Protein AF-0000000075639191 (afdb_homodimer)

Organism: Culex quinquefasciatus (NCBI:txid7176)

Solvent-accessible surface area (backbone atoms only — not comparable to full-atom values): 23995 Å² total; per-residue (Å²): 131,34,67,66,58,48,48,54,52,50,51,26,59,75,42,42,83,64,77,56,61,68,59,44,50,51,50,29,53,49,50,54,51,30,45,34,55,58,47,71,27,39,46,66,61,46,51,51,50,55,56,70,50,60,55,80,67,41,84,34,25,40,73,44,46,51,60,39,47,49,59,61,74,63,49,64,37,54,84,90,61,86,51,84,40,64,43,77,66,61,83,40,43,63,43,39,52,54,51,52,52,43,51,51,56,53,38,69,73,49,86,50,66,71,60,38,48,53,51,48,55,53,46,59,73,69,45,62,49,52,82,56,74,81,84,51,81,85,38,49,67,58,56,68,71,47,77,80,69,49,71,69,46,57,75,67,46,84,38,50,43,58,53,60,69,67,45,77,64,90,46,58,67,58,51,44,53,52,49,50,56,56,47,50,56,53,55,55,64,72,42,77,69,67,76,71,76,75,79,77,77,78,74,79,127,133,35,67,66,59,50,48,52,52,50,51,26,58,73,40,41,83,64,79,54,62,69,58,44,50,52,51,29,52,49,50,54,52,29,46,35,56,58,48,71,29,40,45,67,62,47,50,52,48,56,56,69,51,61,54,80,68,39,82,34,24,39,74,45,44,51,60,38,47,48,58,62,74,61,48,65,37,56,83,89,62,87,52,84,42,64,43,77,66,59,83,40,42,62,42,40,51,53,51,51,49,42,52,51,55,52,38,69,73,49,87,50,66,68,59,38,50,54,52,50,56,51,47,59,73,68,45,61,50,52,82,55,74,80,85,50,82,84,38,48,68,57,56,68,70,47,77,81,70,49,73,70,46,57,74,68,48,80,42,50,44,58,54,60,70,67,45,79,64,90,43,59,67,57,52,46,52,51,48,51,57,55,48,50,57,52,54,56,64,71,44,77,68,70,75,71,75,73,79,76,76,76,75,78,130

Secondary structure (DSSP, 8-state):
--HHHHHHHHHHHHTTT---HHHHHHHHHHHHHHHHHHTTT-HHHHHHHHHH--TTSSTTHHHHHHHHHHHHHS----SSS--SS------SHHHHHHHHHHHHHHHHT---HHHHHHHHHHHHHHS-SSPPPP-SGGGHHHHHTS----HHHHHH-S-HHHHHHHS--TTHHHHHHHHHHHHHHHHHHHS--------------/--HHHHHHHHHHHHTTT---HHHHHHHHHHHHHHHHHHTTT-HHHHHHHHHH--TTSSTTHHHHHHHHHHHHHS----SSS--SS------SHHHHHHHHHHHHHHHTT---HHHHHHHHHHHHHHS-SSPPPP-SGGGHHHHHTS----HHHHHH---HHHHHHHS--TTHHHHHHHHHHHHHHHHHHHS--------------

Nearest PDB structures (foldseek):
  5cm9-assembly1_A  TM=2.218E-01  e=8.384E+00  Mus musculus

Radius of gyration: 24.36 Å; Cα contacts (8 Å, |Δi|>4): 421; chains: 2; bounding box: 75×76×63 Å

Structure (mmCIF, N/CA/C/O backbone):
data_AF-0000000075639191-model_v1
#
loop_
_entity.id
_entity.type
_entity.pdbx_description
1 polymer 'Uncharacterized protein'
#
loop_
_atom_site.group_PDB
_atom_site.id
_atom_site.type_symbol
_atom_site.label_atom_id
_atom_site.label_alt_id
_atom_site.label_comp_id
_atom_site.label_asym_id
_atom_site.label_entity_id
_atom_site.label_seq_id
_atom_site.pdbx_PDB_ins_code
_atom_site.Cartn_x
_atom_site.Cartn_y
_atom_site.Cartn_z
_atom_site.occupancy
_atom_site.B_iso_or_equiv
_atom_site.auth_seq_id
_atom_site.auth_comp_id
_atom_site.auth_asym_id
_atom_site.auth_atom_id
_atom_site.pdbx_PDB_model_num
ATOM 1 N N . MET A 1 1 ? -4.109 1.609 -8.422 1 77 1 MET A N 1
ATOM 2 C CA . MET A 1 1 ? -4.531 0.912 -7.215 1 77 1 MET A CA 1
ATOM 3 C C . MET A 1 1 ? -3.391 0.844 -6.203 1 77 1 MET A C 1
ATOM 5 O O . MET A 1 1 ? -2.24 0.609 -6.57 1 77 1 MET A O 1
ATOM 9 N N . ASP A 1 2 ? -3.66 1.354 -5.008 1 87.81 2 ASP A N 1
ATOM 10 C CA . ASP A 1 2 ? -2.803 1.177 -3.842 1 87.81 2 ASP A CA 1
ATOM 11 C C . ASP A 1 2 ? -3.389 0.145 -2.881 1 87.81 2 ASP A C 1
ATOM 13 O O . ASP A 1 2 ? -4.434 0.381 -2.27 1 87.81 2 ASP A O 1
ATOM 17 N N . VAL A 1 3 ? -2.729 -1.014 -2.725 1 91.44 3 VAL A N 1
ATOM 18 C CA . VAL A 1 3 ? -3.316 -2.174 -2.061 1 91.44 3 VAL A CA 1
ATOM 19 C C . VAL A 1 3 ? -3.602 -1.842 -0.599 1 91.44 3 VAL A C 1
ATOM 21 O O . VAL A 1 3 ? -4.691 -2.121 -0.094 1 91.44 3 VAL A O 1
ATOM 24 N N . LEU A 1 4 ? -2.635 -1.285 0.044 1 94.19 4 LEU A N 1
ATOM 25 C CA . LEU A 1 4 ? -2.805 -0.958 1.456 1 94.19 4 LEU A CA 1
ATOM 26 C C . LEU A 1 4 ? -3.914 0.07 1.646 1 94.19 4 LEU A C 1
ATOM 28 O O . LEU A 1 4 ? -4.781 -0.098 2.508 1 94.19 4 LEU A O 1
ATOM 32 N N . VAL A 1 5 ? -3.92 1.07 0.864 1 91.81 5 VAL A N 1
ATOM 33 C CA . VAL A 1 5 ? -4.922 2.127 0.951 1 91.81 5 VAL A CA 1
ATOM 34 C C . VAL A 1 5 ? -6.305 1.557 0.642 1 91.81 5 VAL A C 1
ATOM 36 O O . VAL A 1 5 ? -7.285 1.891 1.312 1 91.81 5 VAL A O 1
ATOM 39 N N . ASP A 1 6 ? -6.383 0.699 -0.305 1 89.62 6 ASP A N 1
ATOM 40 C CA . ASP A 1 6 ? -7.652 0.07 -0.656 1 89.62 6 ASP A CA 1
ATOM 41 C C . ASP A 1 6 ? -8.148 -0.834 0.47 1 89.62 6 ASP A C 1
ATOM 43 O O . ASP A 1 6 ? -9.352 -0.924 0.716 1 89.62 6 ASP A O 1
ATOM 47 N N . TYR A 1 7 ? -7.27 -1.444 1.049 1 91.56 7 TYR A N 1
ATOM 48 C CA . TYR A 1 7 ? -7.652 -2.27 2.189 1 91.56 7 TYR A CA 1
ATOM 49 C C . TYR A 1 7 ? -8.227 -1.413 3.314 1 91.56 7 TYR A C 1
ATOM 51 O O . TYR A 1 7 ? -9.234 -1.772 3.924 1 91.56 7 TYR A O 1
ATOM 59 N N . ILE A 1 8 ? -7.562 -0.363 3.664 1 92.25 8 ILE A N 1
ATOM 60 C CA . ILE A 1 8 ? -8.039 0.524 4.719 1 92.25 8 ILE A CA 1
ATOM 61 C C . ILE A 1 8 ? -9.414 1.072 4.348 1 92.25 8 ILE A C 1
ATOM 63 O O . ILE A 1 8 ? -10.305 1.159 5.199 1 92.25 8 ILE A O 1
ATOM 67 N N . ARG A 1 9 ? -9.578 1.426 3.092 1 88 9 ARG A N 1
ATOM 68 C CA . ARG A 1 9 ? -10.891 1.872 2.629 1 88 9 ARG A CA 1
ATOM 69 C C . ARG A 1 9 ? -11.945 0.785 2.828 1 88 9 ARG A C 1
ATOM 71 O O . ARG A 1 9 ? -13.07 1.072 3.227 1 88 9 ARG A O 1
ATOM 78 N N . TYR A 1 10 ? -11.609 -0.397 2.48 1 86.75 10 TYR A N 1
ATOM 79 C CA . TYR A 1 10 ? -12.484 -1.543 2.695 1 86.75 10 TYR A CA 1
ATOM 80 C C . TYR A 1 10 ? -12.852 -1.681 4.168 1 86.75 10 TYR A C 1
ATOM 82 O O . TYR A 1 10 ? -14.016 -1.894 4.508 1 86.75 10 TYR A O 1
ATOM 90 N N . LYS A 1 11 ? -11.891 -1.555 5.008 1 87.88 11 LYS A N 1
ATOM 91 C CA . LYS A 1 11 ? -12.133 -1.634 6.445 1 87.88 11 LYS A CA 1
ATOM 92 C C . LYS A 1 11 ? -13.078 -0.529 6.906 1 87.88 11 LYS A C 1
ATOM 94 O O . LYS A 1 11 ? -13.977 -0.769 7.723 1 87.88 11 LYS A O 1
ATOM 99 N N . CYS A 1 12 ? -12.867 0.661 6.41 1 88.44 12 CYS A N 1
ATOM 100 C CA . CYS A 1 12 ? -13.758 1.776 6.723 1 88.44 12 CYS A CA 1
ATOM 101 C C . CYS A 1 12 ? -15.188 1.468 6.297 1 88.44 12 CYS A C 1
ATOM 103 O O . CYS A 1 12 ? -16.141 1.773 7.023 1 88.44 12 CYS A O 1
ATOM 105 N N . HIS A 1 13 ? -15.328 0.857 5.207 1 85.38 13 HIS A N 1
ATOM 106 C CA . HIS A 1 13 ? -16.641 0.494 4.699 1 85.38 13 HIS A CA 1
ATOM 107 C C . HIS A 1 13 ? -17.312 -0.547 5.594 1 85.38 13 HIS A C 1
ATOM 109 O O . HIS A 1 13 ? -18.5 -0.448 5.883 1 85.38 13 HIS A O 1
ATOM 115 N N . LEU A 1 14 ? -16.562 -1.481 6.027 1 84.5 14 LEU A N 1
ATOM 116 C CA . LEU A 1 14 ? -17.094 -2.521 6.906 1 84.5 14 LEU A CA 1
ATOM 117 C C . LEU A 1 14 ? -17.578 -1.928 8.227 1 84.5 14 LEU A C 1
ATOM 119 O O . LEU A 1 14 ? -18.531 -2.43 8.828 1 84.5 14 LEU A O 1
ATOM 123 N N . LEU A 1 15 ? -16.938 -0.79 8.547 1 86.75 15 LEU A N 1
ATOM 124 C CA . LEU A 1 15 ? -17.234 -0.2 9.852 1 86.75 15 LEU A CA 1
ATOM 125 C C . LEU A 1 15 ? -18.188 0.973 9.711 1 86.75 15 LEU A C 1
ATOM 127 O O . LEU A 1 15 ? -18.469 1.672 10.695 1 86.75 15 LEU A O 1
ATOM 131 N N . ALA A 1 16 ? -18.625 1.349 8.531 1 82.31 16 ALA A N 1
ATOM 132 C CA . ALA A 1 16 ? -19.469 2.514 8.273 1 82.31 16 ALA A CA 1
ATOM 133 C C . ALA A 1 16 ? -20.688 2.525 9.195 1 82.31 16 ALA A C 1
ATOM 135 O O . ALA A 1 16 ? -21.141 3.59 9.633 1 82.31 16 ALA A O 1
ATOM 136 N N . GLY A 1 17 ? -21.203 1.409 9.703 1 81.12 17 GLY A N 1
ATOM 137 C CA . GLY A 1 17 ? -22.375 1.355 10.555 1 81.12 17 GLY A CA 1
ATOM 138 C C . GLY A 1 17 ? -22.047 1.107 12.016 1 81.12 17 GLY A C 1
ATOM 139 O O . GLY A 1 17 ? -22.938 1.087 12.867 1 81.12 17 GLY A O 1
ATOM 140 N N . GLU A 1 18 ? -20.75 1.145 12.312 1 87.12 18 GLU A N 1
ATOM 141 C CA . GLU A 1 18 ? -20.328 0.876 13.68 1 87.12 18 GLU A CA 1
ATOM 142 C C . GLU A 1 18 ? -20.422 2.129 14.547 1 87.12 18 GLU A C 1
ATOM 144 O O . GLU A 1 18 ? -19.922 3.191 14.172 1 87.12 18 GLU A O 1
ATOM 149 N N . ARG A 1 19 ? -21.125 2.023 15.688 1 86.69 19 ARG A N 1
ATOM 150 C CA . ARG A 1 19 ? -21.344 3.18 16.547 1 86.69 19 ARG A CA 1
ATOM 151 C C . ARG A 1 19 ? -20.688 2.975 17.906 1 86.69 19 ARG A C 1
ATOM 153 O O . ARG A 1 19 ? -20.594 3.91 18.703 1 86.69 19 ARG A O 1
ATOM 160 N N . ASN A 1 20 ? -20.266 1.775 18.109 1 90.81 20 ASN A N 1
ATOM 161 C CA . ASN A 1 20 ? -19.594 1.487 19.375 1 90.81 20 ASN A CA 1
ATOM 162 C C . ASN A 1 20 ? -18.188 2.074 19.406 1 90.81 20 ASN A C 1
ATOM 164 O O . ASN A 1 20 ? -17.297 1.633 18.672 1 90.81 20 ASN A O 1
ATOM 168 N N . PRO A 1 21 ? -17.938 2.959 20.312 1 89.88 21 PRO A N 1
ATOM 169 C CA . PRO A 1 21 ? -16.641 3.627 20.344 1 89.88 21 PRO A CA 1
ATOM 170 C C . PRO A 1 21 ? -15.492 2.674 20.703 1 89.88 21 PRO A C 1
ATOM 172 O O . PRO A 1 21 ? -14.367 2.854 20.234 1 89.88 21 PRO A O 1
ATOM 175 N N . ALA A 1 22 ? -15.812 1.705 21.531 1 92.75 22 ALA A N 1
ATOM 176 C CA . ALA A 1 22 ? -14.781 0.753 21.922 1 92.75 22 ALA A CA 1
ATOM 177 C C . ALA A 1 22 ? -14.273 -0.039 20.719 1 92.75 22 ALA A C 1
ATOM 179 O O . ALA A 1 22 ? -13.07 -0.294 20.594 1 92.75 22 ALA A O 1
ATOM 180 N N . VAL A 1 23 ? -15.18 -0.379 19.875 1 91.62 23 VAL A N 1
ATOM 181 C CA . VAL A 1 23 ? -14.828 -1.137 18.688 1 91.62 23 VAL A CA 1
ATOM 182 C C . VAL A 1 23 ? -14.016 -0.257 17.734 1 91.62 23 VAL A C 1
ATOM 184 O O . VAL A 1 23 ? -12.984 -0.682 17.219 1 91.62 23 VAL A O 1
ATOM 187 N N . LEU A 1 24 ? -14.406 0.941 17.547 1 91.06 24 LEU A N 1
ATOM 188 C CA . LEU A 1 24 ? -13.719 1.869 16.672 1 91.06 24 LEU A CA 1
ATOM 189 C C . LEU A 1 24 ? -12.312 2.178 17.188 1 91.06 24 LEU A C 1
ATOM 191 O O . LEU A 1 24 ? -11.359 2.238 16.406 1 91.06 24 LEU A O 1
ATOM 195 N N . LEU A 1 25 ? -12.273 2.322 18.5 1 92.94 25 LEU A N 1
ATOM 196 C CA . LEU A 1 25 ? -10.969 2.592 19.109 1 92.94 25 LEU A CA 1
ATOM 197 C C . LEU A 1 25 ? -10.031 1.4 18.922 1 92.94 25 LEU A C 1
ATOM 199 O O . LEU A 1 25 ? -8.844 1.575 18.625 1 92.94 25 LEU A O 1
ATOM 203 N N . ALA A 1 26 ? -10.555 0.221 19.094 1 94.44 26 ALA A N 1
ATOM 204 C CA . ALA A 1 26 ? -9.75 -0.989 18.922 1 94.44 26 ALA A CA 1
ATOM 205 C C . ALA A 1 26 ? -9.25 -1.115 17.484 1 94.44 26 ALA A C 1
ATOM 207 O O . ALA A 1 26 ? -8.086 -1.449 17.266 1 94.44 26 ALA A O 1
ATOM 208 N N . GLU A 1 27 ? -10.102 -0.836 16.562 1 93.5 27 GLU A N 1
ATOM 209 C CA . GLU A 1 27 ? -9.727 -0.893 15.156 1 93.5 27 GLU A CA 1
ATOM 210 C C . GLU A 1 27 ? -8.68 0.162 14.82 1 93.5 27 GLU A C 1
ATOM 212 O O . GLU A 1 27 ? -7.742 -0.105 14.062 1 93.5 27 GLU A O 1
ATOM 217 N N . CYS A 1 28 ? -8.867 1.298 15.367 1 93.75 28 CYS A N 1
ATOM 218 C CA . CYS A 1 28 ? -7.902 2.379 15.172 1 93.75 28 CYS A CA 1
ATOM 219 C C . CYS A 1 28 ? -6.527 1.984 15.695 1 93.75 28 CYS A C 1
ATOM 221 O O . CYS A 1 28 ? -5.527 2.115 14.984 1 93.75 28 CYS A O 1
ATOM 223 N N . ASN A 1 29 ? -6.48 1.5 16.906 1 94.94 29 ASN A N 1
ATOM 224 C CA . ASN A 1 29 ? -5.215 1.095 17.516 1 94.94 29 ASN A CA 1
ATOM 225 C C . ASN A 1 29 ? -4.527 -0 16.703 1 94.94 29 ASN A C 1
ATOM 227 O O . ASN A 1 29 ? -3.311 0.03 16.516 1 94.94 29 ASN A O 1
ATOM 231 N N . GLN A 1 30 ? -5.336 -0.901 16.25 1 94.31 30 GLN A N 1
ATOM 232 C CA . GLN A 1 30 ? -4.801 -1.993 15.445 1 94.31 30 GLN A CA 1
ATOM 233 C C . GLN A 1 30 ? -4.23 -1.476 14.133 1 94.31 30 GLN A C 1
ATOM 235 O O . GLN A 1 30 ? -3.143 -1.883 13.719 1 94.31 30 GLN A O 1
ATOM 240 N N . LEU A 1 31 ? -4.938 -0.629 13.516 1 94.12 31 LEU A N 1
ATOM 241 C CA . LEU A 1 31 ? -4.5 -0.082 12.234 1 94.12 31 LEU A CA 1
ATOM 242 C C . LEU A 1 31 ? -3.203 0.705 12.391 1 94.12 31 LEU A C 1
ATOM 244 O O . LEU A 1 31 ? -2.25 0.495 11.641 1 94.12 31 LEU A O 1
ATOM 248 N N . VAL A 1 32 ? -3.176 1.561 13.383 1 94.88 32 VAL A N 1
ATOM 249 C CA . VAL A 1 32 ? -1.999 2.393 13.609 1 94.88 32 VAL A CA 1
ATOM 250 C C . VAL A 1 32 ? -0.8 1.513 13.953 1 94.88 32 VAL A C 1
ATOM 252 O O . VAL A 1 32 ? 0.281 1.676 13.391 1 94.88 32 VAL A O 1
ATOM 255 N N . SER A 1 33 ? -1.005 0.568 14.805 1 94.31 33 SER A N 1
ATOM 256 C CA . SER A 1 33 ? 0.07 -0.346 15.18 1 94.31 33 SER A CA 1
ATOM 257 C C . SER A 1 33 ? 0.578 -1.123 13.969 1 94.31 33 SER A C 1
ATOM 259 O O . SER A 1 33 ? 1.788 -1.244 13.766 1 94.31 33 SER A O 1
ATOM 261 N N . SER A 1 34 ? -0.331 -1.642 13.211 1 94.19 34 SER A N 1
ATOM 262 C CA . SER A 1 34 ? 0.034 -2.426 12.031 1 94.19 34 SER A CA 1
ATOM 263 C C . SER A 1 34 ? 0.819 -1.585 11.031 1 94.19 34 SER A C 1
ATOM 265 O O . SER A 1 34 ? 1.748 -2.082 10.391 1 94.19 34 SER A O 1
ATOM 267 N N . LEU A 1 35 ? 0.478 -0.326 10.836 1 94.38 35 LEU A N 1
ATOM 268 C CA . LEU A 1 35 ? 1.196 0.564 9.93 1 94.38 35 LEU A CA 1
ATOM 269 C C . LEU A 1 35 ? 2.639 0.757 10.383 1 94.38 35 LEU A C 1
ATOM 271 O O . LEU A 1 35 ? 3.566 0.675 9.578 1 94.38 35 LEU A O 1
ATOM 275 N N . TYR A 1 36 ? 2.828 0.931 11.617 1 92.12 36 TYR A N 1
ATOM 276 C CA . TYR A 1 36 ? 4.18 1.155 12.117 1 92.12 36 TYR A CA 1
ATOM 277 C C . TYR A 1 36 ? 4.996 -0.131 12.078 1 92.12 36 TYR A C 1
ATOM 279 O O . TYR A 1 36 ? 6.211 -0.097 11.852 1 92.12 36 TYR A O 1
ATOM 287 N N . ILE A 1 37 ? 4.336 -1.187 12.227 1 92.19 37 ILE A N 1
ATOM 288 C CA . ILE A 1 37 ? 5.039 -2.463 12.164 1 92.19 37 ILE A CA 1
ATOM 289 C C . ILE A 1 37 ? 5.488 -2.736 10.734 1 92.19 37 ILE A C 1
ATOM 291 O O . ILE A 1 37 ? 6.66 -3.021 10.484 1 92.19 37 ILE A O 1
ATOM 295 N N . ILE A 1 38 ? 4.602 -2.576 9.836 1 93 38 ILE A N 1
ATOM 296 C CA . ILE A 1 38 ? 4.906 -2.967 8.461 1 93 38 ILE A CA 1
ATOM 297 C C . ILE A 1 38 ? 5.969 -2.033 7.883 1 93 38 ILE A C 1
ATOM 299 O O . ILE A 1 38 ? 6.789 -2.451 7.066 1 93 38 ILE A O 1
ATOM 303 N N . PHE A 1 39 ? 6.023 -0.832 8.312 1 93.19 39 PHE A N 1
ATOM 304 C CA . PHE A 1 39 ? 6.988 0.126 7.789 1 93.19 39 PHE A CA 1
ATOM 305 C C . PHE A 1 39 ? 8.18 0.263 8.727 1 93.19 39 PHE A C 1
ATOM 307 O O . PHE A 1 39 ? 8.93 1.238 8.648 1 93.19 39 PHE A O 1
ATOM 314 N N . ASP A 1 40 ? 8.336 -0.634 9.633 1 90.81 40 ASP A N 1
ATOM 315 C CA . ASP A 1 40 ? 9.461 -0.689 10.562 1 90.81 40 ASP A CA 1
ATOM 316 C C . ASP A 1 40 ? 9.609 0.627 11.328 1 90.81 40 ASP A C 1
ATOM 318 O O . ASP A 1 40 ? 10.711 1.147 11.469 1 90.81 40 ASP A O 1
ATOM 322 N N . GLY A 1 41 ? 8.43 1.193 11.711 1 88.69 41 GLY A N 1
ATOM 323 C CA . GLY A 1 41 ? 8.438 2.402 12.516 1 88.69 41 GLY A CA 1
ATOM 324 C C . GLY A 1 41 ? 8.719 3.656 11.711 1 88.69 41 GLY A C 1
ATOM 325 O O . GLY A 1 41 ? 8.82 4.75 12.266 1 88.69 41 GLY A O 1
ATOM 326 N N . ASP A 1 42 ? 8.859 3.564 10.438 1 89.31 42 ASP A N 1
ATOM 327 C CA . ASP A 1 42 ? 9.164 4.719 9.594 1 89.31 42 ASP A CA 1
ATOM 328 C C . ASP A 1 42 ? 7.941 5.617 9.43 1 89.31 42 ASP A C 1
ATOM 330 O O . ASP A 1 42 ? 7.004 5.27 8.711 1 89.31 42 ASP A O 1
ATOM 334 N N . ALA A 1 43 ? 8.031 6.758 9.992 1 89.12 43 ALA A N 1
ATOM 335 C CA . ALA A 1 43 ? 6.91 7.688 10.008 1 89.12 43 ALA A CA 1
ATOM 336 C C . ALA A 1 43 ? 6.648 8.25 8.617 1 89.12 43 ALA A C 1
ATOM 338 O O . ALA A 1 43 ? 5.531 8.688 8.312 1 89.12 43 ALA A O 1
ATOM 339 N N . GLU A 1 44 ? 7.684 8.297 7.809 1 89.88 44 GLU A N 1
ATOM 340 C CA . GLU A 1 44 ? 7.496 8.82 6.457 1 89.88 44 GLU A CA 1
ATOM 341 C C . GLU A 1 44 ? 6.484 7.988 5.676 1 89.88 44 GLU A C 1
ATOM 343 O O . GLU A 1 44 ? 5.508 8.523 5.148 1 89.88 44 GLU A O 1
ATOM 348 N N . PHE A 1 45 ? 6.633 6.676 5.715 1 91.62 45 PHE A N 1
ATOM 349 C CA . PHE A 1 45 ? 5.738 5.805 4.957 1 91.62 45 PHE A CA 1
ATOM 350 C C . PHE A 1 45 ? 4.359 5.754 5.602 1 91.62 45 PHE A C 1
ATOM 352 O O . PHE A 1 45 ? 3.348 5.633 4.906 1 91.62 45 PHE A O 1
ATOM 359 N N . VAL A 1 46 ? 4.332 5.895 6.867 1 94.12 46 VAL A N 1
ATOM 360 C CA . VAL A 1 46 ? 3.049 5.941 7.566 1 94.12 46 VAL A CA 1
ATOM 361 C C . VAL A 1 46 ? 2.258 7.164 7.109 1 94.12 46 VAL A C 1
ATOM 363 O O . VAL A 1 46 ? 1.086 7.051 6.742 1 94.12 46 VAL A O 1
ATOM 366 N N . THR A 1 47 ? 2.918 8.281 7.043 1 94.56 47 THR A N 1
ATOM 367 C CA . THR A 1 47 ? 2.223 9.516 6.691 1 94.56 47 THR A CA 1
ATOM 368 C C . THR A 1 47 ? 1.941 9.562 5.191 1 94.56 47 THR A C 1
ATOM 370 O O . THR A 1 47 ? 0.954 10.164 4.758 1 94.56 47 THR A O 1
ATOM 373 N N . LEU A 1 48 ? 2.77 8.945 4.418 1 94.31 48 LEU A N 1
ATOM 374 C CA . LEU A 1 48 ? 2.461 8.82 2.996 1 94.31 48 LEU A CA 1
ATOM 375 C C . LEU A 1 48 ? 1.16 8.047 2.791 1 94.31 48 LEU A C 1
ATOM 377 O O . LEU A 1 48 ? 0.375 8.375 1.899 1 94.31 48 LEU A O 1
ATOM 381 N N . THR A 1 49 ? 0.961 7.02 3.564 1 94.88 49 THR A N 1
ATOM 382 C CA . THR A 1 49 ? -0.278 6.25 3.502 1 94.88 49 THR A CA 1
ATOM 383 C C . THR A 1 49 ? -1.479 7.133 3.834 1 94.88 49 THR A C 1
ATOM 385 O O . THR A 1 49 ? -2.508 7.07 3.156 1 94.88 49 THR A O 1
ATOM 388 N N . LEU A 1 50 ? -1.334 7.98 4.848 1 93.88 50 LEU A N 1
ATOM 389 C CA . LEU A 1 50 ? -2.402 8.914 5.195 1 93.88 50 LEU A CA 1
ATOM 390 C C . LEU A 1 50 ? -2.725 9.828 4.023 1 93.88 50 LEU A C 1
ATOM 392 O O . LEU A 1 50 ? -3.896 10.094 3.742 1 93.88 50 LEU A O 1
ATOM 396 N N . LEU A 1 51 ? -1.7 10.305 3.404 1 93.69 51 LEU A N 1
ATOM 397 C CA . LEU A 1 51 ? -1.864 11.25 2.305 1 93.69 51 LEU A CA 1
ATOM 398 C C . LEU A 1 51 ? -2.639 10.609 1.154 1 93.69 51 LEU A C 1
ATOM 400 O O . LEU A 1 51 ? -3.363 11.297 0.433 1 93.69 51 LEU A O 1
ATOM 404 N N . LYS A 1 52 ? -2.494 9.32 1.042 1 92.31 52 LYS A N 1
ATOM 405 C CA . LYS A 1 52 ? -3.172 8.617 -0.046 1 92.31 52 LYS A CA 1
ATOM 406 C C . LYS A 1 52 ? -4.648 8.406 0.273 1 92.31 52 LYS A C 1
ATOM 408 O O . LYS A 1 52 ? -5.445 8.109 -0.621 1 92.31 52 LYS A O 1
ATOM 413 N N . MET A 1 53 ? -4.961 8.555 1.479 1 88.75 53 MET A N 1
ATOM 414 C CA . MET A 1 53 ? -6.344 8.328 1.896 1 88.75 53 MET A CA 1
ATOM 415 C C . MET A 1 53 ? -7.227 9.516 1.522 1 88.75 53 MET A C 1
ATOM 417 O O . MET A 1 53 ? -6.773 10.656 1.538 1 88.75 53 MET A O 1
ATOM 421 N N . ASP A 1 54 ? -8.375 9.133 1.05 1 78.56 54 ASP A N 1
ATOM 422 C CA . ASP A 1 54 ? -9.398 10.156 0.88 1 78.56 54 ASP A CA 1
ATOM 423 C C . ASP A 1 54 ? -10.477 10.039 1.952 1 78.56 54 ASP A C 1
ATOM 425 O O . ASP A 1 54 ? -11.453 9.305 1.778 1 78.56 54 ASP A O 1
ATOM 429 N N . PRO A 1 55 ? -10.234 10.609 3.033 1 64.44 55 PRO A N 1
ATOM 430 C CA . PRO A 1 55 ? -11.117 10.375 4.18 1 64.44 55 PRO A CA 1
ATOM 431 C C . PRO A 1 55 ? -12.531 10.914 3.961 1 64.44 55 PRO A C 1
ATOM 433 O O . PRO A 1 55 ? -13.453 10.547 4.691 1 64.44 55 PRO A O 1
ATOM 436 N N . VAL A 1 56 ? -12.648 11.781 3.062 1 61.12 56 VAL A N 1
ATOM 437 C CA . VAL A 1 56 ? -13.969 12.383 2.9 1 61.12 56 VAL A CA 1
ATOM 438 C C . VAL A 1 56 ? -14.797 11.562 1.909 1 61.12 56 VAL A C 1
ATOM 440 O O . VAL A 1 56 ? -15.984 11.812 1.724 1 61.12 56 VAL A O 1
ATOM 443 N N . ALA A 1 57 ? -14.016 10.555 1.411 1 56.66 57 ALA A N 1
ATOM 444 C CA . ALA A 1 57 ? -14.75 9.711 0.475 1 56.66 57 ALA A CA 1
ATOM 445 C C . ALA A 1 57 ? -15.656 8.734 1.217 1 56.66 57 ALA A C 1
ATOM 447 O O . ALA A 1 57 ? -15.172 7.785 1.845 1 56.66 57 ALA A O 1
ATOM 448 N N . GLY A 1 58 ? -16.844 9.07 1.646 1 57.75 58 GLY A N 1
ATOM 449 C CA . GLY A 1 58 ? -17.906 8.289 2.238 1 57.75 58 GLY A CA 1
ATOM 450 C C . GLY A 1 58 ? -18.062 8.523 3.73 1 57.75 58 GLY A C 1
ATOM 451 O O . GLY A 1 58 ? -17.078 8.609 4.457 1 57.75 58 GLY A O 1
ATOM 452 N N . GLY A 1 59 ? -19.031 9.078 4.262 1 58.09 59 GLY A N 1
ATOM 453 C CA . GLY A 1 59 ? -19.406 9.453 5.617 1 58.09 59 GLY A CA 1
ATOM 454 C C . GLY A 1 59 ? -18.859 8.508 6.668 1 58.09 59 GLY A C 1
ATOM 455 O O . GLY A 1 59 ? -18.359 8.945 7.703 1 58.09 59 GLY A O 1
ATOM 456 N N . GLY A 1 60 ? -18.766 7.195 6.305 1 64.06 60 GLY A N 1
ATOM 457 C CA . GLY A 1 60 ? -18.344 6.207 7.281 1 64.06 60 GLY A CA 1
ATOM 458 C C . GLY A 1 60 ? -16.828 6.141 7.449 1 64.06 60 GLY A C 1
ATOM 459 O O . GLY A 1 60 ? -16.328 5.66 8.469 1 64.06 60 GLY A O 1
ATOM 460 N N . ALA A 1 61 ? -16.109 6.789 6.613 1 74.38 61 ALA A N 1
ATOM 461 C CA . ALA A 1 61 ? -14.648 6.727 6.664 1 74.38 61 ALA A CA 1
ATOM 462 C C . ALA A 1 61 ? -14.102 7.633 7.762 1 74.38 61 ALA A C 1
ATOM 464 O O . ALA A 1 61 ? -13.102 7.305 8.406 1 74.38 61 ALA A O 1
ATOM 465 N N . VAL A 1 62 ? -14.867 8.57 8.164 1 81.5 62 VAL A N 1
ATOM 466 C CA . VAL A 1 62 ? -14.391 9.57 9.109 1 81.5 62 VAL A CA 1
ATOM 467 C C . VAL A 1 62 ? -14.32 8.969 10.516 1 81.5 62 VAL A C 1
ATOM 469 O O . VAL A 1 62 ? -13.406 9.273 11.281 1 81.5 62 VAL A O 1
ATOM 472 N N . ALA A 1 63 ? -15.211 8.117 10.805 1 86 63 ALA A N 1
ATOM 473 C CA . ALA A 1 63 ? -15.281 7.543 12.148 1 86 63 ALA A CA 1
ATOM 474 C C . ALA A 1 63 ? -14 6.793 12.492 1 86 63 ALA A C 1
ATOM 476 O O . ALA A 1 63 ? -13.539 6.832 13.641 1 86 63 ALA A O 1
ATOM 477 N N . LEU A 1 64 ? -13.398 6.207 11.562 1 90.5 64 LEU A N 1
ATOM 478 C CA . LEU A 1 64 ? -12.172 5.457 11.805 1 90.5 64 LEU A CA 1
ATOM 479 C C . LEU A 1 64 ? -10.945 6.316 11.508 1 90.5 64 LEU A C 1
ATOM 481 O O . LEU A 1 64 ? -9.961 6.273 12.242 1 90.5 64 LEU A O 1
ATOM 485 N N . MET A 1 65 ? -11.047 7.102 10.531 1 92.81 65 MET A N 1
ATOM 486 C CA . MET A 1 65 ? -9.852 7.77 10.023 1 92.81 65 MET A CA 1
ATOM 487 C C . MET A 1 65 ? -9.484 8.969 10.898 1 92.81 65 MET A C 1
ATOM 489 O O . MET A 1 65 ? -8.305 9.281 11.055 1 92.81 65 MET A O 1
ATOM 493 N N . TYR A 1 66 ? -10.484 9.617 11.469 1 91.75 66 TYR A N 1
ATOM 494 C CA . TYR A 1 66 ? -10.18 10.766 12.312 1 91.75 66 TYR A CA 1
ATOM 495 C C . TYR A 1 66 ? -9.234 10.383 13.445 1 91.75 66 TYR A C 1
ATOM 497 O O . TYR A 1 66 ? -8.148 10.953 13.578 1 91.75 66 TYR A O 1
ATOM 505 N N . PRO A 1 67 ? -9.625 9.422 14.25 1 93.12 67 PRO A N 1
ATOM 506 C CA . PRO A 1 67 ? -8.703 9.047 15.328 1 93.12 67 PRO A CA 1
ATOM 507 C C . PRO A 1 67 ? -7.383 8.492 14.805 1 93.12 67 PRO A C 1
ATOM 509 O O . PRO A 1 67 ? -6.352 8.617 15.469 1 93.12 67 PRO A O 1
ATOM 512 N N . VAL A 1 68 ? -7.332 7.863 13.695 1 94.38 68 VAL A N 1
ATOM 513 C CA . VAL A 1 68 ? -6.094 7.359 13.109 1 94.38 68 VAL A CA 1
ATOM 514 C C . VAL A 1 68 ? -5.145 8.523 12.828 1 94.38 68 VAL A C 1
ATOM 516 O O . VAL A 1 68 ? -3.975 8.484 13.211 1 94.38 68 VAL A O 1
ATOM 519 N N . PHE A 1 69 ? -5.66 9.555 12.172 1 94.81 69 PHE A N 1
ATOM 520 C CA . PHE A 1 69 ? -4.863 10.75 11.914 1 94.81 69 PHE A CA 1
ATOM 521 C C . PHE A 1 69 ? -4.367 11.359 13.211 1 94.81 69 PHE A C 1
ATOM 523 O O . PHE A 1 69 ? -3.197 11.734 13.328 1 94.81 69 PHE A O 1
ATOM 530 N N . GLU A 1 70 ? -5.23 11.43 14.125 1 94.25 70 GLU A N 1
ATOM 531 C CA . GLU A 1 70 ? -4.895 12.031 15.406 1 94.25 70 GLU A CA 1
ATOM 532 C C . GLU A 1 70 ? -3.748 11.289 16.078 1 94.25 70 GLU A C 1
ATOM 534 O O . GLU A 1 70 ? -2.762 11.906 16.5 1 94.25 70 GLU A O 1
ATOM 539 N N . GLN A 1 71 ? -3.852 10.055 16.172 1 93.62 71 GLN A N 1
ATOM 540 C CA . GLN A 1 71 ? -2.844 9.242 16.859 1 93.62 71 GLN A CA 1
ATOM 541 C C . GLN A 1 71 ? -1.488 9.359 16.156 1 93.62 71 GLN A C 1
ATOM 543 O O . GLN A 1 71 ? -0.451 9.422 16.828 1 93.62 71 GLN A O 1
ATOM 548 N N . ILE A 1 72 ? -1.493 9.383 14.883 1 93.81 72 ILE A N 1
ATOM 549 C CA . ILE A 1 72 ? -0.25 9.375 14.125 1 93.81 72 ILE A CA 1
ATOM 550 C C . ILE A 1 72 ? 0.386 10.766 14.164 1 93.81 72 ILE A C 1
ATOM 552 O O . ILE A 1 72 ? 1.599 10.898 14.344 1 93.81 72 ILE A O 1
ATOM 556 N N . LEU A 1 73 ? -0.409 11.797 13.992 1 93.62 73 LEU A N 1
ATOM 557 C CA . LEU A 1 73 ? 0.119 13.148 13.812 1 93.62 73 LEU A CA 1
ATOM 558 C C . LEU A 1 73 ? 0.414 13.797 15.164 1 93.62 73 LEU A C 1
ATOM 560 O O . LEU A 1 73 ? 1.132 14.797 15.227 1 93.62 73 LEU A O 1
ATOM 564 N N . THR A 1 74 ? -0.149 13.258 16.141 1 89.31 74 THR A N 1
ATOM 565 C CA . THR A 1 74 ? 0.111 13.828 17.453 1 89.31 74 THR A CA 1
ATOM 566 C C . THR A 1 74 ? 1.229 13.07 18.172 1 89.31 74 THR A C 1
ATOM 568 O O . THR A 1 74 ? 1.655 13.453 19.25 1 89.31 74 THR A O 1
ATOM 571 N N . ARG A 1 75 ? 1.586 11.938 17.578 1 75.81 75 ARG A N 1
ATOM 572 C CA . ARG A 1 75 ? 2.664 11.156 18.188 1 75.81 75 ARG A CA 1
ATOM 573 C C . ARG A 1 75 ? 3.975 11.938 18.172 1 75.81 75 ARG A C 1
ATOM 575 O O . ARG A 1 75 ? 4.383 12.469 17.141 1 75.81 75 ARG A O 1
ATOM 582 N N . GLN A 1 76 ? 4.242 12.664 19.328 1 56.69 76 GLN A N 1
ATOM 583 C CA . GLN A 1 76 ? 5.492 13.391 19.547 1 56.69 76 GLN A CA 1
ATOM 584 C C . GLN A 1 76 ? 6.68 12.43 19.578 1 56.69 76 GLN A C 1
ATOM 586 O O . GLN A 1 76 ? 6.543 11.281 20 1 56.69 76 GLN A O 1
ATOM 591 N N . PRO A 1 77 ? 7.785 12.773 18.719 1 49.09 77 PRO A N 1
ATOM 592 C CA . PRO A 1 77 ? 8.992 11.969 18.922 1 49.09 77 PRO A CA 1
ATOM 593 C C . PRO A 1 77 ? 9.273 11.688 20.391 1 49.09 77 PRO A C 1
ATOM 595 O O . PRO A 1 77 ? 8.922 12.492 21.25 1 49.09 77 PRO A O 1
ATOM 598 N N . PRO A 1 78 ? 9.344 10.43 20.812 1 42.5 78 PRO A N 1
ATOM 599 C CA . PRO A 1 78 ? 9.719 10.297 22.219 1 42.5 78 PRO A CA 1
ATOM 600 C C . PRO A 1 78 ? 10.773 11.312 22.656 1 42.5 78 PRO A C 1
ATOM 602 O O . PRO A 1 78 ? 11.688 11.625 21.875 1 42.5 78 PRO A O 1
ATOM 605 N N . SER A 1 79 ? 10.445 12.383 23.406 1 40.09 79 SER A N 1
ATOM 606 C CA . SER A 1 79 ? 11.555 13.125 24 1 40.09 79 SER A CA 1
ATOM 607 C C . SER A 1 79 ? 12.773 12.227 24.219 1 40.09 79 SER A C 1
ATOM 609 O O . SER A 1 79 ? 13.891 12.594 23.875 1 40.09 79 SER A O 1
ATOM 611 N N . THR A 1 80 ? 13.094 11.734 25.609 1 38.88 80 THR A N 1
ATOM 612 C CA . THR A 1 80 ? 14.227 10.938 26.047 1 38.88 80 THR A CA 1
ATOM 613 C C . THR A 1 80 ? 14.258 9.586 25.344 1 38.88 80 THR A C 1
ATOM 615 O O . THR A 1 80 ? 15.336 9.07 25.016 1 38.88 80 THR A O 1
ATOM 618 N N . GLY A 1 81 ? 13.359 8.547 25.922 1 37.34 81 GLY A N 1
ATOM 619 C CA . GLY A 1 81 ? 13.445 7.09 25.891 1 37.34 81 GLY A CA 1
ATOM 620 C C . GLY A 1 81 ? 13.117 6.492 24.547 1 37.34 81 GLY A C 1
ATOM 621 O O . GLY A 1 81 ? 12.688 7.203 23.625 1 37.34 81 GLY A O 1
ATOM 622 N N . PRO A 1 82 ? 13.594 5.141 24.344 1 36.75 82 PRO A N 1
ATOM 623 C CA . PRO A 1 82 ? 13.461 4.266 23.172 1 36.75 82 PRO A CA 1
ATOM 624 C C . PRO A 1 82 ? 12.055 4.273 22.578 1 36.75 82 PRO A C 1
ATOM 626 O O . PRO A 1 82 ? 11.594 3.254 22.062 1 36.75 82 PRO A O 1
ATOM 629 N N . GLY A 1 83 ? 11.344 5.297 22.75 1 39.44 83 GLY A N 1
ATOM 630 C CA . GLY A 1 83 ? 10 5 22.281 1 39.44 83 GLY A CA 1
ATOM 631 C C . GLY A 1 83 ? 9.961 4.566 20.828 1 39.44 83 GLY A C 1
ATOM 632 O O . GLY A 1 83 ? 10.945 4.734 20.094 1 39.44 83 GLY A O 1
ATOM 633 N N . PRO A 1 84 ? 9.055 3.617 20.469 1 44.41 84 PRO A N 1
ATOM 634 C CA . PRO A 1 84 ? 9.266 2.754 19.312 1 44.41 84 PRO A CA 1
ATOM 635 C C . PRO A 1 84 ? 9.594 3.541 18.047 1 44.41 84 PRO A C 1
ATOM 637 O O . PRO A 1 84 ? 10.336 3.062 17.188 1 44.41 84 PRO A O 1
ATOM 640 N N . GLY A 1 85 ? 8.664 4.453 17.562 1 47.19 85 GLY A N 1
ATOM 641 C CA . GLY A 1 85 ? 8.922 4.965 16.234 1 47.19 85 GLY A CA 1
ATOM 642 C C . GLY A 1 85 ? 9.43 6.398 16.219 1 47.19 85 GLY A C 1
ATOM 643 O O . GLY A 1 85 ? 9.297 7.109 17.219 1 47.19 85 GLY A O 1
ATOM 644 N N . PRO A 1 86 ? 10.469 6.758 15.531 1 46.41 86 PRO A N 1
ATOM 645 C CA . PRO A 1 86 ? 11.055 8.102 15.477 1 46.41 86 PRO A CA 1
ATOM 646 C C . PRO A 1 86 ? 10.008 9.18 15.195 1 46.41 86 PRO A C 1
ATOM 648 O O . PRO A 1 86 ? 8.969 8.898 14.609 1 46.41 86 PRO A O 1
ATOM 651 N N . LYS A 1 87 ? 10.227 10.328 15.875 1 52.47 87 LYS A N 1
ATOM 652 C CA . LYS A 1 87 ? 9.484 11.57 15.703 1 52.47 87 LYS A CA 1
ATOM 653 C C . LYS A 1 87 ? 9.273 11.898 14.227 1 52.47 87 LYS A C 1
ATOM 655 O O . LYS A 1 87 ? 10.18 11.695 13.414 1 52.47 87 LYS A O 1
ATOM 660 N N . VAL A 1 88 ? 7.961 12.203 13.898 1 54.94 88 VAL A N 1
ATOM 661 C CA . VAL A 1 88 ? 7.723 12.797 12.586 1 54.94 88 VAL A CA 1
ATOM 662 C C . VAL A 1 88 ? 8.367 14.172 12.516 1 54.94 88 VAL A C 1
ATOM 664 O O . VAL A 1 88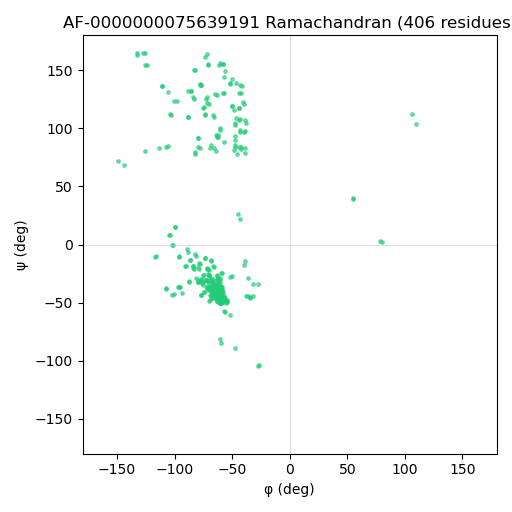 ? 7.945 15.102 13.211 1 54.94 88 VAL A O 1
ATOM 667 N N . VAL A 1 89 ? 9.578 14.344 12.25 1 63.16 89 VAL A N 1
ATOM 668 C CA . VAL A 1 89 ? 10.273 15.625 12.133 1 63.16 89 VAL A CA 1
ATOM 669 C C . VAL A 1 89 ? 10.445 15.992 10.664 1 63.16 89 VAL A C 1
ATOM 671 O O . VAL A 1 89 ? 10.773 15.133 9.836 1 63.16 89 VAL A O 1
ATOM 674 N N . ALA A 1 90 ? 9.883 17.25 10.383 1 73.75 90 ALA A N 1
ATOM 675 C CA . ALA A 1 90 ? 10.102 17.766 9.039 1 73.75 90 ALA A CA 1
ATOM 676 C C . ALA A 1 90 ? 11.492 18.375 8.906 1 73.75 90 ALA A C 1
ATOM 678 O O . ALA A 1 90 ? 11.711 19.531 9.266 1 73.75 90 ALA A O 1
ATOM 679 N N . THR A 1 91 ? 12.43 17.609 8.508 1 78.25 91 THR A N 1
ATOM 680 C CA . THR A 1 91 ? 13.805 18.062 8.375 1 78.25 91 THR A CA 1
ATOM 681 C C . THR A 1 91 ? 14.062 18.594 6.965 1 78.25 91 THR A C 1
ATOM 683 O O . THR A 1 91 ? 15 19.359 6.754 1 78.25 91 THR A O 1
ATOM 686 N N . SER A 1 92 ? 13.234 18.25 6.082 1 88.06 92 SER A N 1
ATOM 687 C CA . SER A 1 92 ? 13.352 18.688 4.695 1 88.06 92 SER A CA 1
ATOM 688 C C . SER A 1 92 ? 12.055 19.328 4.207 1 88.06 92 SER A C 1
ATOM 690 O O . SER A 1 92 ? 11.016 19.219 4.863 1 88.06 92 SER A O 1
ATOM 692 N N . ILE A 1 93 ? 12.141 20 3.154 1 91.19 93 ILE A N 1
ATOM 693 C CA . ILE A 1 93 ? 10.961 20.641 2.572 1 91.19 93 ILE A CA 1
ATOM 694 C C . ILE A 1 93 ? 9.93 19.578 2.217 1 91.19 93 ILE A C 1
ATOM 696 O O . ILE A 1 93 ? 8.727 19.781 2.391 1 91.19 93 ILE A O 1
ATOM 700 N N . MET A 1 94 ? 10.375 18.469 1.741 1 92.19 94 MET A N 1
ATOM 701 C CA . MET A 1 94 ? 9.469 17.375 1.4 1 92.19 94 MET A CA 1
ATOM 702 C C . MET A 1 94 ? 8.719 16.891 2.633 1 92.19 94 MET A C 1
ATOM 704 O O . MET A 1 94 ? 7.5 16.688 2.58 1 92.19 94 MET A O 1
ATOM 708 N N . ASP A 1 95 ? 9.477 16.781 3.693 1 92.69 95 ASP A N 1
ATOM 709 C CA . ASP A 1 95 ? 8.859 16.359 4.949 1 92.69 95 ASP A CA 1
ATOM 710 C C . ASP A 1 95 ? 7.836 17.391 5.434 1 92.69 95 ASP A C 1
ATOM 712 O O . ASP A 1 95 ? 6.75 17.016 5.883 1 92.69 95 ASP A O 1
ATOM 716 N N . TYR A 1 96 ? 8.25 18.594 5.309 1 92.5 96 TYR A N 1
ATOM 717 C CA . TYR A 1 96 ? 7.398 19.688 5.742 1 92.5 96 TYR A CA 1
ATOM 718 C C . TYR A 1 96 ? 6.086 19.703 4.969 1 92.5 96 TYR A C 1
ATOM 720 O O . TYR A 1 96 ? 5.008 19.766 5.562 1 92.5 96 TYR A O 1
ATOM 728 N N . VAL A 1 97 ? 6.18 19.641 3.684 1 93.06 97 VAL A N 1
ATOM 729 C CA . VAL A 1 97 ? 4.996 19.688 2.83 1 93.06 97 VAL A CA 1
ATOM 730 C C . VAL A 1 97 ? 4.117 18.469 3.1 1 93.06 97 VAL A C 1
ATOM 732 O O . VAL A 1 97 ? 2.895 18.578 3.191 1 93.06 97 VAL A O 1
ATOM 735 N N . ARG A 1 98 ? 4.734 17.297 3.219 1 93.94 98 ARG A N 1
ATOM 736 C CA . ARG A 1 98 ? 4.004 16.062 3.508 1 93.94 98 ARG A CA 1
ATOM 737 C C . ARG A 1 98 ? 3.162 16.203 4.77 1 93.94 98 ARG A C 1
ATOM 739 O O . ARG A 1 98 ? 1.962 15.93 4.758 1 93.94 98 ARG A O 1
ATOM 746 N N . LEU A 1 99 ? 3.807 16.688 5.785 1 93.75 99 LEU A N 1
ATOM 747 C CA . LEU A 1 99 ? 3.125 16.797 7.074 1 93.75 99 LEU A CA 1
ATOM 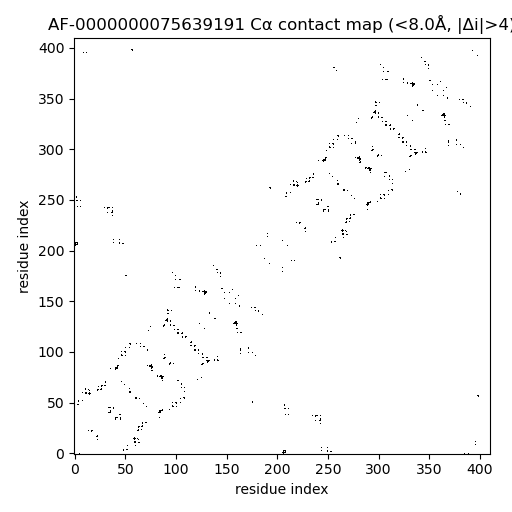748 C C . LEU A 1 99 ? 2.064 17.891 7.035 1 93.75 99 LEU A C 1
ATOM 750 O O . LEU A 1 99 ? 0.979 17.719 7.598 1 93.75 99 LEU A O 1
ATOM 754 N N . LEU A 1 100 ? 2.412 18.938 6.387 1 92.81 100 LEU A N 1
ATOM 755 C CA . LEU A 1 100 ? 1.437 20.016 6.223 1 92.81 100 LEU A CA 1
ATOM 756 C C . LEU A 1 100 ? 0.162 19.5 5.566 1 92.81 100 LEU A C 1
ATOM 758 O O . LEU A 1 100 ? -0.943 19.781 6.035 1 92.81 100 LEU A O 1
ATOM 762 N N . LEU A 1 101 ? 0.316 18.75 4.516 1 93.62 101 LEU A N 1
ATOM 763 C CA . LEU A 1 101 ? -0.825 18.203 3.791 1 93.62 101 LEU A CA 1
ATOM 764 C C . LEU A 1 101 ? -1.602 17.219 4.66 1 93.62 101 LEU A C 1
ATOM 766 O O . LEU A 1 101 ? -2.832 17.156 4.594 1 93.62 101 LEU A O 1
ATOM 770 N N . CYS A 1 102 ? -0.924 16.422 5.441 1 94.56 102 CYS A N 1
ATOM 771 C CA . CYS A 1 102 ? -1.594 15.5 6.352 1 94.56 102 CYS A CA 1
ATOM 772 C C . CYS A 1 102 ? -2.484 16.25 7.336 1 94.56 102 CYS A C 1
ATOM 774 O O . CYS A 1 102 ? -3.617 15.844 7.59 1 94.56 102 CYS A O 1
ATOM 776 N N . TYR A 1 103 ? -1.964 17.297 7.91 1 93.56 103 TYR A N 1
ATOM 777 C CA . TYR A 1 103 ? -2.754 18.078 8.852 1 93.56 103 TYR A CA 1
ATOM 778 C C . TYR A 1 103 ? -3.961 18.703 8.164 1 93.56 103 TYR A C 1
ATOM 780 O O . TYR A 1 103 ? -5.043 18.781 8.75 1 93.56 103 TYR A O 1
ATOM 788 N N . LYS A 1 104 ? -3.75 19.156 6.977 1 92.81 104 LYS A N 1
ATOM 789 C CA . LYS A 1 104 ? -4.863 19.75 6.242 1 92.81 104 LYS A CA 1
ATOM 790 C C . LYS A 1 104 ? -5.941 18.703 5.945 1 92.81 104 LYS A C 1
ATOM 792 O O . LYS A 1 104 ? -7.137 19 6.035 1 92.81 104 LYS A O 1
ATOM 797 N N . LYS A 1 105 ? -5.559 17.516 5.59 1 92.38 105 LYS A N 1
ATOM 798 C CA . LYS A 1 105 ? -6.52 16.438 5.379 1 92.38 105 LYS A CA 1
ATOM 799 C C . LYS A 1 105 ? -7.27 16.109 6.664 1 92.38 105 LYS A C 1
ATOM 801 O O . LYS A 1 105 ? -8.484 15.883 6.645 1 92.38 105 LYS A O 1
ATOM 806 N N . TRP A 1 106 ? -6.492 16.047 7.723 1 92.69 106 TRP A N 1
ATOM 807 C CA . TRP A 1 106 ? -7.09 15.812 9.031 1 92.69 106 TRP A CA 1
ATOM 808 C C . TRP A 1 106 ? -8.125 16.891 9.352 1 92.69 106 TRP A C 1
ATOM 810 O O . TRP A 1 106 ? -9.25 16.578 9.758 1 92.69 106 TRP A O 1
ATOM 820 N N . LYS A 1 107 ? -7.789 18.094 9.109 1 91.81 107 LYS A N 1
ATOM 821 C CA . LYS A 1 107 ? -8.656 19.25 9.367 1 91.81 107 LYS A CA 1
ATOM 822 C C . LYS A 1 107 ? -9.93 19.172 8.531 1 91.81 107 LYS A C 1
ATOM 824 O O . LYS A 1 107 ? -11.008 19.562 8.984 1 91.81 107 LYS A O 1
ATOM 829 N N . ALA A 1 108 ? -9.844 18.656 7.367 1 88.69 108 ALA A N 1
ATOM 830 C CA . ALA A 1 108 ? -10.977 18.578 6.445 1 88.69 108 ALA A CA 1
ATOM 831 C C . ALA A 1 108 ? -12.031 17.594 6.953 1 88.69 108 ALA A C 1
ATOM 833 O O . ALA A 1 108 ? -13.172 17.609 6.488 1 88.69 108 ALA A O 1
ATOM 834 N N . MET A 1 109 ? -11.727 16.781 7.898 1 88.5 109 MET A N 1
ATOM 835 C CA . MET A 1 109 ? -12.633 15.75 8.383 1 88.5 109 MET A CA 1
ATOM 836 C C . MET A 1 109 ? -13.562 16.297 9.461 1 88.5 109 MET A C 1
ATOM 838 O O . MET A 1 109 ? -14.531 15.648 9.844 1 88.5 109 MET A O 1
ATOM 842 N N . VAL A 1 110 ? -13.234 17.438 9.945 1 89.12 110 VAL A N 1
ATOM 843 C CA . VAL A 1 110 ? -14.031 18 11.023 1 89.12 110 VAL A CA 1
ATOM 844 C C . VAL A 1 110 ? -14.797 19.219 10.531 1 89.12 110 VAL A C 1
ATOM 846 O O . VAL A 1 110 ? -14.242 20.062 9.82 1 89.12 110 VAL A O 1
ATOM 849 N N . PRO A 1 111 ? -16.047 19.297 10.906 1 86.81 111 PRO A N 1
ATOM 850 C CA . PRO A 1 111 ? -16.844 20.438 10.445 1 86.81 111 PRO A CA 1
ATOM 851 C C . PRO A 1 111 ? -16.719 21.641 11.375 1 86.81 111 PRO A C 1
ATOM 853 O O . PRO A 1 111 ? -16.781 22.781 10.906 1 86.81 111 PRO A O 1
ATOM 856 N N . ALA A 1 112 ? -16.531 21.531 12.648 1 90.88 112 ALA A N 1
ATOM 857 C CA . ALA A 1 112 ? -16.562 22.609 13.641 1 90.88 112 ALA A CA 1
ATOM 858 C C . ALA A 1 112 ? -15.281 23.438 13.594 1 90.88 112 ALA A C 1
ATOM 860 O O . ALA A 1 112 ? -14.18 22.875 13.57 1 90.88 112 ALA A O 1
ATOM 861 N N . ARG A 1 113 ? -15.453 24.703 13.672 1 91.12 113 ARG A N 1
ATOM 862 C CA . ARG A 1 113 ? -14.32 25.625 13.656 1 91.12 113 ARG A CA 1
ATOM 863 C C . ARG A 1 113 ? -13.398 25.375 14.852 1 91.12 113 ARG A C 1
ATOM 865 O O . ARG A 1 113 ? -12.18 25.453 14.719 1 91.12 113 ARG A O 1
ATOM 872 N N . ARG A 1 114 ? -13.977 25.125 15.969 1 93.62 114 ARG A N 1
ATOM 873 C CA . ARG A 1 114 ? -13.195 24.906 17.188 1 93.62 114 ARG A CA 1
ATOM 874 C C . ARG A 1 114 ? -12.25 23.719 17.016 1 93.62 114 ARG A C 1
ATOM 876 O O . ARG A 1 114 ? -11.094 23.781 17.438 1 93.62 114 ARG A O 1
ATOM 883 N N . ASP A 1 115 ? -12.758 22.703 16.391 1 92.94 115 ASP A N 1
ATOM 884 C CA . ASP A 1 115 ? -11.953 21.5 16.156 1 92.94 115 ASP A CA 1
ATOM 885 C C . ASP A 1 115 ? -10.836 21.781 15.156 1 92.94 115 ASP A C 1
ATOM 887 O O . ASP A 1 115 ? -9.711 21.312 15.328 1 92.94 115 ASP A O 1
ATOM 891 N N . LYS A 1 116 ? -11.109 22.516 14.164 1 93.19 116 LYS A N 1
ATOM 892 C CA . LYS A 1 116 ? -10.102 22.906 13.18 1 93.19 116 LYS A CA 1
ATOM 893 C C . LYS A 1 116 ? -8.977 23.719 13.82 1 93.19 116 LYS A C 1
ATOM 895 O O . LYS A 1 116 ? -7.801 23.5 13.531 1 93.19 116 LYS A O 1
ATOM 900 N N . GLU A 1 117 ? -9.344 24.562 14.727 1 93.69 117 GLU A N 1
ATOM 901 C CA . GLU A 1 117 ? -8.367 25.406 15.414 1 93.69 117 GLU A CA 1
ATOM 902 C C . GLU A 1 117 ? -7.477 24.578 16.328 1 93.69 117 GLU A C 1
ATOM 904 O O . GLU A 1 117 ? -6.285 24.844 16.469 1 93.69 117 GLU A O 1
ATOM 909 N N . ALA A 1 118 ? -8.078 23.609 16.938 1 94.25 118 ALA A N 1
ATOM 910 C CA . ALA A 1 118 ? -7.293 22.719 17.781 1 94.25 118 ALA A CA 1
ATOM 911 C C . ALA A 1 118 ? -6.25 21.953 16.969 1 94.25 118 ALA A C 1
ATOM 913 O O . ALA A 1 118 ? -5.113 21.797 17.406 1 94.25 118 ALA A O 1
ATOM 914 N N . ILE A 1 119 ? -6.609 21.5 15.773 1 94.5 119 ILE A N 1
ATOM 915 C CA . ILE A 1 119 ? -5.691 20.797 14.883 1 94.5 119 ILE A CA 1
ATOM 916 C C . ILE A 1 119 ? -4.582 21.75 14.43 1 94.5 119 ILE A C 1
ATOM 918 O O . ILE A 1 119 ? -3.406 21.375 14.422 1 94.5 119 ILE A O 1
ATOM 922 N N . ASN A 1 120 ? -4.957 22.969 14.117 1 92.88 120 ASN A N 1
ATOM 923 C CA . ASN A 1 120 ? -3.967 23.969 13.734 1 92.88 120 ASN A CA 1
ATOM 924 C C . ASN A 1 120 ? -2.955 24.203 14.852 1 92.88 120 ASN A C 1
ATOM 926 O O . ASN A 1 120 ? -1.754 24.312 14.594 1 92.88 120 ASN A O 1
ATOM 930 N N . ALA A 1 121 ? -3.477 24.344 16.047 1 92.75 121 ALA A N 1
ATOM 931 C CA . ALA A 1 121 ? -2.607 24.594 17.188 1 92.75 121 ALA A CA 1
ATOM 932 C C . ALA A 1 121 ? -1.597 23.469 17.375 1 92.75 121 ALA A C 1
ATOM 934 O O . ALA A 1 121 ? -0.434 23.719 17.703 1 92.75 121 ALA A O 1
ATOM 935 N N . LEU A 1 122 ? -2 22.297 17.156 1 91.88 122 LEU A N 1
ATOM 936 C CA . LEU A 1 122 ? -1.116 21.141 17.25 1 91.88 122 LEU A CA 1
ATOM 937 C C . LEU A 1 122 ? -0.067 21.156 16.141 1 91.88 122 LEU A C 1
ATOM 939 O O . LEU A 1 122 ? 1.114 20.922 16.406 1 91.88 122 LEU A O 1
ATOM 943 N N . ALA A 1 123 ? -0.49 21.438 14.969 1 92.19 123 ALA A N 1
ATOM 944 C CA . ALA A 1 123 ? 0.413 21.484 13.82 1 92.19 123 ALA A CA 1
ATOM 945 C C . ALA A 1 123 ? 1.51 22.531 14.031 1 92.19 123 ALA A C 1
ATOM 947 O O . ALA A 1 123 ? 2.678 22.281 13.727 1 92.19 123 ALA A O 1
ATOM 948 N N . ILE A 1 124 ? 1.134 23.641 14.562 1 90 124 ILE A N 1
ATOM 949 C CA . ILE A 1 124 ? 2.053 24.75 14.773 1 90 124 ILE A CA 1
ATOM 950 C C . ILE A 1 124 ? 3.102 24.375 15.812 1 90 124 ILE A C 1
ATOM 952 O O . ILE A 1 124 ? 4.258 24.781 15.719 1 90 124 ILE A O 1
ATOM 956 N N . LYS A 1 125 ? 2.738 23.516 16.734 1 87.81 125 LYS A N 1
ATOM 957 C CA . LYS A 1 125 ? 3.664 23.078 17.766 1 87.81 125 LYS A CA 1
ATOM 958 C C . LYS A 1 125 ? 4.68 22.078 17.203 1 87.81 125 LYS A C 1
ATOM 960 O O . LYS A 1 125 ? 5.805 21.984 17.703 1 87.81 125 LYS A O 1
ATOM 965 N N . ILE A 1 126 ? 4.305 21.406 16.203 1 87.5 126 ILE A N 1
ATOM 966 C CA . ILE A 1 126 ? 5.109 20.297 15.711 1 87.5 126 ILE A CA 1
ATOM 967 C C . ILE A 1 126 ? 5.914 20.734 14.492 1 87.5 126 ILE A C 1
ATOM 969 O O . ILE A 1 126 ? 7.098 20.406 14.367 1 87.5 126 ILE A O 1
ATOM 973 N N . LEU A 1 127 ? 5.293 21.469 13.602 1 89.75 127 LEU A N 1
ATOM 974 C CA . LEU A 1 127 ? 5.938 21.906 12.367 1 89.75 127 LEU A CA 1
ATOM 975 C C . LEU A 1 127 ? 6.773 23.156 12.602 1 89.75 127 LEU A C 1
ATOM 977 O O . LEU A 1 127 ? 6.484 23.953 13.508 1 89.75 127 LEU A O 1
ATOM 981 N N . PRO A 1 128 ? 7.809 23.328 11.852 1 88.25 128 PRO A N 1
ATOM 982 C CA . PRO A 1 128 ? 8.539 24.594 11.938 1 88.25 128 PRO A CA 1
ATOM 983 C C . PRO A 1 128 ? 7.68 25.797 11.57 1 88.25 128 PRO A C 1
ATOM 985 O O . PRO A 1 128 ? 6.727 25.656 10.797 1 88.25 128 PRO A O 1
ATOM 988 N N . VAL A 1 129 ? 8.047 26.875 12.039 1 85.31 129 VAL A N 1
ATOM 989 C CA . VAL A 1 129 ? 7.297 28.125 11.844 1 85.31 129 VAL A CA 1
ATOM 990 C C . VAL A 1 129 ? 7.348 28.516 10.375 1 85.31 129 VAL A C 1
ATOM 992 O O . VAL A 1 129 ? 6.375 29.062 9.836 1 85.31 129 VAL A O 1
ATOM 995 N N . ARG A 1 130 ? 8.547 28.188 9.852 1 85.44 130 ARG A N 1
ATOM 996 C CA . ARG A 1 130 ? 8.742 28.5 8.445 1 85.44 130 ARG A CA 1
ATOM 997 C C . ARG A 1 130 ? 9.141 27.266 7.648 1 85.44 130 ARG A C 1
ATOM 999 O O . ARG A 1 130 ? 9.656 26.297 8.211 1 85.44 130 ARG A O 1
ATOM 1006 N N . CYS A 1 131 ? 8.828 27.328 6.363 1 86.38 131 CYS A N 1
ATOM 1007 C CA . CYS A 1 131 ? 9.25 26.281 5.453 1 86.38 131 CYS A CA 1
ATOM 1008 C C . CYS A 1 131 ? 10.766 26.109 5.473 1 86.38 131 CYS A C 1
ATOM 1010 O O . CYS A 1 131 ? 11.5 27.109 5.387 1 86.38 131 CYS A O 1
ATOM 1012 N N . PRO A 1 132 ? 11.234 24.922 5.609 1 88.38 132 PRO A N 1
ATOM 1013 C CA . PRO A 1 132 ? 12.68 24.703 5.582 1 88.38 132 PRO A CA 1
ATOM 1014 C C . PRO A 1 132 ? 13.328 25.188 4.289 1 88.38 132 PRO A C 1
ATOM 1016 O O . PRO A 1 132 ? 12.656 25.281 3.256 1 88.38 132 PRO A O 1
ATOM 1019 N N . PRO A 1 133 ? 14.602 25.5 4.359 1 87.88 133 PRO A N 1
ATOM 1020 C CA . PRO A 1 133 ? 15.281 26.016 3.172 1 87.88 133 PRO A CA 1
ATOM 1021 C C . PRO A 1 133 ? 15.484 24.953 2.096 1 87.88 133 PRO A C 1
ATOM 1023 O O . PRO A 1 133 ? 15.578 23.766 2.408 1 87.88 133 PRO A O 1
ATOM 1026 N N . VAL A 1 134 ? 15.578 25.422 0.91 1 89.69 134 VAL A N 1
ATOM 1027 C CA . VAL A 1 134 ? 15.867 24.562 -0.232 1 89.69 134 VAL A CA 1
ATOM 1028 C C . VAL A 1 134 ? 17.312 24.109 -0.181 1 89.69 134 VAL A C 1
ATOM 1030 O O . VAL A 1 134 ? 18.234 24.922 -0.026 1 89.69 134 VAL A O 1
ATOM 1033 N N . ARG A 1 135 ? 17.578 22.812 -0.248 1 88.12 135 ARG A N 1
ATOM 1034 C CA . ARG A 1 135 ? 18.938 22.281 -0.195 1 88.12 135 ARG A CA 1
ATOM 1035 C C . ARG A 1 135 ? 19.375 21.766 -1.561 1 88.12 135 ARG A C 1
ATOM 1037 O O . ARG A 1 135 ? 20.547 21.844 -1.913 1 88.12 135 ARG A O 1
ATOM 1044 N N . THR A 1 136 ? 18.453 21.156 -2.27 1 88 136 THR A N 1
ATOM 1045 C CA . THR A 1 136 ? 18.766 20.594 -3.578 1 88 136 THR A CA 1
ATOM 1046 C C . THR A 1 136 ? 17.719 21 -4.605 1 88 136 THR A C 1
ATOM 1048 O O . THR A 1 136 ? 16.641 21.484 -4.242 1 88 136 THR A O 1
ATOM 1051 N N . LYS A 1 137 ? 18.047 20.828 -5.824 1 89.5 137 LYS A N 1
ATOM 1052 C CA . LYS A 1 137 ? 17.109 21.125 -6.918 1 89.5 137 LYS A CA 1
ATOM 1053 C C . LYS A 1 137 ? 15.844 20.297 -6.805 1 89.5 137 LYS A C 1
ATOM 1055 O O . LYS A 1 137 ? 14.773 20.719 -7.242 1 89.5 137 LYS A O 1
ATOM 1060 N N . GLN A 1 138 ? 15.906 19.172 -6.168 1 88.06 138 GLN A N 1
ATOM 1061 C CA . GLN A 1 138 ? 14.773 18.266 -6.035 1 88.06 138 GLN A CA 1
ATOM 1062 C C . GLN A 1 138 ? 13.742 18.797 -5.047 1 88.06 138 GLN A C 1
ATOM 1064 O O . GLN A 1 138 ? 12.609 18.328 -4.996 1 88.06 138 GLN A O 1
ATOM 1069 N N . ASP A 1 139 ? 14.156 19.812 -4.348 1 90.94 139 ASP A N 1
ATOM 1070 C CA . ASP A 1 139 ? 13.258 20.422 -3.367 1 90.94 139 ASP A CA 1
ATOM 1071 C C . ASP A 1 139 ? 12.32 21.422 -4.023 1 90.94 139 ASP A C 1
ATOM 1073 O O . ASP A 1 139 ? 11.25 21.719 -3.492 1 90.94 139 ASP A O 1
ATOM 1077 N N . LEU A 1 140 ? 12.641 21.906 -5.133 1 91 140 LEU A N 1
ATOM 1078 C CA . LEU A 1 140 ? 11.992 23.062 -5.758 1 91 140 LEU A CA 1
ATOM 1079 C C . LEU A 1 140 ? 10.539 22.75 -6.086 1 91 140 LEU A C 1
ATOM 1081 O O . LEU A 1 140 ? 9.648 23.562 -5.809 1 91 140 LEU A O 1
ATOM 1085 N N . PRO A 1 141 ? 10.289 21.578 -6.617 1 91.81 141 PRO A N 1
ATOM 1086 C CA . PRO A 1 141 ? 8.883 21.297 -6.926 1 91.81 141 PRO A CA 1
ATOM 1087 C C . PRO A 1 141 ? 7.992 21.328 -5.691 1 91.81 141 PRO A C 1
ATOM 1089 O O . PRO A 1 141 ? 6.824 21.719 -5.781 1 91.81 141 PRO A O 1
ATOM 1092 N N . PHE A 1 142 ? 8.523 21.016 -4.57 1 91.94 142 PHE A N 1
ATOM 1093 C CA . PHE A 1 142 ? 7.746 20.984 -3.338 1 91.94 142 PHE A CA 1
ATOM 1094 C C . PHE A 1 142 ? 7.5 22.406 -2.828 1 91.94 142 PHE A C 1
ATOM 1096 O O . PHE A 1 142 ? 6.449 22.688 -2.248 1 91.94 142 PHE A O 1
ATOM 1103 N N . VAL A 1 143 ? 8.375 23.266 -3.037 1 87.81 143 VAL A N 1
ATOM 1104 C CA . VAL A 1 143 ? 8.203 24.672 -2.676 1 87.81 143 VAL A CA 1
ATOM 1105 C C . VAL A 1 143 ? 7.137 25.312 -3.561 1 87.81 143 VAL A C 1
ATOM 1107 O O . VAL A 1 143 ? 6.316 26.094 -3.084 1 87.81 143 VAL A O 1
ATOM 1110 N N . ARG A 1 144 ? 7.125 24.922 -4.777 1 88.38 144 ARG A N 1
ATOM 1111 C CA . ARG A 1 144 ? 6.234 25.531 -5.766 1 88.38 144 ARG A CA 1
ATOM 1112 C C . ARG A 1 144 ? 4.785 25.125 -5.512 1 88.38 144 ARG A C 1
ATOM 1114 O O . ARG A 1 144 ? 3.861 25.781 -5.992 1 88.38 144 ARG A O 1
ATOM 1121 N N . MET A 1 145 ? 4.617 24.047 -4.789 1 88.06 145 MET A N 1
ATOM 1122 C CA . MET A 1 145 ? 3.273 23.578 -4.457 1 88.06 145 MET A CA 1
ATOM 1123 C C . MET A 1 145 ? 2.607 24.516 -3.457 1 88.06 145 MET A C 1
ATOM 1125 O O . MET A 1 145 ? 1.381 24.562 -3.357 1 88.06 145 MET A O 1
ATOM 1129 N N . LEU A 1 146 ? 3.416 25.203 -2.703 1 83.88 146 LEU A N 1
ATOM 1130 C CA . LEU A 1 146 ? 2.898 26.062 -1.641 1 83.88 146 LEU A CA 1
ATOM 1131 C C . LEU A 1 146 ? 2.535 27.438 -2.184 1 83.88 146 LEU A C 1
ATOM 1133 O O . LEU A 1 146 ? 3.213 27.953 -3.072 1 83.88 146 LEU A O 1
ATOM 1137 N N . PRO A 1 147 ? 1.319 27.875 -1.805 1 78.31 147 PRO A N 1
ATOM 1138 C CA . PRO A 1 147 ? 0.97 29.234 -2.242 1 78.31 147 PRO A CA 1
ATOM 1139 C C . PRO A 1 147 ? 2.041 30.25 -1.889 1 78.31 147 PRO A C 1
ATOM 1141 O O . PRO A 1 147 ? 2.707 30.125 -0.858 1 78.31 147 PRO A O 1
ATOM 1144 N N . ARG A 1 148 ? 2.229 31.125 -2.943 1 67.5 148 ARG A N 1
ATOM 1145 C CA . ARG A 1 148 ? 3.223 32.188 -2.746 1 67.5 148 ARG A CA 1
ATOM 1146 C C . ARG A 1 148 ? 2.787 33.156 -1.651 1 67.5 148 ARG A C 1
ATOM 1148 O O . ARG A 1 148 ? 1.621 33.531 -1.593 1 67.5 148 ARG A O 1
ATOM 1155 N N . LEU A 1 149 ? 3.518 33.062 -0.553 1 59.53 149 LEU A N 1
ATOM 1156 C CA . LEU A 1 149 ? 3.27 34.062 0.473 1 59.53 149 LEU A CA 1
ATOM 1157 C C . LEU A 1 149 ? 3.541 35.469 -0.065 1 59.53 149 LEU A C 1
ATOM 1159 O O . LEU A 1 149 ? 4.543 35.688 -0.749 1 59.53 149 LEU A O 1
ATOM 1163 N N . SER A 1 150 ? 2.604 36.188 -0.462 1 52.34 150 SER A N 1
ATOM 1164 C CA . SER A 1 150 ? 2.85 37.562 -0.89 1 52.34 150 SER A CA 1
ATOM 1165 C C . SER A 1 150 ? 3.832 38.25 0.044 1 52.34 150 SER A C 1
ATOM 1167 O O . SER A 1 150 ? 3.945 37.906 1.218 1 52.34 150 SER A O 1
ATOM 1169 N N . SER A 1 151 ? 4.816 39 -0.591 1 49.5 151 SER A N 1
ATOM 1170 C CA . SER A 1 151 ? 5.797 39.844 0.086 1 49.5 151 SER A CA 1
ATOM 1171 C C . SER A 1 151 ? 5.207 40.5 1.342 1 49.5 151 SER A C 1
ATOM 1173 O O . SER A 1 151 ? 5.906 40.656 2.342 1 49.5 151 SER A O 1
ATOM 1175 N N . THR A 1 152 ? 4.121 40.969 1.188 1 48.66 152 THR A N 1
ATOM 1176 C CA . THR A 1 152 ? 3.488 41.656 2.299 1 48.66 152 THR A CA 1
ATOM 1177 C C . THR A 1 152 ? 3.152 40.688 3.432 1 48.66 152 THR A C 1
ATOM 1179 O O . THR A 1 152 ? 3.189 41.062 4.605 1 48.66 152 THR A O 1
ATOM 1182 N N . ALA A 1 153 ? 2.779 39.594 3.139 1 52 153 ALA A N 1
ATOM 1183 C CA . ALA A 1 153 ? 2.416 38.594 4.145 1 52 153 ALA A CA 1
ATOM 1184 C C . ALA A 1 153 ? 3.652 38.062 4.863 1 52 153 ALA A C 1
ATOM 1186 O O . ALA A 1 153 ? 3.57 37.625 6.016 1 52 153 ALA A O 1
ATOM 1187 N N . VAL A 1 154 ? 4.766 37.906 4.191 1 51.25 154 VAL A N 1
ATOM 1188 C CA . VAL A 1 154 ? 6.039 37.5 4.789 1 51.25 154 VAL A CA 1
ATOM 1189 C C . VAL A 1 154 ? 6.438 38.5 5.863 1 51.25 154 VAL A C 1
ATOM 1191 O O . VAL A 1 154 ? 6.965 38.125 6.914 1 51.25 154 VAL A O 1
ATOM 1194 N N . LYS A 1 155 ? 6.367 39.75 5.445 1 49.06 155 LYS A N 1
ATOM 1195 C CA . LYS A 1 155 ? 6.848 40.75 6.414 1 49.06 155 LYS A CA 1
ATOM 1196 C C . LYS A 1 155 ? 6.086 40.625 7.73 1 49.06 155 LYS A C 1
ATOM 1198 O O . LYS A 1 155 ? 6.672 40.812 8.805 1 49.06 155 LYS A O 1
ATOM 1203 N N . GLY A 1 156 ? 4.703 40.531 7.684 1 47.75 156 GLY A N 1
ATOM 1204 C CA . GLY A 1 156 ? 3.916 40.594 8.906 1 47.75 156 GLY A CA 1
ATOM 1205 C C . GLY A 1 156 ? 3.551 39.219 9.43 1 47.75 156 GLY A C 1
ATOM 1206 O O . GLY A 1 156 ? 3.08 39.094 10.562 1 47.75 156 GLY A O 1
ATOM 1207 N N . HIS A 1 157 ? 3.283 38.312 8.57 1 51.31 157 HIS A N 1
ATOM 1208 C CA . HIS A 1 157 ? 2.75 37.062 9.125 1 51.31 157 HIS A CA 1
ATOM 1209 C C . HIS A 1 157 ? 3.869 36.156 9.633 1 51.31 157 HIS A C 1
ATOM 1211 O O . HIS A 1 157 ? 4.656 35.625 8.836 1 51.31 157 HIS A O 1
ATOM 1217 N N . ALA A 1 158 ? 4.41 36.406 10.812 1 55.28 158 ALA A N 1
ATOM 1218 C CA . ALA A 1 158 ? 5.449 35.75 11.617 1 55.28 158 ALA A CA 1
ATOM 1219 C C . ALA A 1 158 ? 5.391 34.25 11.469 1 55.28 158 ALA A C 1
ATOM 1221 O O . ALA A 1 158 ? 6.422 33.562 11.531 1 55.28 158 ALA A O 1
ATOM 1222 N N . ASP A 1 159 ? 4.227 33.562 11.188 1 80.75 159 ASP A N 1
ATOM 1223 C CA . ASP A 1 159 ? 4.227 32.094 11.211 1 80.75 159 ASP A CA 1
ATOM 1224 C C . ASP A 1 159 ? 3.711 31.516 9.898 1 80.75 159 ASP A C 1
ATOM 1226 O O . ASP A 1 159 ? 2.502 31.469 9.664 1 80.75 159 ASP A O 1
ATOM 1230 N N . GLU A 1 160 ? 4.574 31.438 8.82 1 83.81 160 GLU A N 1
ATOM 1231 C CA . GLU A 1 160 ? 4.27 30.859 7.52 1 83.81 160 GLU A CA 1
ATOM 1232 C C . GLU A 1 160 ? 3.402 29.609 7.664 1 83.81 160 GLU A C 1
ATOM 1234 O O . GLU A 1 160 ? 2.428 29.438 6.926 1 83.81 160 GLU A O 1
ATOM 1239 N N . THR A 1 161 ? 3.693 28.797 8.523 1 89.56 161 THR A N 1
ATOM 1240 C CA . THR A 1 161 ? 2.945 27.562 8.742 1 89.56 161 THR A CA 1
ATOM 1241 C C . THR A 1 161 ? 1.505 27.859 9.141 1 89.56 161 THR A C 1
ATOM 1243 O O . THR A 1 16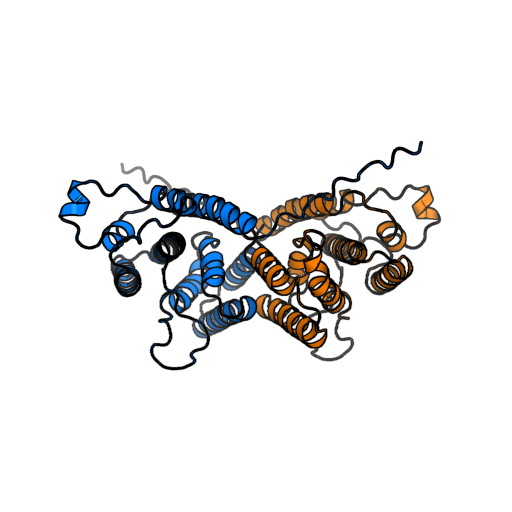1 ? 0.571 27.234 8.641 1 89.56 161 THR A O 1
ATOM 1246 N N . ARG A 1 162 ? 1.348 28.828 9.984 1 89.19 162 ARG A N 1
ATOM 1247 C CA . ARG A 1 162 ? 0.006 29.219 10.391 1 89.19 162 ARG A CA 1
ATOM 1248 C C . ARG A 1 162 ? -0.812 29.703 9.203 1 89.19 162 ARG A C 1
ATOM 1250 O O . ARG A 1 162 ? -1.987 29.359 9.062 1 89.19 162 ARG A O 1
ATOM 1257 N N . PHE A 1 163 ? -0.189 30.484 8.438 1 86.94 163 PHE A N 1
ATOM 1258 C CA . PHE A 1 163 ? -0.836 31 7.242 1 86.94 163 PHE A CA 1
ATOM 1259 C C . PHE A 1 163 ? -1.252 29.875 6.312 1 86.94 163 PHE A C 1
ATOM 1261 O O . PHE A 1 163 ? -2.377 29.859 5.809 1 86.94 163 PHE A O 1
ATOM 1268 N N . LEU A 1 164 ? -0.33 28.953 6.086 1 88.5 164 LEU A N 1
ATOM 1269 C CA . LEU A 1 164 ? -0.585 27.859 5.16 1 88.5 164 LEU A CA 1
ATOM 1270 C C . LEU A 1 164 ? -1.694 26.953 5.684 1 88.5 164 LEU A C 1
ATOM 1272 O O . LEU A 1 164 ? -2.482 26.406 4.906 1 88.5 164 LEU A O 1
ATOM 1276 N N . LEU A 1 165 ? -1.777 26.766 6.934 1 90.25 165 LEU A N 1
ATOM 1277 C CA . LEU A 1 165 ? -2.801 25.938 7.555 1 90.25 165 LEU A CA 1
ATOM 1278 C C . LEU A 1 165 ? -4.172 26.609 7.461 1 90.25 165 LEU A C 1
ATOM 1280 O O . LEU A 1 165 ? -5.191 25.922 7.359 1 90.25 165 LEU A O 1
ATOM 1284 N N . ALA A 1 166 ? -4.254 27.859 7.5 1 83.81 166 ALA A N 1
ATOM 1285 C CA . ALA A 1 166 ? -5.5 28.625 7.496 1 83.81 166 ALA A CA 1
ATOM 1286 C C . ALA A 1 166 ? -6.062 28.75 6.082 1 83.81 166 ALA A C 1
ATOM 1288 O O . ALA A 1 166 ? -7.27 28.922 5.902 1 83.81 166 ALA A O 1
ATOM 1289 N N . LYS A 1 167 ? -5.148 28.75 5.227 1 77.44 167 LYS A N 1
ATOM 1290 C CA . LYS A 1 167 ? -5.59 28.922 3.848 1 77.44 167 LYS A CA 1
ATOM 1291 C C . LYS A 1 167 ? -6.34 27.688 3.348 1 77.44 167 LYS A C 1
ATOM 1293 O O . LYS A 1 167 ? -5.91 26.562 3.582 1 77.44 167 LYS A O 1
ATOM 1298 N N . ASP A 1 168 ? -7.512 27.922 2.975 1 67.5 168 ASP A N 1
ATOM 1299 C CA . ASP A 1 168 ? -8.266 26.828 2.373 1 67.5 168 ASP A CA 1
ATOM 1300 C C . ASP A 1 168 ? -7.613 26.344 1.077 1 67.5 168 ASP A C 1
ATOM 1302 O O . ASP A 1 168 ? -7.484 27.125 0.123 1 67.5 168 ASP A O 1
ATOM 1306 N N . LEU A 1 169 ? -6.867 25.453 1.271 1 58.94 169 LEU A N 1
ATOM 1307 C CA . LEU A 1 169 ? -6.305 24.906 0.045 1 58.94 169 LEU A CA 1
ATOM 1308 C C . LEU A 1 169 ? -7.375 24.188 -0.767 1 58.94 169 LEU A C 1
ATOM 1310 O O . LEU A 1 169 ? -7.965 23.203 -0.297 1 58.94 169 LEU A O 1
ATOM 1314 N N . MET A 1 170 ? -8.156 24.938 -1.634 1 58.34 170 MET A N 1
ATOM 1315 C CA . MET A 1 170 ? -9.273 24.469 -2.445 1 58.34 170 MET A CA 1
ATOM 1316 C C . MET A 1 170 ? -8.977 23.094 -3.033 1 58.34 170 MET A C 1
ATOM 1318 O O . MET A 1 170 ? -9.898 22.328 -3.312 1 58.34 170 MET A O 1
ATOM 1322 N N . GLU A 1 171 ? -7.75 22.609 -3.096 1 79.75 171 GLU A N 1
ATOM 1323 C CA . GLU A 1 171 ? -7.625 21.344 -3.801 1 79.75 171 GLU A CA 1
ATOM 1324 C C . GLU A 1 171 ? -6.559 20.453 -3.156 1 79.75 171 GLU A C 1
ATOM 1326 O O . GLU A 1 171 ? -5.523 20.188 -3.766 1 79.75 171 GLU A O 1
ATOM 1331 N N . ILE A 1 172 ? -6.895 20.016 -1.97 1 83.75 172 ILE A N 1
ATOM 1332 C CA . ILE A 1 172 ? -5.93 19.219 -1.225 1 83.75 172 ILE A CA 1
ATOM 1333 C C . ILE A 1 172 ? -5.574 17.969 -2.025 1 83.75 172 ILE A C 1
ATOM 1335 O O . ILE A 1 172 ? -4.41 17.562 -2.07 1 83.75 172 ILE A O 1
ATOM 1339 N N . GLU A 1 173 ? -6.574 17.422 -2.711 1 84.19 173 GLU A N 1
ATOM 1340 C CA . GLU A 1 173 ? -6.34 16.188 -3.477 1 84.19 173 GLU A CA 1
ATOM 1341 C C . GLU A 1 173 ? -5.422 16.453 -4.664 1 84.19 173 GLU A C 1
ATOM 1343 O O . GLU A 1 173 ? -4.594 15.609 -5.016 1 84.19 173 GLU A O 1
ATOM 1348 N N . GLN A 1 174 ? -5.633 17.594 -5.207 1 86.5 174 GLN A N 1
ATOM 1349 C CA . GLN A 1 174 ? -4.75 17.953 -6.309 1 86.5 174 GLN A CA 1
ATOM 1350 C C . GLN A 1 174 ? -3.318 18.156 -5.82 1 86.5 174 GLN A C 1
ATOM 1352 O O . GLN A 1 174 ? -2.367 17.766 -6.5 1 86.5 174 GLN A O 1
ATOM 1357 N N . LEU A 1 175 ? -3.188 18.797 -4.695 1 90.06 175 LEU A N 1
ATOM 1358 C CA . LEU A 1 175 ? -1.864 19 -4.117 1 90.06 175 LEU A CA 1
ATOM 1359 C C . LEU A 1 175 ? -1.214 17.672 -3.756 1 90.06 175 LEU A C 1
ATOM 1361 O O . LEU A 1 175 ? -0.015 17.484 -3.973 1 90.06 175 LEU A O 1
ATOM 1365 N N . CYS A 1 176 ? -2.043 16.797 -3.264 1 91.81 176 CYS A N 1
ATOM 1366 C CA . CYS A 1 176 ? -1.527 15.477 -2.947 1 91.81 176 CYS A CA 1
ATOM 1367 C C . CYS A 1 176 ? -1.045 14.758 -4.203 1 91.81 176 CYS A C 1
ATOM 1369 O O . CYS A 1 176 ? 0.003 14.109 -4.195 1 91.81 176 CYS A O 1
ATOM 1371 N N . ALA A 1 177 ? -1.808 14.898 -5.277 1 90.38 177 ALA A N 1
ATOM 1372 C CA . ALA A 1 177 ? -1.416 14.281 -6.543 1 90.38 177 ALA A CA 1
ATOM 1373 C C . ALA A 1 177 ? -0.075 14.828 -7.027 1 90.38 177 ALA A C 1
ATOM 1375 O O . ALA A 1 177 ? 0.786 14.062 -7.477 1 90.38 177 ALA A O 1
ATOM 1376 N N . ILE A 1 178 ? 0.116 16.109 -6.934 1 90.81 178 ILE A N 1
ATOM 1377 C CA . ILE A 1 178 ? 1.376 16.734 -7.324 1 90.81 178 ILE A CA 1
ATOM 1378 C C . ILE A 1 178 ? 2.5 16.234 -6.418 1 90.81 178 ILE A C 1
ATOM 1380 O O . ILE A 1 178 ? 3.586 15.891 -6.898 1 90.81 178 ILE A O 1
ATOM 1384 N N . PHE A 1 179 ? 2.244 16.203 -5.168 1 93.75 179 PHE A N 1
ATOM 1385 C CA . PHE A 1 179 ? 3.236 15.734 -4.207 1 93.75 179 PHE A CA 1
ATOM 1386 C C . PHE A 1 179 ? 3.725 14.336 -4.582 1 93.75 179 PHE A C 1
ATOM 1388 O O . PHE A 1 179 ? 4.934 14.094 -4.645 1 93.75 179 PHE A O 1
ATOM 1395 N N . PHE A 1 180 ? 2.807 13.453 -4.863 1 93.06 180 PHE A N 1
ATOM 1396 C CA . PHE A 1 180 ? 3.18 12.07 -5.145 1 93.06 180 PHE A CA 1
ATOM 1397 C C . PHE A 1 180 ? 3.939 11.977 -6.461 1 93.06 180 PHE A C 1
ATOM 1399 O O . PHE A 1 180 ? 4.859 11.164 -6.598 1 93.06 180 PHE A O 1
ATOM 1406 N N . ARG A 1 181 ? 3.561 12.75 -7.367 1 91.12 181 ARG A N 1
ATOM 1407 C CA . ARG A 1 181 ? 4.289 12.766 -8.633 1 91.12 181 ARG A CA 1
ATOM 1408 C C . ARG A 1 181 ? 5.746 13.156 -8.422 1 91.12 181 ARG A C 1
ATOM 1410 O O . ARG A 1 181 ? 6.652 12.508 -8.953 1 91.12 181 ARG A O 1
ATOM 1417 N N . GLU A 1 182 ? 5.961 14.172 -7.648 1 91 182 GLU A N 1
ATOM 1418 C CA . GLU A 1 182 ? 7.32 14.641 -7.383 1 91 182 GLU A CA 1
ATOM 1419 C C . GLU A 1 182 ? 8.07 13.672 -6.477 1 91 182 GLU A C 1
ATOM 1421 O O . GLU A 1 182 ? 9.281 13.477 -6.637 1 91 182 GLU A O 1
ATOM 1426 N N . TYR A 1 183 ? 7.355 13.141 -5.551 1 91 183 TYR A N 1
ATOM 1427 C CA . TYR A 1 183 ? 7.945 12.172 -4.625 1 91 183 TYR A CA 1
ATOM 1428 C C . TYR A 1 183 ? 8.461 10.945 -5.371 1 91 183 TYR A C 1
ATOM 1430 O O . TYR A 1 183 ? 9.547 10.453 -5.086 1 91 183 TYR A O 1
ATOM 1438 N N . GLU A 1 184 ? 7.652 10.453 -6.285 1 87.44 184 GLU A N 1
ATOM 1439 C CA . GLU A 1 184 ? 8.016 9.281 -7.074 1 87.44 184 GLU A CA 1
ATOM 1440 C C . GLU A 1 184 ? 9.289 9.531 -7.879 1 87.44 184 GLU A C 1
ATOM 1442 O O . GLU A 1 184 ? 10.125 8.633 -8.016 1 87.44 184 GLU A O 1
ATOM 1447 N N . LYS A 1 185 ? 9.461 10.672 -8.375 1 83.94 185 LYS A N 1
ATOM 1448 C CA . LYS A 1 185 ? 10.672 11.023 -9.109 1 83.94 185 LYS A CA 1
ATOM 1449 C C . LYS A 1 185 ? 11.906 10.93 -8.219 1 83.94 185 LYS A C 1
ATOM 1451 O O . LYS A 1 185 ? 12.961 10.477 -8.664 1 83.94 185 LYS A O 1
ATOM 1456 N N . ARG A 1 186 ? 11.773 11.297 -7.07 1 79.31 186 ARG A N 1
ATOM 1457 C CA . ARG A 1 186 ? 12.883 11.289 -6.133 1 79.31 186 ARG A CA 1
ATOM 1458 C C . ARG A 1 186 ? 13.211 9.867 -5.688 1 79.31 186 ARG A C 1
ATOM 1460 O O . ARG A 1 186 ? 14.383 9.516 -5.516 1 79.31 186 ARG A O 1
ATOM 1467 N N . PHE A 1 187 ? 12.172 9.172 -5.473 1 73.75 187 PHE A N 1
ATOM 1468 C CA . PHE A 1 187 ? 12.312 7.812 -4.98 1 73.75 187 PHE A CA 1
ATOM 1469 C C . PHE A 1 187 ? 12.969 6.922 -6.031 1 73.75 187 PHE A C 1
ATOM 1471 O O . PHE A 1 187 ? 13.797 6.07 -5.703 1 73.75 187 PHE A O 1
ATOM 1478 N N . GLN A 1 188 ? 12.562 6.992 -7.238 1 64.06 188 GLN A N 1
ATOM 1479 C CA . GLN A 1 188 ? 13.148 6.238 -8.344 1 64.06 188 GLN A CA 1
ATOM 1480 C C . GLN A 1 188 ? 14.617 6.605 -8.531 1 64.06 188 GLN A C 1
ATOM 1482 O O . GLN A 1 188 ? 15.438 5.746 -8.875 1 64.06 188 GLN A O 1
ATOM 1487 N N . LEU A 1 189 ? 14.961 7.809 -8.32 1 49.03 189 LEU A N 1
ATOM 1488 C CA . LEU A 1 189 ? 16.328 8.281 -8.461 1 49.03 189 LEU A CA 1
ATOM 1489 C C . LEU A 1 189 ? 17.234 7.676 -7.391 1 49.03 189 LEU A C 1
ATOM 1491 O O . LEU A 1 189 ? 18.438 7.504 -7.605 1 49.03 189 LEU A O 1
ATOM 1495 N N . GLN A 1 190 ? 16.719 7.523 -6.293 1 55 190 GLN A N 1
ATOM 1496 C CA . GLN A 1 190 ? 17.516 6.941 -5.219 1 55 190 GLN A CA 1
ATOM 1497 C C . GLN A 1 190 ? 17.75 5.449 -5.441 1 55 190 GLN A C 1
ATOM 1499 O O . GLN A 1 190 ? 18.688 4.871 -4.895 1 55 190 GLN A O 1
ATOM 1504 N N . GLN A 1 191 ? 16.922 4.75 -6.258 1 53.12 191 GLN A N 1
ATOM 1505 C CA . GLN A 1 191 ? 17.141 3.35 -6.605 1 53.12 191 GLN A CA 1
ATOM 1506 C C . GLN A 1 191 ? 18.031 3.223 -7.844 1 53.12 191 GLN A C 1
ATOM 1508 O O . GLN A 1 191 ? 17.844 3.955 -8.82 1 53.12 191 GLN A O 1
ATOM 1513 N N . PRO A 1 192 ? 19.297 2.76 -7.754 1 47.56 192 PRO A N 1
ATOM 1514 C CA . PRO A 1 192 ? 20.094 2.621 -8.969 1 47.56 192 PRO A CA 1
ATOM 1515 C C . PRO A 1 192 ? 19.328 1.989 -10.125 1 47.56 192 PRO A C 1
ATOM 1517 O O . PRO A 1 192 ? 18.484 1.11 -9.906 1 47.56 192 PRO A O 1
ATOM 1520 N N . GLN A 1 193 ? 19.172 2.721 -11.172 1 43.56 193 GLN A N 1
ATOM 1521 C CA . GLN A 1 193 ? 18.578 2.156 -12.375 1 43.56 193 GLN A CA 1
ATOM 1522 C C . GLN A 1 193 ? 19.25 0.84 -12.758 1 43.56 193 GLN A C 1
ATOM 1524 O O . GLN A 1 193 ? 20.469 0.704 -12.641 1 43.56 193 GLN A O 1
ATOM 1529 N N . PRO A 1 194 ? 18.531 -0.206 -12.789 1 36.62 194 PRO A N 1
ATOM 1530 C CA . PRO A 1 194 ? 19.281 -1.353 -13.328 1 36.62 194 PRO A CA 1
ATOM 1531 C C . PRO A 1 194 ? 20.094 -1.002 -14.57 1 36.62 194 PRO A C 1
ATOM 1533 O O . PRO A 1 194 ? 19.594 -0.29 -15.453 1 36.62 194 PRO A O 1
ATOM 1536 N N . LYS A 1 195 ? 21.406 -0.915 -14.445 1 33.5 195 LYS A N 1
ATOM 1537 C CA . LYS A 1 195 ? 22.172 -0.899 -15.68 1 33.5 195 LYS A CA 1
ATOM 1538 C C . LYS A 1 195 ? 21.641 -1.93 -16.672 1 33.5 195 LYS A C 1
ATOM 1540 O O . LYS A 1 195 ? 21.594 -3.123 -16.375 1 33.5 195 LYS A O 1
ATOM 1545 N N . LEU A 1 196 ? 20.875 -1.594 -17.578 1 32.91 196 LEU A N 1
ATOM 1546 C CA . LEU A 1 196 ? 20.641 -2.422 -18.766 1 32.91 196 LEU A CA 1
ATOM 1547 C C . LEU A 1 196 ? 21.953 -2.979 -19.297 1 32.91 196 LEU A C 1
ATOM 1549 O O . LEU A 1 196 ? 22.828 -2.219 -19.719 1 32.91 196 LEU A O 1
ATOM 1553 N N . VAL A 1 197 ? 22.453 -3.998 -18.844 1 30.45 197 VAL A N 1
ATOM 1554 C CA . VAL A 1 197 ? 23.531 -4.637 -19.594 1 30.45 197 VAL A CA 1
ATOM 1555 C C . VAL A 1 197 ? 23.234 -4.555 -21.094 1 30.45 197 VAL A C 1
ATOM 1557 O O . VAL A 1 197 ? 22.203 -5.047 -21.547 1 30.45 197 VAL A O 1
ATOM 1560 N N . ARG A 1 198 ? 23.781 -3.609 -21.781 1 32.78 198 ARG A N 1
ATOM 1561 C CA . ARG A 1 198 ? 23.938 -3.643 -23.234 1 32.78 198 ARG A CA 1
ATOM 1562 C C . ARG A 1 198 ? 24.516 -4.98 -23.703 1 32.78 198 ARG A C 1
ATOM 1564 O O . ARG A 1 198 ? 25.578 -5.391 -23.25 1 32.78 198 ARG A O 1
ATOM 1571 N N . GLY A 1 199 ? 23.719 -6.016 -24.094 1 28 199 GLY A N 1
ATOM 1572 C CA . GLY A 1 199 ? 24.172 -7.16 -24.875 1 28 199 GLY A CA 1
ATOM 1573 C C . GLY A 1 199 ? 25.156 -6.797 -25.953 1 28 199 GLY A C 1
ATOM 1574 O O . GLY A 1 199 ? 24.812 -6.086 -26.906 1 28 199 GLY A O 1
ATOM 1575 N N . GLU A 1 200 ? 26.438 -6.57 -25.672 1 32.47 200 GLU A N 1
ATOM 1576 C CA . GLU A 1 200 ? 27.453 -6.656 -26.734 1 32.47 200 GLU A CA 1
ATOM 1577 C C . GLU A 1 200 ? 27.281 -7.938 -27.547 1 32.47 200 GLU A C 1
ATOM 1579 O O . GLU A 1 200 ? 27.281 -9.039 -26.984 1 32.47 200 GLU A O 1
ATOM 1584 N N . ARG A 1 201 ? 26.703 -7.875 -28.844 1 34.31 201 ARG A N 1
ATOM 1585 C CA . ARG A 1 201 ? 26.766 -8.781 -29.984 1 34.31 201 ARG A CA 1
ATOM 1586 C C . ARG A 1 201 ? 28.219 -9.211 -30.25 1 34.31 201 ARG A C 1
ATOM 1588 O O . ARG A 1 201 ? 29.078 -8.375 -30.516 1 34.31 201 ARG A O 1
ATOM 1595 N N . CYS A 1 202 ? 28.609 -10.195 -29.578 1 29.12 202 CYS A N 1
ATOM 1596 C CA . CYS A 1 202 ? 29.797 -10.883 -30.078 1 29.12 202 CYS A CA 1
ATOM 1597 C C . CYS A 1 202 ? 29.688 -11.156 -31.578 1 29.12 202 CYS A C 1
ATOM 1599 O O . CYS A 1 202 ? 28.844 -11.961 -32 1 29.12 202 CYS A O 1
ATOM 1601 N N . ILE A 1 203 ? 30.016 -10.227 -32.344 1 29.14 203 ILE A N 1
ATOM 1602 C CA . ILE A 1 203 ? 30.359 -10.406 -33.75 1 29.14 203 ILE A CA 1
ATOM 1603 C C . ILE A 1 203 ? 31.516 -11.391 -33.875 1 29.14 203 ILE A C 1
ATOM 1605 O O . ILE A 1 203 ? 32.594 -11.156 -33.344 1 29.14 203 ILE A O 1
ATOM 1609 N N . ALA A 1 204 ? 31.203 -12.695 -33.969 1 28.2 204 ALA A N 1
ATOM 1610 C CA . ALA A 1 204 ? 32.094 -13.695 -34.531 1 28.2 204 ALA A CA 1
ATOM 1611 C C . ALA A 1 204 ? 32.688 -13.203 -35.844 1 28.2 204 ALA A C 1
ATOM 1613 O O . ALA A 1 204 ? 31.953 -12.836 -36.781 1 28.2 204 ALA A O 1
ATOM 1614 N N . LYS A 1 205 ? 33.938 -12.93 -35.719 1 22.73 205 LYS A N 1
ATOM 1615 C CA . LYS A 1 205 ? 34.812 -13.117 -36.875 1 22.73 205 LYS A CA 1
ATOM 1616 C C . LYS A 1 205 ? 34.906 -14.594 -37.25 1 22.73 205 LYS A C 1
ATOM 1618 O O . LYS A 1 205 ? 35.031 -15.453 -36.375 1 22.73 205 LYS A O 1
ATOM 1623 N N . MET B 1 1 ? 1.822 5.508 -7.59 1 77.44 1 MET B N 1
ATOM 1624 C CA . MET B 1 1 ? 2.625 5.094 -6.441 1 77.44 1 MET B CA 1
ATOM 1625 C C . MET B 1 1 ? 1.807 4.23 -5.488 1 77.44 1 MET B C 1
ATOM 1627 O O . MET B 1 1 ? 0.633 4.516 -5.238 1 77.44 1 MET B O 1
ATOM 1631 N N . ASP B 1 2 ? 2.312 3.031 -5.227 1 87.94 2 ASP B N 1
ATOM 1632 C CA . ASP B 1 2 ? 1.819 2.158 -4.164 1 87.94 2 ASP B CA 1
ATOM 1633 C C . ASP B 1 2 ? 2.758 2.172 -2.961 1 87.94 2 ASP B C 1
ATOM 1635 O O . ASP B 1 2 ? 3.885 1.68 -3.039 1 87.94 2 ASP B O 1
ATOM 1639 N N . VAL B 1 3 ? 2.314 2.738 -1.825 1 91.56 3 VAL B N 1
ATOM 1640 C CA . VAL B 1 3 ? 3.189 3.066 -0.706 1 91.56 3 VAL B CA 1
ATOM 1641 C C . VAL B 1 3 ? 3.812 1.789 -0.147 1 91.56 3 VAL B C 1
ATOM 1643 O O . VAL B 1 3 ? 5.023 1.726 0.073 1 91.56 3 VAL B O 1
ATOM 1646 N N . LEU B 1 4 ? 3 0.811 0.076 1 94.19 4 LEU B N 1
ATOM 1647 C CA . LEU B 1 4 ? 3.498 -0.44 0.639 1 94.19 4 LEU B CA 1
ATOM 1648 C C . LEU B 1 4 ? 4.48 -1.11 -0.313 1 94.19 4 LEU B C 1
ATOM 1650 O O . LEU B 1 4 ? 5.562 -1.538 0.102 1 94.19 4 LEU B O 1
ATOM 1654 N N . VAL B 1 5 ? 4.16 -1.163 -1.533 1 92 5 VAL B N 1
ATOM 1655 C CA . VAL B 1 5 ? 5.008 -1.789 -2.541 1 92 5 VAL B CA 1
ATOM 1656 C C . VAL B 1 5 ? 6.32 -1.018 -2.666 1 92 5 VAL B C 1
ATOM 1658 O O . VAL B 1 5 ? 7.391 -1.617 -2.773 1 92 5 VAL B O 1
ATOM 1661 N N . ASP B 1 6 ? 6.246 0.254 -2.607 1 89.62 6 ASP B N 1
ATOM 1662 C CA . ASP B 1 6 ? 7.445 1.084 -2.684 1 89.62 6 ASP B CA 1
ATOM 1663 C C . ASP B 1 6 ? 8.328 0.889 -1.454 1 89.62 6 ASP B C 1
ATOM 1665 O O . ASP B 1 6 ? 9.555 0.914 -1.557 1 89.62 6 ASP B O 1
ATOM 1669 N N . TYR B 1 7 ? 7.727 0.722 -0.386 1 91.31 7 TYR B N 1
ATOM 1670 C CA . TYR B 1 7 ? 8.5 0.445 0.819 1 91.31 7 TYR B CA 1
ATOM 1671 C C . TYR B 1 7 ? 9.242 -0.882 0.7 1 91.31 7 TYR B C 1
ATOM 1673 O O . TYR B 1 7 ? 10.414 -0.981 1.069 1 91.31 7 TYR B O 1
ATOM 1681 N N . ILE B 1 8 ? 8.547 -1.893 0.248 1 92.12 8 ILE B N 1
ATOM 1682 C CA . ILE B 1 8 ? 9.172 -3.201 0.093 1 92.12 8 ILE B CA 1
ATOM 1683 C C . ILE B 1 8 ? 10.32 -3.109 -0.909 1 92.12 8 ILE B C 1
ATOM 1685 O O . ILE B 1 8 ? 11.391 -3.688 -0.694 1 92.12 8 ILE B O 1
ATOM 1689 N N . ARG B 1 9 ? 10.109 -2.375 -1.962 1 88.06 9 ARG B N 1
ATOM 1690 C CA . ARG B 1 9 ? 11.18 -2.152 -2.922 1 88.06 9 ARG B CA 1
ATOM 1691 C C . ARG B 1 9 ? 12.375 -1.47 -2.26 1 88.06 9 ARG B C 1
ATOM 1693 O O . ARG B 1 9 ? 13.523 -1.818 -2.531 1 88.06 9 ARG B O 1
ATOM 1700 N N . TYR B 1 10 ? 12.078 -0.489 -1.498 1 86.88 10 TYR B N 1
ATOM 1701 C CA . TYR B 1 10 ? 13.117 0.203 -0.738 1 86.88 10 TYR B CA 1
ATOM 1702 C C . TYR B 1 10 ? 13.875 -0.769 0.16 1 86.88 10 TYR B C 1
ATOM 1704 O O . TYR B 1 10 ? 15.109 -0.741 0.215 1 86.88 10 TYR B O 1
ATOM 1712 N N . LYS B 1 11 ? 13.18 -1.591 0.822 1 87.94 11 LYS B N 1
ATOM 1713 C CA . LYS B 1 11 ? 13.797 -2.59 1.686 1 87.94 11 LYS B CA 1
ATOM 1714 C C . LYS B 1 11 ? 14.695 -3.529 0.883 1 87.94 11 LYS B C 1
ATOM 1716 O O . LYS B 1 11 ? 15.797 -3.871 1.32 1 87.94 11 LYS B O 1
ATOM 1721 N N . CYS B 1 12 ? 14.211 -3.949 -0.25 1 88.56 12 CYS B N 1
ATOM 1722 C CA . CYS B 1 12 ? 15.008 -4.793 -1.136 1 88.56 12 CYS B CA 1
ATOM 1723 C C . CYS B 1 12 ? 16.297 -4.094 -1.539 1 88.56 12 CYS B C 1
ATOM 1725 O O . CYS B 1 12 ? 17.359 -4.719 -1.579 1 88.56 12 CYS B O 1
ATOM 1727 N N . HIS B 1 13 ? 16.219 -2.873 -1.767 1 85.31 13 HIS B N 1
ATOM 1728 C CA . HIS B 1 13 ? 17.391 -2.09 -2.152 1 85.31 13 HIS B CA 1
ATOM 1729 C C . HIS B 1 13 ? 18.391 -1.999 -1.008 1 85.31 13 HIS B C 1
ATOM 1731 O O . HIS B 1 13 ? 19.609 -2.129 -1.224 1 85.31 13 HIS B O 1
ATOM 1737 N N . LEU B 1 14 ? 17.906 -1.813 0.151 1 84.56 14 LEU B N 1
ATOM 1738 C CA . LEU B 1 14 ? 18.766 -1.729 1.323 1 84.56 14 LEU B CA 1
ATOM 1739 C C . LEU B 1 14 ? 19.516 -3.043 1.55 1 84.56 14 LEU B C 1
ATOM 1741 O O . LEU B 1 14 ? 20.641 -3.047 2.037 1 84.56 14 LEU B O 1
ATOM 1745 N N . LEU B 1 15 ? 18.859 -4.105 1.057 1 86.94 15 LEU B N 1
ATOM 1746 C CA . LEU B 1 15 ? 19.406 -5.43 1.325 1 86.94 15 LEU B CA 1
ATOM 1747 C C . LEU B 1 15 ? 20.141 -5.969 0.105 1 86.94 15 LEU B C 1
ATOM 1749 O O . LEU B 1 15 ? 20.562 -7.125 0.095 1 86.94 15 LEU B O 1
ATOM 1753 N N . ALA B 1 16 ? 20.219 -5.27 -0.995 1 82.31 16 ALA B N 1
ATOM 1754 C CA . ALA B 1 16 ? 20.797 -5.723 -2.254 1 82.31 16 ALA B CA 1
ATOM 1755 C C . ALA B 1 16 ? 22.203 -6.277 -2.035 1 82.31 16 ALA B C 1
ATOM 1757 O O . ALA B 1 16 ? 22.609 -7.23 -2.699 1 82.31 16 ALA B O 1
ATOM 1758 N N . GLY B 1 17 ? 22.969 -5.859 -1.038 1 81.19 17 GLY B N 1
ATOM 1759 C CA . GLY B 1 17 ? 24.328 -6.324 -0.802 1 81.19 17 GLY B CA 1
ATOM 1760 C C . GLY B 1 17 ? 24.422 -7.301 0.354 1 81.19 17 GLY B C 1
ATOM 1761 O O . GLY B 1 17 ? 25.516 -7.812 0.646 1 81.19 17 GLY B O 1
ATOM 1762 N N . GLU B 1 18 ? 23.266 -7.715 0.846 1 87 18 GLU B N 1
ATOM 1763 C CA . GLU B 1 18 ? 23.25 -8.625 1.99 1 87 18 GLU B CA 1
ATOM 1764 C C . GLU B 1 18 ? 23.438 -10.07 1.549 1 87 18 GLU B C 1
ATOM 1766 O O . GLU B 1 18 ? 22.719 -10.547 0.66 1 87 18 GLU B O 1
ATOM 1771 N N . ARG B 1 19 ? 24.438 -10.758 2.127 1 87 19 ARG B N 1
ATOM 1772 C CA . ARG B 1 19 ? 24.734 -12.133 1.726 1 87 19 ARG B CA 1
ATOM 1773 C C . ARG B 1 19 ? 24.5 -13.102 2.877 1 87 19 ARG B C 1
ATOM 1775 O O . ARG B 1 19 ? 24.5 -14.32 2.682 1 87 19 ARG B O 1
ATOM 1782 N N . ASN B 1 20 ? 24.281 -12.531 4.027 1 90.75 20 ASN B N 1
ATOM 1783 C CA . ASN B 1 20 ? 24.016 -13.375 5.184 1 90.75 20 ASN B CA 1
ATOM 1784 C C . ASN B 1 20 ? 22.594 -13.961 5.141 1 90.75 20 ASN B C 1
ATOM 1786 O O . ASN B 1 20 ? 21.609 -13.227 5.262 1 90.75 20 ASN B O 1
ATOM 1790 N N . PRO B 1 21 ? 22.5 -15.242 5.074 1 89.94 21 PRO B N 1
ATOM 1791 C CA . PRO B 1 21 ? 21.188 -15.875 4.949 1 89.94 21 PRO B CA 1
ATOM 1792 C C . PRO B 1 21 ? 20.312 -15.672 6.184 1 89.94 21 PRO B C 1
ATOM 1794 O O . PRO B 1 21 ? 19.078 -15.578 6.066 1 89.94 21 PRO B O 1
ATOM 1797 N N . ALA B 1 22 ? 20.938 -15.617 7.316 1 92.69 22 ALA B N 1
ATOM 1798 C CA . ALA B 1 22 ? 20.172 -15.43 8.547 1 92.69 22 ALA B CA 1
ATOM 1799 C C . ALA B 1 22 ? 19.469 -14.078 8.555 1 92.69 22 ALA B C 1
ATOM 1801 O O . ALA B 1 22 ? 18.328 -13.969 8.992 1 92.69 22 ALA B O 1
ATOM 1802 N N . VAL B 1 23 ? 20.172 -13.102 8.062 1 91.56 23 VAL B N 1
ATOM 1803 C CA . VAL B 1 23 ? 19.609 -11.758 8 1 91.56 23 VAL B CA 1
ATOM 1804 C C . VAL B 1 23 ? 18.469 -11.719 6.984 1 91.56 23 VAL B C 1
ATOM 1806 O O . VAL B 1 23 ? 17.391 -11.18 7.27 1 91.56 23 VAL B O 1
ATOM 1809 N N . LEU B 1 24 ? 18.656 -12.305 5.863 1 91.12 24 LEU B N 1
ATOM 1810 C CA . LEU B 1 24 ? 17.641 -12.328 4.812 1 91.12 24 LEU B CA 1
ATOM 1811 C C . LEU B 1 24 ? 16.406 -13.094 5.266 1 91.12 24 LEU B C 1
ATOM 1813 O O . LEU B 1 24 ? 15.273 -12.664 5.004 1 91.12 24 LEU B O 1
ATOM 1817 N N . LEU B 1 25 ? 16.688 -14.18 5.957 1 92.88 25 LEU B N 1
ATOM 1818 C CA . LEU B 1 25 ? 15.57 -14.969 6.465 1 92.88 25 LEU B CA 1
ATOM 1819 C C . LEU B 1 25 ? 14.773 -14.18 7.5 1 92.88 25 LEU B C 1
ATOM 1821 O O . LEU B 1 25 ? 13.547 -14.219 7.504 1 92.88 25 LEU B O 1
ATOM 1825 N N . ALA B 1 26 ? 15.453 -13.492 8.359 1 94.38 26 ALA B N 1
ATOM 1826 C CA . ALA B 1 26 ? 14.789 -12.68 9.375 1 94.38 26 ALA B CA 1
ATOM 1827 C C . ALA B 1 26 ? 13.945 -11.578 8.742 1 94.38 26 ALA B C 1
ATOM 1829 O O . ALA B 1 26 ? 12.812 -11.344 9.156 1 94.38 26 ALA B O 1
ATOM 1830 N N . GLU B 1 27 ? 14.484 -10.953 7.746 1 93.5 27 GLU B N 1
ATOM 1831 C CA . GLU B 1 27 ? 13.766 -9.898 7.035 1 93.5 27 GLU B CA 1
ATOM 1832 C C . GLU B 1 27 ? 12.539 -10.461 6.32 1 93.5 27 GLU B C 1
ATOM 1834 O O . GLU B 1 27 ? 11.477 -9.836 6.312 1 93.5 27 GLU B O 1
ATOM 1839 N N . CYS B 1 28 ? 12.734 -11.578 5.742 1 93.75 28 CYS B N 1
ATOM 1840 C CA . CYS B 1 28 ? 11.633 -12.258 5.066 1 93.75 28 CYS B CA 1
ATOM 1841 C C . CYS B 1 28 ? 10.5 -12.562 6.043 1 93.75 28 CYS B C 1
ATOM 1843 O O . CYS B 1 28 ? 9.344 -12.242 5.781 1 93.75 28 CYS B O 1
ATOM 1845 N N . ASN B 1 29 ? 10.836 -13.164 7.152 1 95 29 ASN B N 1
ATOM 1846 C CA . ASN B 1 29 ? 9.844 -13.516 8.156 1 95 29 ASN B CA 1
ATOM 1847 C C . ASN B 1 29 ? 9.102 -12.289 8.672 1 95 29 ASN B C 1
ATOM 1849 O O . ASN B 1 29 ? 7.887 -12.32 8.859 1 95 29 ASN B O 1
ATOM 1853 N N . GLN B 1 30 ? 9.859 -11.266 8.859 1 94.38 30 GLN B N 1
ATOM 1854 C CA . GLN B 1 30 ? 9.266 -10.023 9.336 1 94.38 30 GLN B CA 1
ATOM 1855 C C . GLN B 1 30 ? 8.305 -9.438 8.305 1 94.38 30 GLN B C 1
ATOM 1857 O O . GLN B 1 30 ? 7.207 -9 8.648 1 94.38 30 GLN B O 1
ATOM 1862 N N . LEU B 1 31 ? 8.719 -9.438 7.105 1 94.25 31 LEU B N 1
ATOM 1863 C CA . LEU B 1 31 ? 7.891 -8.891 6.035 1 94.25 31 LEU B CA 1
ATOM 1864 C C . LEU B 1 31 ? 6.598 -9.68 5.883 1 94.25 31 LEU B C 1
ATOM 1866 O O . LEU B 1 31 ? 5.508 -9.102 5.84 1 94.25 31 LEU B O 1
ATOM 1870 N N . VAL B 1 32 ? 6.73 -10.984 5.852 1 94.94 32 VAL B N 1
ATOM 1871 C CA . VAL B 1 32 ? 5.566 -11.844 5.68 1 94.94 32 VAL B CA 1
ATOM 1872 C C . VAL B 1 32 ? 4.621 -11.68 6.867 1 94.94 32 VAL B C 1
ATOM 1874 O O . VAL B 1 32 ? 3.416 -11.492 6.684 1 94.94 32 VAL B O 1
ATOM 1877 N N . SER B 1 33 ? 5.145 -11.695 8.031 1 94.44 33 SER B N 1
ATOM 1878 C CA . SER B 1 33 ? 4.324 -11.516 9.227 1 94.44 33 SER B CA 1
ATOM 1879 C C . SER B 1 33 ? 3.617 -10.164 9.211 1 94.44 33 SER B C 1
ATOM 1881 O O . SER B 1 33 ? 2.422 -10.086 9.508 1 94.44 33 SER B O 1
ATOM 1883 N N . SER B 1 34 ? 4.359 -9.133 8.898 1 94.25 34 SER B N 1
ATOM 1884 C CA . SER B 1 34 ? 3.797 -7.789 8.875 1 94.25 34 SER B CA 1
ATOM 1885 C C . SER B 1 34 ? 2.676 -7.676 7.852 1 94.25 34 SER B C 1
ATOM 1887 O O . SER B 1 34 ? 1.681 -6.984 8.086 1 94.25 34 SER B O 1
ATOM 1889 N N . LEU B 1 35 ? 2.805 -8.289 6.699 1 94.56 35 LEU B N 1
ATOM 1890 C CA . LEU B 1 35 ? 1.767 -8.273 5.676 1 94.56 35 LEU B CA 1
ATOM 1891 C C . LEU B 1 35 ? 0.486 -8.922 6.191 1 94.56 35 LEU B C 1
ATOM 1893 O O . LEU B 1 35 ? -0.606 -8.375 6.016 1 94.56 35 LEU B O 1
ATOM 1897 N N . TYR B 1 36 ? 0.6 -9.992 6.848 1 92.25 36 TYR B N 1
ATOM 1898 C CA . TYR B 1 36 ? -0.586 -10.68 7.344 1 92.25 36 TYR B CA 1
ATOM 1899 C C . TYR B 1 36 ? -1.218 -9.914 8.5 1 92.25 36 TYR B C 1
ATOM 1901 O O . TYR B 1 36 ? -2.439 -9.914 8.664 1 92.25 36 TYR B O 1
ATOM 1909 N N . ILE B 1 37 ? -0.422 -9.273 9.227 1 92.44 37 ILE B N 1
ATOM 1910 C CA . ILE B 1 37 ? -0.951 -8.492 10.336 1 92.44 37 ILE B CA 1
ATOM 1911 C C . ILE B 1 37 ? -1.724 -7.289 9.797 1 92.44 37 ILE B C 1
ATOM 1913 O O . ILE B 1 37 ? -2.875 -7.062 10.18 1 92.44 37 ILE B O 1
ATOM 1917 N N . ILE B 1 38 ? -1.132 -6.609 8.898 1 93 38 ILE B N 1
ATOM 1918 C CA . ILE B 1 38 ? -1.738 -5.363 8.445 1 93 38 ILE B CA 1
ATOM 1919 C C . ILE B 1 38 ? -3.023 -5.664 7.68 1 93 38 ILE B C 1
ATOM 1921 O O . ILE B 1 38 ? -3.977 -4.879 7.723 1 93 38 ILE B O 1
ATOM 1925 N N . PHE B 1 39 ? -3.111 -6.762 7.051 1 93.25 39 PHE B N 1
ATOM 1926 C CA . PHE B 1 39 ? -4.297 -7.105 6.273 1 93.25 39 PHE B CA 1
ATOM 1927 C C . PHE B 1 39 ? -5.203 -8.047 7.055 1 93.25 39 PHE B C 1
ATOM 1929 O O . PHE B 1 39 ? -6.066 -8.711 6.477 1 93.25 39 PHE B O 1
ATOM 1936 N N . ASP B 1 40 ? -5 -8.172 8.32 1 90.56 40 ASP B N 1
ATOM 1937 C CA . ASP B 1 40 ? -5.816 -8.969 9.227 1 90.56 40 ASP B CA 1
ATOM 1938 C C . ASP B 1 40 ? -5.926 -10.414 8.734 1 90.56 40 ASP B C 1
ATOM 1940 O O . ASP B 1 40 ? -7.012 -10.992 8.734 1 90.56 40 ASP B O 1
ATOM 1944 N N . GLY B 1 41 ? -4.781 -10.922 8.203 1 88.62 41 GLY B N 1
ATOM 1945 C CA . GLY B 1 41 ? -4.727 -12.32 7.793 1 88.62 41 GLY B CA 1
ATOM 1946 C C . GLY B 1 41 ? -5.363 -12.562 6.438 1 88.62 41 GLY B C 1
ATOM 1947 O O . GLY B 1 41 ? -5.453 -13.703 5.984 1 88.62 41 GLY B O 1
ATOM 1948 N N . ASP B 1 42 ? -5.832 -11.57 5.785 1 89.25 42 ASP B N 1
ATOM 1949 C CA . ASP B 1 42 ? -6.492 -11.727 4.492 1 89.25 42 ASP B CA 1
ATOM 1950 C C . ASP B 1 42 ? -5.477 -12.031 3.391 1 89.25 42 ASP B C 1
ATOM 1952 O O . ASP B 1 42 ? -4.727 -11.148 2.973 1 89.25 42 ASP B O 1
ATOM 1956 N N . ALA B 1 43 ? -5.555 -13.203 2.893 1 89.06 43 ALA B N 1
ATOM 1957 C CA . ALA B 1 43 ? -4.586 -13.672 1.905 1 89.06 43 ALA B CA 1
ATOM 1958 C C . ALA B 1 43 ? -4.773 -12.961 0.57 1 89.06 43 ALA B C 1
ATOM 1960 O O . ALA B 1 43 ? -3.842 -12.875 -0.233 1 89.06 43 ALA B O 1
ATOM 1961 N N . GLU B 1 44 ? -5.98 -12.516 0.323 1 89.88 44 GLU B N 1
ATOM 1962 C CA . GLU B 1 44 ? -6.227 -11.812 -0.938 1 89.88 44 GLU B CA 1
ATOM 1963 C C . GLU B 1 44 ? -5.363 -10.562 -1.052 1 89.88 44 GLU B C 1
ATOM 1965 O O . GLU B 1 44 ? -4.637 -10.391 -2.033 1 89.88 44 GLU B O 1
ATOM 1970 N N . PHE B 1 45 ? -5.332 -9.758 -0.003 1 91.62 45 PHE B N 1
ATOM 1971 C CA . PHE B 1 45 ? -4.574 -8.516 -0.039 1 91.62 45 PHE B CA 1
ATOM 1972 C C . PHE B 1 45 ? -3.076 -8.797 0.018 1 91.62 45 PHE B C 1
ATOM 1974 O O . PHE B 1 45 ? -2.279 -8.07 -0.578 1 91.62 45 PHE B O 1
ATOM 1981 N N . VAL B 1 46 ? -2.729 -9.836 0.659 1 94.12 46 VAL B N 1
ATOM 1982 C CA . VAL B 1 46 ? -1.323 -10.234 0.707 1 94.12 46 VAL B CA 1
ATOM 1983 C C . VAL B 1 46 ? -0.838 -10.586 -0.696 1 94.12 46 VAL B C 1
ATOM 1985 O O . VAL B 1 46 ? 0.198 -10.094 -1.146 1 94.12 46 VAL B O 1
ATOM 1988 N N . THR B 1 47 ? -1.628 -11.328 -1.394 1 94.5 47 THR B N 1
ATOM 1989 C CA . THR B 1 47 ? -1.212 -11.773 -2.717 1 94.5 47 THR B CA 1
ATOM 1990 C C . THR B 1 47 ? -1.347 -10.648 -3.736 1 94.5 47 THR B C 1
ATOM 1992 O O . THR B 1 47 ? -0.59 -10.594 -4.707 1 94.5 47 THR B O 1
ATOM 1995 N N . LEU B 1 48 ? -2.266 -9.773 -3.535 1 94.25 48 LEU B N 1
ATOM 1996 C CA . LEU B 1 48 ? -2.332 -8.586 -4.375 1 94.25 48 LEU B CA 1
ATOM 1997 C C . LEU B 1 48 ? -1.048 -7.77 -4.27 1 94.25 48 LEU B C 1
ATOM 1999 O O . LEU B 1 48 ? -0.574 -7.215 -5.262 1 94.25 48 LEU B O 1
ATOM 2003 N N . THR B 1 49 ? -0.527 -7.66 -3.07 1 94.88 49 THR B N 1
ATOM 2004 C CA . THR B 1 49 ? 0.736 -6.965 -2.861 1 94.88 49 THR B CA 1
ATOM 2005 C C . THR B 1 49 ? 1.862 -7.637 -3.641 1 94.88 49 THR B C 1
ATOM 2007 O O . THR B 1 49 ? 2.672 -6.961 -4.277 1 94.88 49 THR B O 1
ATOM 2010 N N . LEU B 1 50 ? 1.889 -8.969 -3.623 1 93.81 50 LEU B N 1
ATOM 2011 C CA . LEU B 1 50 ? 2.889 -9.695 -4.391 1 93.81 50 LEU B CA 1
ATOM 2012 C C . LEU B 1 50 ? 2.771 -9.383 -5.879 1 93.81 50 LEU B C 1
ATOM 2014 O O . LEU B 1 50 ? 3.781 -9.188 -6.559 1 93.81 50 LEU B O 1
ATOM 2018 N N . LEU B 1 51 ? 1.568 -9.344 -6.332 1 93.69 51 LEU B N 1
ATOM 2019 C CA . LEU B 1 51 ? 1.316 -9.117 -7.75 1 93.69 51 LEU B CA 1
ATOM 2020 C C . LEU B 1 51 ? 1.829 -7.746 -8.18 1 93.69 51 LEU B C 1
ATOM 2022 O O . LEU B 1 51 ? 2.24 -7.562 -9.328 1 93.69 51 LEU B O 1
ATOM 2026 N N . LYS B 1 52 ? 1.825 -6.836 -7.242 1 92.31 52 LYS B N 1
ATOM 2027 C CA . LYS B 1 52 ? 2.271 -5.48 -7.555 1 92.31 52 LYS B CA 1
ATOM 2028 C C . LYS B 1 52 ? 3.795 -5.402 -7.594 1 92.31 52 LYS B C 1
ATOM 2030 O O . LYS B 1 52 ? 4.359 -4.441 -8.125 1 92.31 52 LYS B O 1
ATOM 2035 N N . MET B 1 53 ? 4.395 -6.371 -7.059 1 88.81 53 MET B N 1
ATOM 2036 C CA . MET B 1 53 ? 5.855 -6.367 -7.004 1 88.81 53 MET B CA 1
ATOM 2037 C C . MET B 1 53 ? 6.453 -6.754 -8.352 1 88.81 53 MET B C 1
ATOM 2039 O O . MET B 1 53 ? 5.887 -7.578 -9.07 1 88.81 53 MET B O 1
ATOM 2043 N 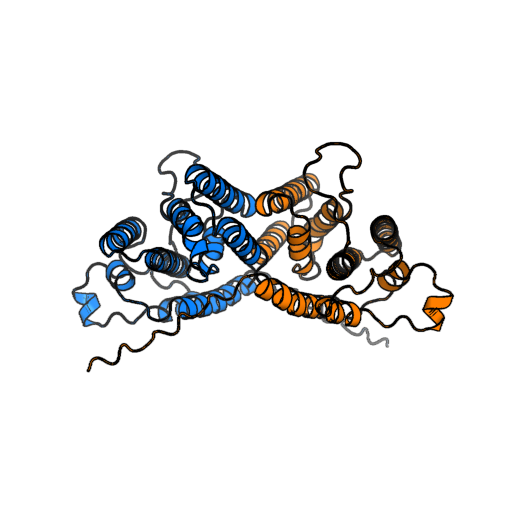N . ASP B 1 54 ? 7.477 -5.996 -8.664 1 79 54 ASP B N 1
ATOM 2044 C CA . ASP B 1 54 ? 8.289 -6.41 -9.805 1 79 54 ASP B CA 1
ATOM 2045 C C . ASP B 1 54 ? 9.641 -6.961 -9.344 1 79 54 ASP B C 1
ATOM 2047 O O . ASP B 1 54 ? 10.609 -6.211 -9.211 1 79 54 ASP B O 1
ATOM 2051 N N . PRO B 1 55 ? 9.648 -8.172 -9 1 65.69 55 PRO B N 1
ATOM 2052 C CA . PRO B 1 55 ? 10.844 -8.727 -8.359 1 65.69 55 PRO B CA 1
ATOM 2053 C C . PRO B 1 55 ? 12.047 -8.781 -9.297 1 65.69 55 PRO B C 1
ATOM 2055 O O . PRO B 1 55 ? 13.18 -8.969 -8.852 1 65.69 55 PRO B O 1
ATOM 2058 N N . VAL B 1 56 ? 11.797 -8.703 -10.531 1 61.59 56 VAL B N 1
ATOM 2059 C CA . VAL B 1 56 ? 12.914 -8.836 -11.453 1 61.59 56 VAL B CA 1
ATOM 2060 C C . VAL B 1 56 ? 13.547 -7.465 -11.703 1 61.59 56 VAL B C 1
ATOM 2062 O O . VAL B 1 56 ? 14.617 -7.371 -12.305 1 61.59 56 VAL B O 1
ATOM 2065 N N . ALA B 1 57 ? 12.773 -6.508 -11.086 1 56.78 57 ALA B N 1
ATOM 2066 C CA . ALA B 1 57 ? 13.328 -5.168 -11.258 1 56.78 57 ALA B CA 1
ATOM 2067 C C . ALA B 1 57 ? 14.477 -4.922 -10.281 1 56.78 57 ALA B C 1
ATOM 2069 O O . ALA B 1 57 ? 14.25 -4.797 -9.07 1 56.78 57 ALA B O 1
ATOM 2070 N N . GLY B 1 58 ? 15.711 -5.316 -10.531 1 57.66 58 GLY B N 1
ATOM 2071 C CA . GLY B 1 58 ? 16.938 -5.082 -9.805 1 57.66 58 GLY B CA 1
ATOM 2072 C C . GLY B 1 58 ? 17.484 -6.324 -9.125 1 57.66 58 GLY B C 1
ATOM 2073 O O . GLY B 1 58 ? 16.734 -7.047 -8.453 1 57.66 58 GLY B O 1
ATOM 2074 N N . GLY B 1 59 ? 18.453 -6.996 -9.547 1 58.19 59 GLY B N 1
ATOM 2075 C CA . GLY B 1 59 ? 19.125 -8.211 -9.125 1 58.19 59 GLY B CA 1
ATOM 2076 C C . GLY B 1 59 ? 19.016 -8.461 -7.629 1 58.19 59 GLY B C 1
ATOM 2077 O O . GLY B 1 59 ? 18.781 -9.594 -7.199 1 58.19 59 GLY B O 1
ATOM 2078 N N . GLY B 1 60 ? 19.016 -7.355 -6.832 1 64.12 60 GLY B N 1
ATOM 2079 C CA . GLY B 1 60 ? 19.016 -7.516 -5.383 1 64.12 60 GLY B CA 1
ATOM 2080 C C . GLY B 1 60 ? 17.625 -7.777 -4.812 1 64.12 60 GLY B C 1
ATOM 2081 O O . GLY B 1 60 ? 17.5 -8.289 -3.699 1 64.12 60 GLY B O 1
ATOM 2082 N N . ALA B 1 61 ? 16.625 -7.664 -5.605 1 74.69 61 ALA B N 1
ATOM 2083 C CA . ALA B 1 61 ? 15.258 -7.836 -5.121 1 74.69 61 ALA B CA 1
ATOM 2084 C C . ALA B 1 61 ? 14.898 -9.312 -4.996 1 74.69 61 ALA B C 1
ATOM 2086 O O . ALA B 1 61 ? 14.156 -9.703 -4.09 1 74.69 61 ALA B O 1
ATOM 2087 N N . VAL B 1 62 ? 15.625 -10.164 -5.668 1 81.5 62 VAL B N 1
ATOM 2088 C CA . VAL B 1 62 ? 15.281 -11.578 -5.727 1 81.5 62 VAL B CA 1
ATOM 2089 C C . VAL B 1 62 ? 15.664 -12.258 -4.414 1 81.5 62 VAL B C 1
ATOM 2091 O O . VAL B 1 62 ? 14.953 -13.141 -3.928 1 81.5 62 VAL B O 1
ATOM 2094 N N . ALA B 1 63 ? 16.703 -11.812 -3.818 1 86 63 ALA B N 1
ATOM 2095 C CA . ALA B 1 63 ? 17.203 -12.453 -2.602 1 86 63 ALA B CA 1
ATOM 2096 C C . ALA B 1 63 ? 16.172 -12.383 -1.483 1 86 63 ALA B C 1
ATOM 2098 O O . ALA B 1 63 ? 16.016 -13.328 -0.704 1 86 63 ALA B O 1
ATOM 2099 N N . LEU B 1 64 ? 15.43 -11.359 -1.441 1 90.56 64 LEU B N 1
ATOM 2100 C CA . LEU B 1 64 ? 14.422 -11.211 -0.404 1 90.56 64 LEU B CA 1
ATOM 2101 C C . LEU B 1 64 ? 13.062 -11.695 -0.898 1 90.56 64 LEU B C 1
ATOM 2103 O O . LEU B 1 64 ? 12.32 -12.344 -0.153 1 90.56 64 LEU B O 1
ATOM 2107 N N . MET B 1 65 ? 12.797 -11.469 -2.098 1 92.88 65 MET B N 1
ATOM 2108 C CA . MET B 1 65 ? 11.438 -11.664 -2.584 1 92.88 65 MET B CA 1
ATOM 2109 C C . MET B 1 65 ? 11.172 -13.141 -2.857 1 92.88 65 MET B C 1
ATOM 2111 O O . MET B 1 65 ? 10.047 -13.617 -2.684 1 92.88 65 MET B O 1
ATOM 2115 N N . TYR B 1 66 ? 12.195 -13.875 -3.277 1 91.88 66 TYR B N 1
ATOM 2116 C CA . TYR B 1 66 ? 11.984 -15.289 -3.555 1 91.88 66 TYR B CA 1
ATOM 2117 C C . TYR B 1 66 ? 11.422 -16 -2.332 1 91.88 66 TYR B C 1
ATOM 2119 O O . TYR B 1 66 ? 10.352 -16.609 -2.391 1 91.88 66 TYR B O 1
ATOM 2127 N N . PRO B 1 67 ? 12.141 -15.938 -1.212 1 93.19 67 PRO B N 1
ATOM 2128 C CA . PRO B 1 67 ? 11.586 -16.609 -0.039 1 93.19 67 PRO B CA 1
ATOM 2129 C C . PRO B 1 67 ? 10.25 -16.016 0.411 1 93.19 67 PRO B C 1
ATOM 2131 O O . PRO B 1 67 ? 9.422 -16.734 0.989 1 93.19 67 PRO B O 1
ATOM 2134 N N . VAL B 1 68 ? 9.984 -14.797 0.218 1 94.44 68 VAL B N 1
ATOM 2135 C CA . VAL B 1 68 ? 8.711 -14.18 0.571 1 94.44 68 VAL B CA 1
ATOM 2136 C C . VAL B 1 68 ? 7.578 -14.836 -0.222 1 94.44 68 VAL B C 1
ATOM 2138 O O . VAL B 1 68 ? 6.57 -15.25 0.35 1 94.44 68 VAL B O 1
ATOM 2141 N N . PHE B 1 69 ? 7.773 -14.953 -1.536 1 94.81 69 PHE B N 1
ATOM 2142 C CA . PHE B 1 69 ? 6.793 -15.625 -2.379 1 94.81 69 PHE B CA 1
ATOM 2143 C C . PHE B 1 69 ? 6.582 -17.062 -1.919 1 94.81 69 PHE B C 1
ATOM 2145 O O . PHE B 1 69 ? 5.445 -17.531 -1.815 1 94.81 69 PHE B O 1
ATOM 2152 N N . GLU B 1 70 ? 7.645 -17.688 -1.65 1 94.38 70 GLU B N 1
ATOM 2153 C CA . GLU B 1 70 ? 7.582 -19.078 -1.241 1 94.38 70 GLU B CA 1
ATOM 2154 C C . GLU B 1 70 ? 6.762 -19.25 0.033 1 94.38 70 GLU B C 1
ATOM 2156 O O . GLU B 1 70 ? 5.848 -20.078 0.084 1 94.38 70 GLU B O 1
ATOM 2161 N N . GLN B 1 71 ? 7.047 -18.484 0.987 1 93.69 71 GLN B N 1
ATOM 2162 C CA . GLN B 1 71 ? 6.363 -18.609 2.271 1 93.69 71 GLN B CA 1
ATOM 2163 C C . GLN B 1 71 ? 4.871 -18.312 2.129 1 93.69 71 GLN B C 1
ATOM 2165 O O . GLN B 1 71 ? 4.043 -18.984 2.756 1 93.69 71 GLN B O 1
ATOM 2170 N N . ILE B 1 72 ? 4.535 -17.375 1.345 1 93.88 72 ILE B N 1
ATOM 2171 C CA . ILE B 1 72 ? 3.145 -16.953 1.221 1 93.88 72 ILE B CA 1
ATOM 2172 C C . ILE B 1 72 ? 2.371 -17.953 0.372 1 93.88 72 ILE B C 1
ATOM 2174 O O . ILE B 1 72 ? 1.243 -18.328 0.708 1 93.88 72 ILE B O 1
ATOM 2178 N N . LEU B 1 73 ? 2.945 -18.406 -0.715 1 93.69 73 LEU B N 1
ATOM 2179 C CA . LEU B 1 73 ? 2.225 -19.219 -1.691 1 93.69 73 LEU B CA 1
ATOM 2180 C C . LEU B 1 73 ? 2.211 -20.688 -1.279 1 93.69 73 LEU B C 1
ATOM 2182 O O . LEU B 1 73 ? 1.415 -21.469 -1.795 1 93.69 73 LEU B O 1
ATOM 2186 N N . THR B 1 74 ? 3.08 -21 -0.426 1 89.31 74 THR B N 1
ATOM 2187 C CA . THR B 1 74 ? 3.102 -22.391 0.022 1 89.31 74 THR B CA 1
ATOM 2188 C C . THR B 1 74 ? 2.32 -22.562 1.322 1 89.31 74 THR B C 1
ATOM 2190 O O . THR B 1 74 ? 2.164 -23.672 1.823 1 89.31 74 THR B O 1
ATOM 2193 N N . ARG B 1 75 ? 1.972 -21.438 1.89 1 76.25 75 ARG B N 1
ATOM 2194 C CA . ARG B 1 75 ? 1.204 -21.484 3.131 1 76.25 75 ARG B CA 1
ATOM 2195 C C . ARG B 1 75 ? -0.145 -22.172 2.906 1 76.25 75 ARG B C 1
ATOM 2197 O O . ARG B 1 75 ? -0.882 -21.797 1.988 1 76.25 75 ARG B O 1
ATOM 2204 N N . GLN B 1 76 ? -0.198 -23.547 3.186 1 56.84 76 GLN B N 1
ATOM 2205 C CA . GLN B 1 76 ? -1.428 -24.328 3.113 1 56.84 76 GLN B CA 1
ATOM 2206 C C . GLN B 1 76 ? -2.436 -23.875 4.164 1 56.84 76 GLN B C 1
ATOM 2208 O O . GLN B 1 76 ? -2.051 -23.406 5.242 1 56.84 76 GLN B O 1
ATOM 2213 N N . PRO B 1 77 ? -3.77 -23.609 3.668 1 49.28 77 PRO B N 1
ATOM 2214 C CA . PRO B 1 77 ? -4.785 -23.375 4.699 1 49.28 77 PRO B CA 1
ATOM 2215 C C . PRO B 1 77 ? -4.637 -24.328 5.895 1 49.28 77 PRO B C 1
ATOM 2217 O O . PRO B 1 77 ? -4.172 -25.453 5.738 1 49.28 77 PRO B O 1
ATOM 2220 N N . PRO B 1 78 ? -4.473 -23.859 7.098 1 42.69 78 PRO B N 1
ATOM 2221 C CA . PRO B 1 78 ? -4.461 -24.859 8.164 1 42.69 78 PRO B CA 1
ATOM 2222 C C . PRO B 1 78 ? -5.48 -25.969 7.938 1 42.69 78 PRO B C 1
ATOM 2224 O O . PRO B 1 78 ? -6.586 -25.719 7.453 1 42.69 78 PRO B O 1
ATOM 2227 N N . SER B 1 79 ? -5.078 -27.188 7.566 1 39.75 79 SER B N 1
ATOM 2228 C CA . SER B 1 79 ? -6.066 -28.266 7.629 1 39.75 79 SER B CA 1
ATOM 2229 C C . SER B 1 79 ? -7.113 -27.984 8.703 1 39.75 79 SER B C 1
ATOM 2231 O O . SER B 1 79 ? -8.312 -28.125 8.461 1 39.75 79 SER B O 1
ATOM 2233 N N . THR B 1 80 ? -7.035 -28.75 10.016 1 39.09 80 THR B N 1
ATOM 2234 C CA . THR B 1 80 ? -7.977 -28.734 11.125 1 39.09 80 THR B CA 1
ATOM 2235 C C . TH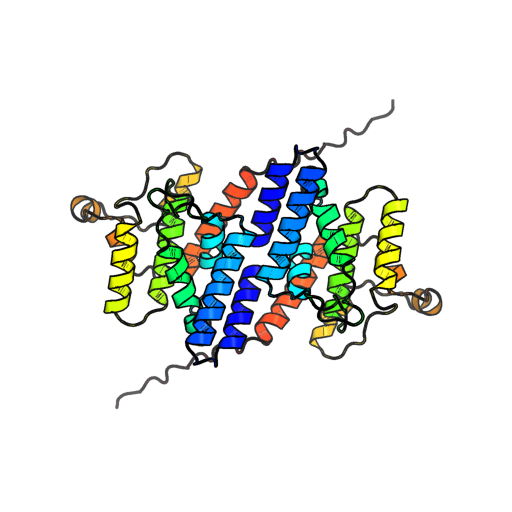R B 1 80 ? -8.133 -27.328 11.695 1 39.09 80 THR B C 1
ATOM 2237 O O . THR B 1 80 ? -9.242 -26.906 12.047 1 39.09 80 THR B O 1
ATOM 2240 N N . GLY B 1 81 ? -7.098 -26.938 12.727 1 37.25 81 GLY B N 1
ATOM 2241 C CA . GLY B 1 81 ? -7.105 -26 13.836 1 37.25 81 GLY B CA 1
ATOM 2242 C C . GLY B 1 81 ? -7.066 -24.547 13.391 1 37.25 81 GLY B C 1
ATOM 2243 O O . GLY B 1 81 ? -6.934 -24.266 12.195 1 37.25 81 GLY B O 1
ATOM 2244 N N . PRO B 1 82 ? -7.434 -23.594 14.414 1 36.91 82 PRO B N 1
ATOM 2245 C CA . PRO B 1 82 ? -7.488 -22.125 14.32 1 36.91 82 PRO B CA 1
ATOM 2246 C C . PRO B 1 82 ? -6.281 -21.531 13.594 1 36.91 82 PRO B C 1
ATOM 2248 O O . PRO B 1 82 ? -5.91 -20.391 13.844 1 36.91 82 PRO B O 1
ATOM 2251 N N . GLY B 1 83 ? -5.625 -22.297 12.812 1 38.97 83 GLY B N 1
ATOM 2252 C CA . GLY B 1 83 ? -4.402 -21.625 12.406 1 38.97 83 GLY B CA 1
ATOM 2253 C C . GLY B 1 83 ? -4.648 -20.281 11.758 1 38.97 83 GLY B C 1
ATOM 2254 O O . GLY B 1 83 ? -5.781 -19.953 11.398 1 38.97 83 GLY B O 1
ATOM 2255 N N . PRO B 1 84 ? -3.666 -19.359 11.938 1 43.56 84 PRO B N 1
ATOM 2256 C CA . PRO B 1 84 ? -4.035 -17.953 11.773 1 43.56 84 PRO B CA 1
ATOM 2257 C C . PRO B 1 84 ? -4.84 -17.703 10.5 1 43.56 84 PRO B C 1
ATOM 2259 O O . PRO B 1 84 ? -5.879 -17.031 10.547 1 43.56 84 PRO B O 1
ATOM 2262 N N . GLY B 1 85 ? -4.109 -17.406 9.32 1 46.22 85 GLY B N 1
ATOM 2263 C CA . GLY B 1 85 ? -4.805 -16.812 8.195 1 46.22 85 GLY B CA 1
ATOM 2264 C C . GLY B 1 85 ? -5.414 -17.828 7.25 1 46.22 85 GLY B C 1
ATOM 2265 O O . GLY B 1 85 ? -5.059 -19 7.293 1 46.22 85 GLY B O 1
ATOM 2266 N N . PRO B 1 86 ? -6.633 -17.734 6.824 1 45.94 86 PRO B N 1
ATOM 2267 C CA . PRO B 1 86 ? -7.34 -18.641 5.914 1 45.94 86 PRO B CA 1
ATOM 2268 C C . PRO B 1 86 ? -6.516 -19 4.68 1 45.94 86 PRO B C 1
ATOM 2270 O O . PRO B 1 86 ? -5.645 -18.219 4.273 1 45.94 86 PRO B O 1
ATOM 2273 N N . LYS B 1 87 ? -6.613 -20.297 4.316 1 52.16 87 LYS B N 1
ATOM 2274 C CA . LYS B 1 87 ? -6.066 -20.859 3.086 1 52.16 87 LYS B CA 1
ATOM 2275 C C . LYS B 1 87 ? -6.305 -19.938 1.903 1 52.16 87 LYS B C 1
ATOM 2277 O O . LYS B 1 87 ? -7.363 -19.312 1.797 1 52.16 87 LYS B O 1
ATOM 2282 N N . VAL B 1 88 ? -5.176 -19.703 1.164 1 55.28 88 VAL B N 1
ATOM 2283 C CA . VAL B 1 88 ? -5.367 -19.062 -0.131 1 55.28 88 VAL B CA 1
ATOM 2284 C C . VAL B 1 88 ? -6.168 -19.969 -1.054 1 55.28 88 VAL B C 1
ATOM 2286 O O . VAL B 1 88 ? -5.68 -21.031 -1.471 1 55.28 88 VAL B O 1
ATOM 2289 N N . VAL B 1 89 ? -7.418 -20.078 -1.015 1 63.56 89 VAL B N 1
ATOM 2290 C CA . VAL B 1 89 ? -8.266 -20.891 -1.881 1 63.56 89 VAL B CA 1
ATOM 2291 C C . VAL B 1 89 ? -8.859 -20.016 -2.99 1 63.56 89 VAL B C 1
ATOM 2293 O O . VAL B 1 89 ? -9.297 -18.891 -2.738 1 63.56 89 VAL B O 1
ATOM 2296 N N . ALA B 1 90 ? -8.531 -20.547 -4.262 1 74.62 90 ALA B N 1
ATOM 2297 C CA . ALA B 1 90 ? -9.156 -19.875 -5.398 1 74.62 90 ALA B CA 1
ATOM 2298 C C . ALA B 1 90 ? -10.602 -20.344 -5.578 1 74.62 90 ALA B C 1
ATOM 2300 O O . ALA B 1 90 ? -10.852 -21.375 -6.199 1 74.62 90 ALA B O 1
ATOM 2301 N N . THR B 1 91 ? -11.523 -19.688 -4.992 1 78.81 91 THR B N 1
ATOM 2302 C CA . THR B 1 91 ? -12.938 -20.062 -5.062 1 78.81 91 THR B CA 1
ATOM 2303 C C . THR B 1 91 ? -13.617 -19.375 -6.242 1 78.81 91 THR B C 1
ATOM 2305 O O . THR B 1 91 ? -14.664 -19.812 -6.703 1 78.81 91 THR B O 1
ATOM 2308 N N . SER B 1 92 ? -13.008 -18.375 -6.719 1 88.25 92 SER B N 1
ATOM 2309 C CA . SER B 1 92 ? -13.531 -17.625 -7.852 1 88.25 92 SER B CA 1
ATOM 2310 C C . SER B 1 92 ? -12.5 -17.516 -8.969 1 88.25 92 SER B C 1
ATOM 2312 O O . SER B 1 92 ? -11.32 -17.797 -8.758 1 88.25 92 SER B O 1
ATOM 2314 N N . ILE B 1 93 ? -12.945 -17.156 -10.078 1 91 93 ILE B N 1
ATOM 2315 C CA . ILE B 1 93 ? -12.055 -17 -11.219 1 91 93 ILE B CA 1
ATOM 2316 C C . ILE B 1 93 ? -11.023 -15.906 -10.914 1 91 93 ILE B C 1
ATOM 2318 O O . ILE B 1 93 ? -9.852 -16.031 -11.281 1 91 93 ILE B O 1
ATOM 2322 N N . MET B 1 94 ? -11.445 -14.883 -10.25 1 92.06 94 MET B N 1
ATOM 2323 C CA . MET B 1 94 ? -10.539 -13.805 -9.875 1 92.06 94 MET B CA 1
ATOM 2324 C C . MET B 1 94 ? -9.43 -14.328 -8.961 1 92.06 94 MET B C 1
ATOM 2326 O O . MET B 1 94 ? -8.258 -14 -9.164 1 92.06 94 MET B O 1
ATOM 2330 N N . ASP B 1 95 ? -9.859 -15.164 -8.055 1 92.62 95 ASP B N 1
ATOM 2331 C CA . ASP B 1 95 ? -8.883 -15.758 -7.145 1 92.62 95 ASP B CA 1
ATOM 2332 C C . ASP B 1 95 ? -7.906 -16.656 -7.895 1 92.62 95 ASP B C 1
ATOM 2334 O O . ASP B 1 95 ? -6.699 -16.625 -7.633 1 92.62 95 ASP B O 1
ATOM 2338 N N . TYR B 1 96 ? -8.477 -17.391 -8.75 1 92.5 96 TYR B N 1
ATOM 2339 C CA . TYR B 1 96 ? -7.688 -18.328 -9.547 1 92.5 96 TYR B CA 1
ATOM 2340 C C . TYR B 1 96 ? -6.641 -17.594 -10.375 1 92.5 96 TYR B C 1
ATOM 2342 O O . TYR B 1 96 ? -5.461 -17.953 -10.352 1 92.5 96 TYR B O 1
ATOM 2350 N N . VAL B 1 97 ? -7.051 -16.594 -11.078 1 93 97 VAL B N 1
ATOM 2351 C CA . VAL B 1 97 ? -6.152 -15.828 -11.945 1 93 97 VAL B CA 1
ATOM 2352 C C . VAL B 1 97 ? -5.09 -15.133 -11.102 1 93 97 VAL B C 1
ATOM 2354 O O . VAL B 1 97 ? -3.908 -15.125 -11.453 1 93 97 VAL B O 1
ATOM 2357 N N . ARG B 1 98 ? -5.504 -14.547 -9.984 1 93.88 98 ARG B N 1
ATOM 2358 C CA . ARG B 1 98 ? -4.578 -13.875 -9.078 1 93.88 98 ARG B CA 1
ATOM 2359 C C . ARG B 1 98 ? -3.457 -14.812 -8.648 1 93.88 98 ARG B C 1
ATOM 2361 O O . ARG B 1 98 ? -2.277 -14.477 -8.766 1 93.88 98 ARG B O 1
ATOM 2368 N N . LEU B 1 99 ? -3.857 -15.961 -8.211 1 93.75 99 LEU B N 1
ATOM 2369 C CA . LEU B 1 99 ? -2.879 -16.906 -7.695 1 93.75 99 LEU B CA 1
ATOM 2370 C C . LEU B 1 99 ? -2.012 -17.469 -8.82 1 93.75 99 LEU B C 1
ATOM 2372 O O . LEU B 1 99 ? -0.805 -17.656 -8.648 1 93.75 99 LEU B O 1
ATOM 2376 N N . LEU B 1 100 ? -2.637 -17.703 -9.914 1 92.81 100 LEU B N 1
ATOM 2377 C CA . LEU B 1 100 ? -1.88 -18.156 -11.078 1 92.81 100 LEU B CA 1
ATOM 2378 C C . LEU B 1 100 ? -0.773 -17.172 -11.422 1 9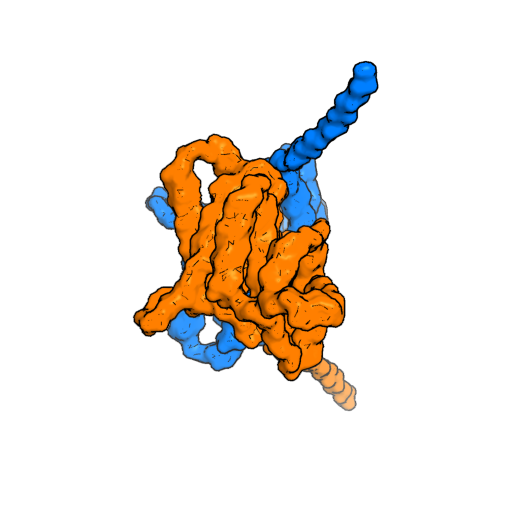2.81 100 LEU B C 1
ATOM 2380 O O . LEU B 1 100 ? 0.373 -17.562 -11.648 1 92.81 100 LEU B O 1
ATOM 2384 N N . LEU B 1 101 ? -1.116 -15.914 -11.453 1 93.56 101 LEU B N 1
ATOM 2385 C CA . LEU B 1 101 ? -0.151 -14.875 -11.789 1 93.56 101 LEU B CA 1
ATOM 2386 C C . LEU B 1 101 ? 0.945 -14.789 -10.734 1 93.56 101 LEU B C 1
ATOM 2388 O O . LEU B 1 101 ? 2.111 -14.555 -11.055 1 93.56 101 LEU B O 1
ATOM 2392 N N . CYS B 1 102 ? 0.611 -14.953 -9.477 1 94.5 102 CYS B N 1
ATOM 2393 C CA . CYS B 1 102 ? 1.607 -14.953 -8.414 1 94.5 102 CYS B CA 1
ATOM 2394 C C . CYS B 1 102 ? 2.627 -16.062 -8.617 1 94.5 102 CYS B C 1
ATOM 2396 O O . CYS B 1 102 ? 3.83 -15.852 -8.461 1 94.5 102 CYS B O 1
ATOM 2398 N N . TYR B 1 103 ? 2.152 -17.234 -8.914 1 93.5 103 TYR B N 1
ATOM 2399 C CA . TYR B 1 103 ? 3.057 -18.359 -9.148 1 93.5 103 TYR B CA 1
ATOM 2400 C C . TYR B 1 103 ? 3.947 -18.094 -10.359 1 93.5 103 TYR B C 1
ATOM 2402 O O . TYR B 1 103 ? 5.129 -18.453 -10.352 1 93.5 103 TYR B O 1
ATOM 2410 N N . LYS B 1 104 ? 3.381 -17.516 -11.359 1 92.81 104 LYS B N 1
ATOM 2411 C CA . LYS B 1 104 ? 4.172 -17.219 -12.547 1 92.81 104 LYS B CA 1
ATOM 2412 C C . LYS B 1 104 ? 5.258 -16.188 -12.234 1 92.81 104 LYS B C 1
ATOM 2414 O O . LYS B 1 104 ? 6.383 -16.297 -12.727 1 92.81 104 LYS B O 1
ATOM 2419 N N . LYS B 1 105 ? 4.93 -15.211 -11.453 1 92.31 105 LYS B N 1
ATOM 2420 C CA . LYS B 1 105 ? 5.93 -14.227 -11.031 1 92.31 105 LYS B CA 1
ATOM 2421 C C . LYS B 1 105 ? 7.027 -14.891 -10.203 1 92.31 105 LYS B C 1
ATOM 2423 O O . LYS B 1 105 ? 8.211 -14.57 -10.367 1 92.31 105 LYS B O 1
ATOM 2428 N N . TRP B 1 106 ? 6.574 -15.727 -9.297 1 92.69 106 TRP B N 1
ATOM 2429 C CA . TRP B 1 106 ? 7.523 -16.484 -8.492 1 92.69 106 TRP B CA 1
ATOM 2430 C C . TRP B 1 106 ? 8.461 -17.297 -9.383 1 92.69 106 TRP B C 1
ATOM 2432 O O . TRP B 1 106 ? 9.68 -17.266 -9.203 1 92.69 106 TRP B O 1
ATOM 2442 N N . LYS B 1 107 ? 7.934 -17.938 -10.352 1 91.88 107 LYS B N 1
ATOM 2443 C CA . LYS B 1 107 ? 8.688 -18.766 -11.289 1 91.88 107 LYS B CA 1
ATOM 2444 C C . LYS B 1 107 ? 9.688 -17.938 -12.078 1 91.88 107 LYS B C 1
ATOM 2446 O O . LYS B 1 107 ? 10.781 -18.406 -12.398 1 91.88 107 LYS B O 1
ATOM 2451 N N . ALA B 1 108 ? 9.359 -16.75 -12.375 1 88.81 108 ALA B N 1
ATOM 2452 C CA . ALA B 1 108 ? 10.203 -15.875 -13.18 1 88.81 108 ALA B CA 1
ATOM 2453 C C . ALA B 1 108 ? 11.469 -15.484 -12.414 1 88.81 108 ALA B C 1
ATOM 2455 O O . ALA B 1 108 ? 12.43 -14.992 -13.008 1 88.81 108 ALA B O 1
ATOM 2456 N N . MET B 1 109 ? 11.531 -15.711 -11.148 1 88.56 109 MET B N 1
ATOM 2457 C CA . MET B 1 109 ? 12.664 -15.289 -10.32 1 88.56 109 MET B CA 1
ATOM 2458 C C . MET B 1 109 ? 13.766 -16.344 -10.336 1 88.56 109 MET B C 1
ATOM 2460 O O . MET B 1 109 ? 14.883 -16.078 -9.875 1 88.56 109 MET B O 1
ATOM 2464 N N . VAL B 1 110 ? 13.43 -17.469 -10.805 1 89.19 110 VAL B N 1
ATOM 2465 C CA . VAL B 1 110 ? 14.414 -18.547 -10.789 1 89.19 110 VAL B CA 1
ATOM 2466 C C . VAL B 1 110 ? 14.852 -18.875 -12.211 1 89.19 110 VAL B C 1
ATOM 2468 O O . VAL B 1 110 ? 14.023 -18.938 -13.125 1 89.19 110 VAL B O 1
ATOM 2471 N N . PRO B 1 111 ? 16.141 -19.062 -12.375 1 86.94 111 PRO B N 1
ATOM 2472 C CA . PRO B 1 111 ? 16.641 -19.359 -13.727 1 86.94 111 PRO B CA 1
ATOM 2473 C C . PRO B 1 111 ? 16.609 -20.859 -14.039 1 86.94 111 PRO B C 1
ATOM 2475 O O . PRO B 1 111 ? 16.391 -21.234 -15.195 1 86.94 111 PRO B O 1
ATOM 2478 N N . ALA B 1 112 ? 16.781 -21.766 -13.141 1 90.94 112 ALA B N 1
ATOM 2479 C CA . ALA B 1 112 ? 16.938 -23.203 -13.359 1 90.94 112 ALA B CA 1
ATOM 2480 C C . ALA B 1 112 ? 15.586 -23.859 -13.648 1 90.94 112 ALA B C 1
ATOM 2482 O O . ALA B 1 112 ? 14.602 -23.609 -12.938 1 90.94 112 ALA B O 1
ATOM 2483 N N . ARG B 1 113 ? 15.617 -24.719 -14.602 1 91.12 113 ARG B N 1
ATOM 2484 C CA . ARG B 1 113 ? 14.414 -25.453 -14.992 1 91.12 113 ARG B CA 1
ATOM 2485 C C . ARG B 1 113 ? 13.891 -26.297 -13.836 1 91.12 113 ARG B C 1
ATOM 2487 O O . ARG B 1 113 ? 12.68 -26.391 -13.633 1 91.12 113 ARG B O 1
ATOM 2494 N N . ARG B 1 114 ? 14.781 -26.906 -13.148 1 93.69 114 ARG B N 1
ATOM 2495 C CA . ARG B 1 114 ? 14.398 -27.766 -12.031 1 93.69 114 ARG B CA 1
ATOM 2496 C C . ARG B 1 114 ? 13.602 -26.984 -10.992 1 93.69 114 ARG B C 1
ATOM 2498 O O . ARG B 1 114 ? 12.602 -27.469 -10.461 1 93.69 114 ARG B O 1
ATOM 2505 N N . ASP B 1 115 ? 14.047 -25.797 -10.734 1 93.06 115 ASP B N 1
ATOM 2506 C CA . ASP B 1 115 ? 13.367 -24.938 -9.758 1 93.06 115 ASP B CA 1
ATOM 2507 C C . ASP B 1 115 ? 11.992 -24.516 -10.273 1 93.06 115 ASP B C 1
ATOM 2509 O O . ASP B 1 115 ? 11.023 -24.469 -9.508 1 93.06 115 ASP B O 1
ATOM 2513 N N . LYS B 1 116 ? 11.898 -24.203 -11.492 1 93.19 116 LYS B N 1
ATOM 2514 C CA . LYS B 1 116 ? 10.617 -23.844 -12.102 1 93.19 116 LYS B CA 1
ATOM 2515 C C . LYS B 1 116 ? 9.617 -24.984 -12.016 1 93.19 116 LYS B C 1
ATOM 2517 O O . LYS B 1 116 ? 8.445 -24.766 -11.703 1 93.19 116 LYS B O 1
ATOM 2522 N N . GLU B 1 117 ? 10.102 -26.172 -12.211 1 93.75 117 GLU B N 1
ATOM 2523 C CA . GLU B 1 117 ? 9.25 -27.359 -12.156 1 93.75 117 GLU B CA 1
ATOM 2524 C C . GLU B 1 117 ? 8.758 -27.609 -10.742 1 93.75 117 GLU B C 1
ATOM 2526 O O . GLU B 1 117 ? 7.617 -28.047 -10.539 1 93.75 117 GLU B O 1
ATOM 2531 N N . ALA B 1 118 ? 9.609 -27.375 -9.82 1 94.25 118 ALA B N 1
ATOM 2532 C CA . ALA B 1 118 ? 9.211 -27.531 -8.43 1 94.25 118 ALA B CA 1
ATOM 2533 C C . ALA B 1 118 ? 8.094 -26.547 -8.062 1 94.25 118 ALA B C 1
ATOM 2535 O O . ALA B 1 118 ? 7.145 -26.922 -7.367 1 94.25 118 ALA B O 1
ATOM 2536 N N . ILE B 1 119 ? 8.156 -25.312 -8.547 1 94.44 119 ILE B N 1
ATOM 2537 C CA . ILE B 1 119 ? 7.133 -24.297 -8.305 1 94.44 119 ILE B CA 1
ATOM 2538 C C . ILE B 1 119 ? 5.832 -24.719 -8.992 1 94.44 119 ILE B C 1
ATOM 2540 O O . ILE B 1 119 ? 4.754 -24.625 -8.398 1 94.44 119 ILE B O 1
ATOM 2544 N N . ASN B 1 120 ? 5.953 -25.219 -10.195 1 92.88 120 ASN B N 1
ATOM 2545 C CA . ASN B 1 120 ? 4.777 -25.719 -10.906 1 92.88 120 ASN B CA 1
ATOM 2546 C C . ASN B 1 120 ? 4.082 -26.828 -10.141 1 92.88 120 ASN B C 1
ATOM 2548 O O . ASN B 1 120 ? 2.855 -26.859 -10.047 1 92.88 120 ASN B O 1
ATOM 2552 N N . ALA B 1 121 ? 4.895 -27.75 -9.648 1 92.81 121 ALA B N 1
ATOM 2553 C CA . ALA B 1 121 ? 4.336 -28.875 -8.914 1 92.81 121 ALA B CA 1
ATOM 2554 C C . ALA B 1 121 ? 3.562 -28.406 -7.688 1 92.81 121 ALA B C 1
ATOM 2556 O O . ALA B 1 121 ? 2.51 -28.953 -7.359 1 92.81 121 ALA B O 1
ATOM 2557 N N . LEU B 1 122 ? 4.039 -27.422 -7.062 1 91.88 122 LEU B N 1
ATOM 2558 C CA . LEU B 1 122 ? 3.363 -26.844 -5.898 1 91.88 122 LEU B CA 1
ATOM 2559 C C . LEU B 1 122 ? 2.064 -26.172 -6.309 1 91.88 122 LEU B C 1
ATOM 2561 O O . LEU B 1 122 ? 1.033 -26.344 -5.656 1 91.88 122 LEU B O 1
ATOM 2565 N N . ALA B 1 123 ? 2.105 -25.406 -7.336 1 92.25 123 ALA B N 1
ATOM 2566 C CA . ALA B 1 123 ? 0.932 -24.688 -7.828 1 92.25 123 ALA B CA 1
ATOM 2567 C C . ALA B 1 123 ? -0.194 -25.656 -8.188 1 92.25 123 ALA B C 1
ATOM 2569 O O . ALA B 1 123 ? -1.358 -25.406 -7.863 1 92.25 123 ALA B O 1
ATOM 2570 N N . ILE B 1 124 ? 0.161 -26.734 -8.789 1 90.12 124 ILE B N 1
ATOM 2571 C CA . ILE B 1 124 ? -0.803 -27.734 -9.258 1 90.12 124 ILE B CA 1
ATOM 2572 C C . ILE B 1 124 ? -1.484 -28.375 -8.055 1 90.12 124 ILE B C 1
ATOM 2574 O O . ILE B 1 124 ? -2.664 -28.734 -8.117 1 90.12 124 ILE B O 1
ATOM 2578 N N . LYS B 1 125 ? -0.782 -28.469 -6.957 1 87.75 125 LYS B N 1
ATOM 2579 C CA . LYS B 1 125 ? -1.34 -29.062 -5.746 1 87.75 125 LYS B CA 1
ATOM 2580 C C . LYS B 1 125 ? -2.334 -28.125 -5.078 1 87.75 125 LYS B C 1
ATOM 2582 O O . LYS B 1 125 ? -3.26 -28.562 -4.398 1 87.75 125 LYS B O 1
ATOM 2587 N N . ILE B 1 126 ? -2.172 -26.891 -5.297 1 87.5 126 ILE B N 1
ATOM 2588 C CA . ILE B 1 126 ? -2.93 -25.891 -4.547 1 87.5 126 ILE B CA 1
ATOM 2589 C C . ILE B 1 126 ? -4.078 -25.359 -5.406 1 87.5 126 ILE B C 1
ATOM 2591 O O . ILE B 1 126 ? -5.199 -25.203 -4.926 1 87.5 126 ILE B O 1
ATOM 2595 N N . LEU B 1 127 ? -3.807 -25.094 -6.66 1 89.62 127 LEU B N 1
ATOM 2596 C CA . LEU B 1 127 ? -4.801 -24.531 -7.57 1 89.62 127 LEU B CA 1
ATOM 2597 C C . LEU B 1 127 ? -5.699 -25.641 -8.133 1 89.62 127 LEU B C 1
ATOM 2599 O O . LEU B 1 127 ? -5.281 -26.781 -8.25 1 89.62 127 LEU B O 1
ATOM 2603 N N . PRO B 1 128 ? -6.902 -25.297 -8.438 1 88.31 128 PRO B N 1
ATOM 2604 C CA . PRO B 1 128 ? -7.738 -26.266 -9.133 1 88.31 128 PRO B CA 1
ATO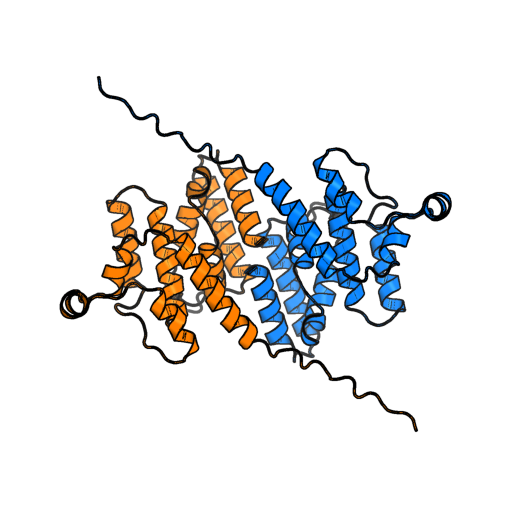M 2605 C C . PRO B 1 128 ? -7.168 -26.672 -10.492 1 88.31 128 PRO B C 1
ATOM 2607 O O . PRO B 1 128 ? -6.453 -25.891 -11.117 1 88.31 128 PRO B O 1
ATOM 2610 N N . VAL B 1 129 ? -7.52 -27.797 -10.914 1 85.56 129 VAL B N 1
ATOM 2611 C CA . VAL B 1 129 ? -7.016 -28.359 -12.156 1 85.56 129 VAL B CA 1
ATOM 2612 C C . VAL B 1 129 ? -7.5 -27.531 -13.344 1 85.56 129 VAL B C 1
ATOM 2614 O O . VAL B 1 129 ? -6.777 -27.359 -14.328 1 85.56 129 VAL B O 1
ATOM 2617 N N . ARG B 1 130 ? -8.758 -27.047 -13.078 1 85.81 130 ARG B N 1
ATOM 2618 C CA . ARG B 1 130 ? -9.359 -26.234 -14.125 1 85.81 130 ARG B CA 1
ATOM 2619 C C . ARG B 1 130 ? -9.805 -24.891 -13.578 1 85.81 130 ARG B C 1
ATOM 2621 O O . ARG B 1 130 ? -10.031 -24.734 -12.375 1 85.81 130 ARG B O 1
ATOM 2628 N N . CYS B 1 131 ? -9.852 -23.922 -14.5 1 86.69 131 CYS B N 1
ATOM 2629 C CA . CYS B 1 131 ? -10.367 -22.609 -14.148 1 86.69 131 CYS B CA 1
ATOM 2630 C C . CYS B 1 131 ? -11.789 -22.703 -13.617 1 86.69 131 CYS B C 1
ATOM 2632 O O . CYS B 1 131 ? -12.633 -23.375 -14.211 1 86.69 131 CYS B O 1
ATOM 2634 N N . PRO B 1 132 ? -12.047 -22.094 -12.508 1 88.44 132 PRO B N 1
ATOM 2635 C CA . PRO B 1 132 ? -13.414 -22.109 -11.977 1 88.44 132 PRO B CA 1
ATOM 2636 C C . PRO B 1 132 ? -14.43 -21.531 -12.961 1 88.44 132 PRO B C 1
ATOM 2638 O O . PRO B 1 132 ? -14.07 -20.734 -13.836 1 88.44 132 PRO B O 1
ATOM 2641 N N . PRO B 1 133 ? -15.68 -21.938 -12.82 1 88 133 PRO B N 1
ATOM 2642 C CA . PRO B 1 133 ? -16.703 -21.469 -13.75 1 88 133 PRO B CA 1
ATOM 2643 C C . PRO B 1 133 ? -17.047 -20 -13.555 1 88 133 PRO B C 1
ATOM 2645 O O . PRO B 1 133 ? -16.906 -19.469 -12.453 1 88 133 PRO B O 1
ATOM 2648 N N . VAL B 1 134 ? -17.516 -19.438 -14.586 1 89.69 134 VAL B N 1
ATOM 2649 C CA . VAL B 1 134 ? -17.984 -18.062 -14.562 1 89.69 134 VAL B CA 1
ATOM 2650 C C . VAL B 1 134 ? -19.312 -17.969 -13.812 1 89.69 134 VAL B C 1
ATOM 2652 O O . VAL B 1 134 ? -20.234 -18.719 -14.102 1 89.69 134 VAL B O 1
ATOM 2655 N N . ARG B 1 135 ? -19.391 -17.125 -12.82 1 88.12 135 ARG B N 1
ATOM 2656 C CA . ARG B 1 135 ? -20.625 -16.984 -12.031 1 88.12 135 ARG B CA 1
ATOM 2657 C C . ARG B 1 135 ? -21.328 -15.672 -12.352 1 88.12 135 ARG B C 1
ATOM 2659 O O . ARG B 1 135 ? -22.562 -15.602 -12.328 1 88.12 135 ARG B O 1
ATOM 2666 N N . THR B 1 136 ? -20.562 -14.641 -12.562 1 88 136 THR B N 1
ATOM 2667 C CA . THR B 1 136 ? -21.125 -13.328 -12.844 1 88 136 THR B CA 1
ATOM 2668 C C . THR B 1 136 ? -20.438 -12.695 -14.047 1 88 136 THR B C 1
ATOM 2670 O O . THR B 1 136 ? -19.375 -13.156 -14.484 1 88 136 THR B O 1
ATOM 2673 N N . LYS B 1 137 ? -21.062 -11.711 -14.586 1 89.44 137 LYS B N 1
ATOM 2674 C CA . LYS B 1 137 ? -20.5 -10.969 -15.711 1 89.44 137 LYS B CA 1
ATOM 2675 C C . LYS B 1 137 ? -19.141 -10.352 -15.344 1 89.44 137 LYS B C 1
ATOM 2677 O O . LYS B 1 137 ? -18.281 -10.164 -16.203 1 89.44 137 LYS B O 1
ATOM 2682 N N . GLN B 1 138 ? -18.906 -10.117 -14.094 1 87.94 138 GLN B N 1
ATOM 2683 C CA . GLN B 1 138 ? -17.672 -9.484 -13.625 1 87.94 138 GLN B CA 1
ATOM 2684 C C . GLN B 1 138 ? -16.5 -10.445 -13.703 1 87.94 138 GLN B C 1
ATOM 2686 O O . GLN B 1 138 ? -15.336 -10.031 -13.617 1 87.94 138 GLN B O 1
ATOM 2691 N N . ASP B 1 139 ? -16.828 -11.68 -13.938 1 90.81 139 ASP B N 1
ATOM 2692 C CA . ASP B 1 139 ? -15.789 -12.688 -14.031 1 90.81 139 ASP B CA 1
ATOM 2693 C C . ASP B 1 139 ? -15.188 -12.742 -15.438 1 90.81 139 ASP B C 1
ATOM 2695 O O . ASP B 1 139 ? -14.055 -13.188 -15.617 1 90.81 139 ASP B O 1
ATOM 2699 N N . LEU B 1 140 ? -15.852 -12.258 -16.391 1 91 140 LEU B N 1
ATOM 2700 C CA . LEU B 1 140 ? -15.539 -12.453 -17.797 1 91 140 LEU B CA 1
ATOM 2701 C C . LEU B 1 140 ? -14.195 -11.828 -18.156 1 91 140 LEU B C 1
ATOM 2703 O O . LEU B 1 140 ? -13.367 -12.453 -18.828 1 91 140 LEU B O 1
ATOM 2707 N N . PRO B 1 141 ? -13.953 -10.648 -17.672 1 91.75 141 PRO B N 1
ATOM 2708 C CA . PRO B 1 141 ? -12.656 -10.055 -18.016 1 91.75 141 PRO B CA 1
ATOM 2709 C C . PRO B 1 141 ? -11.477 -10.898 -17.531 1 91.75 141 PRO B C 1
ATOM 2711 O O . PRO B 1 141 ? -10.43 -10.938 -18.188 1 91.75 141 PRO B O 1
ATOM 2714 N N . PHE B 1 142 ? -11.664 -11.578 -16.469 1 91.88 142 PHE B N 1
ATOM 2715 C CA . PHE B 1 142 ? -10.586 -12.398 -15.906 1 91.88 142 PHE B CA 1
ATOM 2716 C C . PHE B 1 142 ? -10.398 -13.664 -16.719 1 91.88 142 PHE B C 1
ATOM 2718 O O . PHE B 1 142 ? -9.273 -14.148 -16.875 1 91.88 142 PHE B O 1
ATOM 2725 N N . VAL B 1 143 ? -11.391 -14.172 -17.266 1 87.94 143 VAL B N 1
ATOM 2726 C CA . VAL B 1 143 ? -11.305 -15.344 -18.141 1 87.94 143 VAL B CA 1
ATOM 2727 C C . VAL B 1 143 ? -10.602 -14.961 -19.438 1 87.94 143 VAL B C 1
ATOM 2729 O O . VAL B 1 143 ? -9.789 -15.734 -19.953 1 87.94 143 VAL B O 1
ATOM 2732 N N . ARG B 1 144 ? -10.859 -13.797 -19.891 1 88.44 144 ARG B N 1
ATOM 2733 C CA . ARG B 1 144 ? -10.344 -13.344 -21.172 1 88.44 144 ARG B CA 1
ATOM 2734 C C . ARG B 1 144 ? -8.836 -13.109 -21.109 1 88.44 144 ARG B C 1
ATOM 2736 O O . ARG B 1 144 ? -8.164 -13.055 -22.125 1 88.44 144 ARG B O 1
ATOM 2743 N N . MET B 1 145 ? -8.344 -12.93 -19.906 1 88.19 145 MET B N 1
ATOM 2744 C CA . MET B 1 145 ? -6.914 -12.719 -19.703 1 88.19 145 MET B CA 1
ATOM 2745 C C . MET B 1 145 ? -6.141 -14.008 -19.984 1 88.19 145 MET B C 1
ATOM 2747 O O . MET B 1 145 ? -4.945 -13.961 -20.281 1 88.19 145 MET B O 1
ATOM 2751 N N . LEU B 1 146 ? -6.801 -15.125 -19.828 1 84.5 146 LEU B N 1
ATOM 2752 C CA . LEU B 1 146 ? -6.141 -16.422 -19.969 1 84.5 146 LEU B CA 1
ATOM 2753 C C . LEU B 1 146 ? -6.117 -16.859 -21.422 1 84.5 146 LEU B C 1
ATOM 2755 O O . LEU B 1 146 ? -7.07 -16.625 -22.172 1 84.5 146 LEU B O 1
ATOM 2759 N N . PRO B 1 147 ? -4.922 -17.281 -21.844 1 78.62 147 PRO B N 1
ATOM 2760 C CA . PRO B 1 147 ? -4.879 -17.797 -23.219 1 78.62 147 PRO B CA 1
ATOM 2761 C C . PRO B 1 147 ? -5.941 -18.859 -23.484 1 78.62 147 PRO B C 1
ATOM 2763 O O . PRO B 1 147 ? -6.281 -19.641 -22.578 1 78.62 147 PRO B O 1
ATOM 2766 N N . ARG B 1 148 ? -6.504 -18.672 -24.719 1 67.5 148 ARG B N 1
ATOM 2767 C CA . ARG B 1 148 ? -7.535 -19.641 -25.109 1 67.5 148 ARG B CA 1
ATOM 2768 C C . ARG B 1 148 ? -6.945 -21.031 -25.297 1 67.5 148 ARG B C 1
ATOM 2770 O O . ARG B 1 148 ? -5.859 -21.188 -25.859 1 67.5 148 ARG B O 1
ATOM 2777 N N . LEU B 1 149 ? -7.352 -21.891 -24.359 1 59.72 149 LEU B N 1
ATOM 2778 C CA . LEU B 1 149 ? -6.965 -23.281 -24.562 1 59.72 149 LEU B CA 1
ATOM 2779 C C . LEU B 1 149 ? -7.539 -23.828 -25.859 1 59.72 149 LEU B C 1
ATOM 2781 O O . LEU B 1 149 ? -8.703 -23.594 -26.172 1 59.72 149 LEU B O 1
ATOM 2785 N N . SER B 1 150 ? -6.828 -23.906 -26.891 1 52.34 150 SER B N 1
ATOM 2786 C CA . SER B 1 150 ? -7.344 -24.516 -28.109 1 52.34 150 SER B CA 1
ATOM 2787 C C . SER B 1 150 ? -8.109 -25.797 -27.797 1 52.34 150 SER B C 1
ATOM 2789 O O . SER B 1 150 ? -7.855 -26.453 -26.781 1 52.34 150 SER B O 1
ATOM 2791 N N . SER B 1 151 ? -9.312 -25.953 -28.5 1 49.69 151 SER B N 1
ATOM 2792 C CA . SER B 1 151 ? -10.156 -27.141 -28.438 1 49.69 151 SER B CA 1
ATOM 2793 C C . SER B 1 151 ? -9.328 -28.406 -28.297 1 49.69 151 SER B C 1
ATOM 2795 O O . SER B 1 151 ? -9.734 -29.359 -27.625 1 49.69 151 SER B O 1
ATOM 2797 N N . THR B 1 152 ? -8.391 -28.469 -29.047 1 48.88 152 THR B N 1
ATOM 2798 C CA . THR B 1 152 ? -7.559 -29.672 -29.062 1 48.88 152 THR B CA 1
ATOM 2799 C C . THR B 1 152 ? -6.797 -29.828 -27.75 1 48.88 152 THR B C 1
ATOM 2801 O O . THR B 1 152 ? -6.539 -30.938 -27.312 1 48.88 152 THR B O 1
ATOM 2804 N N . ALA B 1 153 ? -6.387 -28.828 -27.234 1 51.94 153 ALA B N 1
ATOM 2805 C CA . ALA B 1 153 ? -5.641 -28.859 -25.969 1 51.94 153 ALA B CA 1
ATOM 2806 C C . ALA B 1 153 ? -6.555 -29.234 -24.812 1 51.94 153 ALA B C 1
ATOM 2808 O O . ALA B 1 153 ? -6.102 -29.828 -23.828 1 51.94 153 ALA B O 1
ATOM 2809 N N . VAL B 1 154 ? -7.785 -28.797 -24.797 1 51.16 154 VAL B N 1
ATOM 2810 C CA . VAL B 1 154 ? -8.789 -29.156 -23.797 1 51.16 154 VAL B CA 1
ATOM 2811 C C . VAL B 1 154 ? -8.969 -30.672 -23.797 1 51.16 154 VAL B C 1
ATOM 2813 O O . VAL B 1 154 ? -9.148 -31.281 -22.734 1 51.16 154 VAL B O 1
ATOM 2816 N N . LYS B 1 155 ? -9.156 -31.172 -25 1 49.31 155 LYS B N 1
ATOM 2817 C CA . LYS B 1 155 ? -9.461 -32.594 -25.016 1 49.31 155 LYS B CA 1
ATOM 2818 C C . LYS B 1 155 ? -8.344 -33.406 -24.359 1 49.31 155 LYS B C 1
ATOM 2820 O O . LYS B 1 155 ? -8.609 -34.406 -23.688 1 49.31 155 LYS B O 1
ATOM 2825 N N . GLY B 1 156 ? -7.047 -33.156 -24.734 1 47.41 156 GLY B N 1
ATOM 2826 C CA . GLY B 1 156 ? -5.961 -34 -24.25 1 47.41 156 GLY B CA 1
ATOM 2827 C C . GLY B 1 156 ? -5.293 -33.469 -23 1 47.41 156 GLY B C 1
ATOM 2828 O O . GLY B 1 156 ? -4.504 -34.156 -22.359 1 47.41 156 GLY B O 1
ATOM 2829 N N . HIS B 1 157 ? -5.074 -32.188 -22.953 1 50.97 157 HIS B N 1
ATOM 2830 C CA . HIS B 1 157 ? -4.254 -31.703 -21.859 1 50.97 157 HIS B CA 1
ATOM 2831 C C . HIS B 1 157 ? -5.082 -31.531 -20.578 1 50.97 157 HIS B C 1
ATOM 2833 O O . HIS B 1 157 ? -5.969 -30.672 -20.516 1 50.97 157 HIS B O 1
ATOM 2839 N N . ALA B 1 158 ? -5.371 -32.625 -19.891 1 54.69 158 ALA B N 1
ATOM 2840 C CA . ALA B 1 158 ? -6.125 -32.875 -18.656 1 54.69 158 ALA B CA 1
ATOM 2841 C C . ALA B 1 158 ? -5.992 -31.688 -17.688 1 54.69 158 ALA B C 1
ATOM 2843 O O . ALA B 1 158 ? -6.949 -31.344 -17 1 54.69 158 ALA B O 1
ATOM 2844 N N . ASP B 1 159 ? -4.852 -31.031 -17.406 1 80.38 159 ASP B N 1
ATOM 2845 C CA . ASP B 1 159 ? -4.75 -30.094 -16.297 1 80.38 159 ASP B CA 1
ATOM 2846 C C . ASP B 1 159 ? -4.539 -28.656 -16.797 1 80.38 159 ASP B C 1
ATOM 2848 O O . ASP B 1 159 ? -3.445 -28.312 -17.234 1 80.38 159 ASP B O 1
ATOM 2852 N N . GLU B 1 160 ? -5.641 -27.922 -17.188 1 84 160 GLU B N 1
ATOM 2853 C CA . GLU B 1 160 ? -5.629 -26.531 -17.625 1 84 160 GLU B CA 1
ATOM 2854 C C . GLU B 1 160 ? -4.602 -25.719 -16.828 1 84 160 GLU B C 1
ATOM 2856 O O . GLU B 1 160 ? -3.842 -24.938 -17.422 1 84 160 GLU B O 1
ATOM 2861 N N . THR B 1 161 ? -4.551 -25.875 -15.633 1 89.69 161 THR B N 1
ATOM 2862 C CA . THR B 1 161 ? -3.619 -25.141 -14.781 1 89.69 161 THR B CA 1
ATOM 2863 C C . THR B 1 161 ? -2.176 -25.453 -15.156 1 89.69 161 THR B C 1
ATOM 2865 O O . THR B 1 161 ? -1.333 -24.562 -15.234 1 89.69 161 THR B O 1
ATOM 2868 N N . ARG B 1 162 ? -1.914 -26.703 -15.406 1 89.19 162 ARG B N 1
ATOM 2869 C CA . ARG B 1 162 ? -0.574 -27.109 -15.812 1 89.19 162 ARG B CA 1
ATOM 2870 C C . ARG B 1 162 ? -0.17 -26.438 -17.125 1 89.19 162 ARG B C 1
ATOM 2872 O O . ARG B 1 162 ? 0.963 -25.969 -17.25 1 89.19 162 ARG B O 1
ATOM 2879 N N . PHE B 1 163 ? -1.066 -26.453 -18 1 87 163 PHE B N 1
ATOM 2880 C CA . PHE B 1 163 ? -0.832 -25.812 -19.281 1 87 163 PHE B CA 1
ATOM 2881 C C . PHE B 1 163 ? -0.536 -24.328 -19.109 1 87 163 PHE B C 1
ATOM 2883 O O . PHE B 1 163 ? 0.411 -23.812 -19.703 1 87 163 PHE B O 1
ATOM 2890 N N . LEU B 1 164 ? -1.367 -23.688 -18.312 1 88.5 164 LEU B N 1
ATOM 2891 C CA . LEU B 1 164 ? -1.231 -22.25 -18.125 1 88.5 164 LEU B CA 1
ATOM 2892 C C . LEU B 1 164 ? 0.082 -21.906 -17.438 1 88.5 164 LEU B C 1
ATOM 2894 O O . LEU B 1 164 ? 0.7 -20.875 -17.719 1 88.5 164 LEU B O 1
ATOM 2898 N N . LEU B 1 165 ? 0.523 -22.703 -16.547 1 90.31 165 LEU B N 1
ATOM 2899 C CA . LEU B 1 165 ? 1.773 -22.5 -15.82 1 90.31 165 LEU B CA 1
ATOM 2900 C C . LEU B 1 165 ? 2.973 -22.703 -16.734 1 90.31 165 LEU B C 1
ATOM 2902 O O . LEU B 1 165 ? 4.008 -22.062 -16.562 1 90.31 165 LEU B O 1
ATOM 2906 N N . ALA B 1 166 ? 2.891 -23.531 -17.688 1 83.94 166 ALA B N 1
ATOM 2907 C CA . ALA B 1 166 ? 3.98 -23.875 -18.594 1 83.94 166 ALA B CA 1
ATOM 2908 C C . ALA B 1 166 ? 4.121 -22.844 -19.703 1 83.94 166 ALA B C 1
ATOM 2910 O O . ALA B 1 166 ? 5.199 -22.672 -20.266 1 83.94 166 ALA B O 1
ATOM 2911 N N . LYS B 1 167 ? 3.021 -22.297 -19.953 1 77.81 167 LYS B N 1
ATOM 2912 C CA . LYS B 1 167 ? 3.045 -21.328 -21.062 1 77.81 167 LYS B CA 1
ATOM 2913 C C . LYS B 1 167 ? 3.783 -20.062 -20.656 1 77.81 167 LYS B C 1
ATOM 2915 O O . LYS B 1 167 ? 3.592 -19.547 -19.547 1 77.81 167 LYS B O 1
ATOM 2920 N N . ASP B 1 168 ? 4.754 -19.781 -21.375 1 67.88 168 ASP B N 1
ATOM 2921 C CA . ASP B 1 168 ? 5.445 -18.516 -21.141 1 67.88 168 ASP B CA 1
ATOM 2922 C C . ASP B 1 168 ? 4.52 -17.328 -21.391 1 67.88 168 ASP B C 1
ATOM 2924 O O . ASP B 1 168 ? 4.035 -17.141 -22.516 1 67.88 168 ASP B O 1
ATOM 2928 N N . LEU B 1 169 ? 3.988 -16.984 -20.438 1 59.69 169 LEU B N 1
ATOM 2929 C CA . LEU B 1 169 ? 3.172 -15.781 -20.594 1 59.69 169 LEU B CA 1
ATOM 2930 C C . LEU B 1 169 ? 4.047 -14.555 -20.828 1 59.69 169 LEU B C 1
ATOM 2932 O O . LEU B 1 169 ? 4.816 -14.164 -19.938 1 59.69 169 LEU B O 1
ATOM 2936 N N . MET B 1 170 ? 4.516 -14.273 -22.109 1 58.44 170 MET B N 1
ATOM 2937 C CA . MET B 1 170 ? 5.43 -13.227 -22.547 1 58.44 170 MET B CA 1
ATOM 2938 C C . MET B 1 170 ? 5.172 -11.922 -21.797 1 58.44 170 MET B C 1
ATOM 2940 O O . MET B 1 170 ? 6.066 -11.086 -21.672 1 58.44 170 MET B O 1
ATOM 2944 N N . GLU B 1 171 ? 4.094 -11.727 -21.094 1 80.31 171 GLU B N 1
ATOM 2945 C CA . GLU B 1 171 ? 4.004 -10.391 -20.5 1 80.31 171 GLU B CA 1
ATOM 2946 C C . GLU B 1 171 ? 3.248 -10.422 -19.172 1 80.31 171 GLU B C 1
ATOM 2948 O O . GLU B 1 171 ? 2.133 -9.906 -19.078 1 80.31 171 GLU B O 1
ATOM 2953 N N . ILE B 1 172 ? 3.918 -10.984 -18.203 1 83.62 172 ILE B N 1
ATOM 2954 C CA . ILE B 1 172 ? 3.293 -11.141 -16.891 1 83.62 172 ILE B CA 1
ATOM 2955 C C . ILE B 1 172 ? 2.896 -9.766 -16.344 1 83.62 172 ILE B C 1
ATOM 2957 O O . ILE B 1 172 ? 1.822 -9.617 -15.766 1 83.62 172 ILE B O 1
ATOM 2961 N N . GLU B 1 173 ? 3.748 -8.766 -16.625 1 84.56 173 GLU B N 1
ATOM 2962 C CA . GLU B 1 173 ? 3.473 -7.43 -16.109 1 84.56 173 GLU B CA 1
ATOM 2963 C C . GLU B 1 173 ? 2.246 -6.82 -16.781 1 84.56 173 GLU B C 1
ATOM 2965 O O . GLU B 1 173 ? 1.467 -6.109 -16.141 1 84.56 173 GLU B O 1
ATOM 2970 N N . GLN B 1 174 ? 2.158 -7.133 -18.031 1 86.69 174 GLN B N 1
ATOM 2971 C CA . GLN B 1 174 ? 0.976 -6.652 -18.734 1 86.69 174 GLN B CA 1
ATOM 2972 C C . GLN B 1 174 ? -0.29 -7.328 -18.219 1 86.69 174 GLN B C 1
ATOM 2974 O O . GLN B 1 174 ? -1.332 -6.684 -18.078 1 86.69 174 GLN B O 1
ATOM 2979 N N . LEU B 1 175 ? -0.203 -8.602 -17.984 1 90.12 175 LEU B N 1
ATOM 2980 C CA . LEU B 1 175 ? -1.344 -9.328 -17.438 1 90.12 175 LEU B CA 1
ATOM 2981 C C . LEU B 1 175 ? -1.707 -8.82 -16.047 1 90.12 175 LEU B C 1
ATOM 2983 O O . LEU B 1 175 ? -2.889 -8.68 -15.727 1 90.12 175 LEU B O 1
ATOM 2987 N N . CYS B 1 176 ? -0.682 -8.523 -15.312 1 91.94 176 CYS B N 1
ATOM 2988 C CA . CYS B 1 176 ? -0.928 -7.965 -13.984 1 91.94 176 CYS B CA 1
ATOM 2989 C C . CYS B 1 176 ? -1.63 -6.613 -14.086 1 91.94 176 CYS B C 1
ATOM 2991 O O . CYS B 1 176 ? -2.549 -6.328 -13.312 1 91.94 176 CYS B O 1
ATOM 2993 N N . ALA B 1 177 ? -1.205 -5.801 -15.055 1 90.44 177 ALA B N 1
ATOM 2994 C CA . ALA B 1 177 ? -1.838 -4.504 -15.258 1 90.44 177 ALA B CA 1
ATOM 2995 C C . ALA B 1 177 ? -3.316 -4.66 -15.602 1 90.44 177 ALA B C 1
ATOM 2997 O O . ALA B 1 177 ? -4.164 -3.934 -15.07 1 90.44 177 ALA B O 1
ATOM 2998 N N . ILE B 1 178 ? -3.629 -5.594 -16.453 1 91 178 ILE B N 1
ATOM 2999 C CA . ILE B 1 178 ? -5.016 -5.859 -16.828 1 91 178 ILE B CA 1
ATOM 3000 C C . ILE B 1 178 ? -5.789 -6.348 -15.602 1 91 178 ILE B C 1
ATOM 3002 O O . ILE B 1 178 ? -6.91 -5.902 -15.352 1 91 178 ILE B O 1
ATOM 3006 N N . PHE B 1 179 ? -5.215 -7.238 -14.891 1 93.69 179 PHE B N 1
ATOM 3007 C CA . PHE B 1 179 ? -5.852 -7.766 -13.695 1 93.69 179 PHE B CA 1
ATOM 3008 C C . PHE B 1 179 ? -6.246 -6.641 -12.75 1 93.69 179 PHE B C 1
ATOM 3010 O O . PHE B 1 179 ? -7.387 -6.582 -12.281 1 93.69 179 PHE B O 1
ATOM 3017 N N . PHE B 1 180 ? -5.32 -5.742 -12.492 1 93.12 180 PHE B N 1
ATOM 3018 C CA . PHE B 1 180 ? -5.582 -4.68 -11.531 1 93.12 180 PHE B CA 1
ATOM 3019 C C . PHE B 1 180 ? -6.645 -3.721 -12.062 1 93.12 180 PHE B C 1
ATOM 3021 O O . PHE B 1 180 ? -7.457 -3.203 -11.297 1 93.12 180 PHE B O 1
ATOM 3028 N N . ARG B 1 181 ? -6.613 -3.484 -13.289 1 91.25 181 ARG B N 1
ATOM 3029 C CA . ARG B 1 181 ? -7.645 -2.641 -13.883 1 91.25 181 ARG B CA 1
ATOM 3030 C C . ARG B 1 181 ? -9.031 -3.236 -13.656 1 91.25 181 ARG B C 1
ATOM 3032 O O . ARG B 1 181 ? -9.961 -2.531 -13.25 1 91.25 181 ARG B O 1
ATOM 3039 N N . GLU B 1 182 ? -9.18 -4.516 -13.891 1 91 182 GLU B N 1
ATOM 3040 C CA . GLU B 1 182 ? -10.461 -5.188 -13.719 1 91 182 GLU B CA 1
ATOM 3041 C C . GLU B 1 182 ? -10.82 -5.332 -12.25 1 91 182 GLU B C 1
ATOM 3043 O O . GLU B 1 182 ? -11.992 -5.23 -11.875 1 91 182 GLU B O 1
ATOM 3048 N N . TYR B 1 183 ? -9.82 -5.578 -11.469 1 91 183 TYR B N 1
ATOM 3049 C CA . TYR B 1 183 ? -10.023 -5.711 -10.031 1 91 183 TYR B CA 1
ATOM 3050 C C . TYR B 1 183 ? -10.57 -4.422 -9.43 1 91 183 TYR B C 1
ATOM 3052 O O . TYR B 1 183 ? -11.477 -4.449 -8.602 1 91 183 TYR B O 1
ATOM 3060 N N . GLU B 1 184 ? -9.969 -3.312 -9.82 1 87.5 184 GLU B N 1
ATOM 3061 C CA . GLU B 1 184 ? -10.391 -2.004 -9.328 1 87.5 184 GLU B CA 1
ATOM 3062 C C . GLU B 1 184 ? -11.844 -1.724 -9.672 1 87.5 184 GLU B C 1
ATOM 3064 O O . GLU B 1 184 ? -12.578 -1.143 -8.867 1 87.5 184 GLU B O 1
ATOM 3069 N N . LYS B 1 185 ? -12.289 -2.123 -10.773 1 83.94 185 LYS B N 1
ATOM 3070 C CA . LYS B 1 185 ? -13.688 -1.947 -11.172 1 83.94 185 LYS B CA 1
ATOM 3071 C C . LYS B 1 185 ? -14.625 -2.703 -10.227 1 83.94 185 LYS B C 1
ATOM 3073 O O . LYS B 1 185 ? -15.703 -2.213 -9.891 1 83.94 185 LYS B O 1
ATOM 3078 N N . ARG B 1 186 ? -14.227 -3.793 -9.828 1 79.12 186 ARG B N 1
ATOM 3079 C CA . ARG B 1 186 ? -15.047 -4.629 -8.953 1 79.12 186 ARG B CA 1
ATOM 3080 C C . ARG B 1 186 ? -15.062 -4.074 -7.535 1 79.12 186 ARG B C 1
ATOM 3082 O O . ARG B 1 186 ? -16.094 -4.121 -6.859 1 79.12 186 ARG B O 1
ATOM 3089 N N . PHE B 1 187 ? -13.914 -3.66 -7.16 1 73.19 187 PHE B N 1
ATOM 3090 C CA . PHE B 1 187 ? -13.758 -3.16 -5.801 1 73.19 187 PHE B CA 1
ATOM 3091 C C . PHE B 1 187 ? -14.547 -1.871 -5.602 1 73.19 187 PHE B C 1
ATOM 3093 O O . PHE B 1 187 ? -15.148 -1.66 -4.547 1 73.19 187 PHE B O 1
ATOM 3100 N N . GLN B 1 188 ? -14.484 -0.942 -6.484 1 63.19 188 GLN B N 1
ATOM 3101 C CA . GLN B 1 188 ? -15.25 0.301 -6.434 1 63.19 188 GLN B CA 1
ATOM 3102 C C . GLN B 1 188 ? -16.75 0.027 -6.434 1 63.19 188 GLN B C 1
ATOM 3104 O O . GLN B 1 188 ? -17.516 0.734 -5.777 1 63.19 188 GLN B O 1
ATOM 3109 N N . LEU B 1 189 ? -17.188 -0.944 -7.125 1 48.94 189 LEU B N 1
ATOM 3110 C CA . LEU B 1 189 ? -18.594 -1.31 -7.207 1 48.94 189 LEU B CA 1
ATOM 3111 C C . LEU B 1 189 ? -19.094 -1.846 -5.867 1 48.94 189 LEU B C 1
ATOM 3113 O O . LEU B 1 189 ? -20.281 -1.721 -5.547 1 48.94 189 LEU B O 1
ATOM 3117 N N . GLN B 1 190 ? -18.312 -2.535 -5.234 1 54.22 190 GLN B N 1
ATOM 3118 C CA . GLN B 1 190 ? -18.734 -3.07 -3.941 1 54.22 190 GLN B CA 1
ATOM 3119 C C . GLN B 1 190 ? -18.844 -1.966 -2.893 1 54.22 190 GLN B C 1
ATOM 3121 O O . GLN B 1 190 ? -19.547 -2.109 -1.898 1 54.22 190 GLN B O 1
ATOM 3126 N N . GLN B 1 191 ? -18.172 -0.8 -3.059 1 52.09 191 GLN B N 1
ATOM 3127 C CA . GLN B 1 191 ? -18.328 0.338 -2.158 1 52.09 191 GLN B CA 1
ATOM 3128 C C . GLN B 1 191 ? -19.484 1.238 -2.605 1 52.09 191 GLN B C 1
ATOM 3130 O O . GLN B 1 191 ? -19.625 1.523 -3.795 1 52.09 191 GLN B O 1
ATOM 3135 N N . PRO B 1 192 ? -20.641 1.311 -1.906 1 47.06 192 PRO B N 1
ATOM 3136 C CA . PRO B 1 192 ? -21.719 2.205 -2.344 1 47.06 192 PRO B CA 1
ATOM 3137 C C . PRO B 1 192 ? -21.203 3.582 -2.758 1 47.06 192 PRO B C 1
ATOM 3139 O O . PRO B 1 192 ? -20.266 4.102 -2.158 1 47.06 192 PRO B O 1
ATOM 3142 N N . GLN B 1 193 ? -21.391 3.928 -3.965 1 42.81 193 GLN B N 1
ATOM 3143 C CA . GLN B 1 193 ? -21.078 5.281 -4.406 1 42.81 193 GLN B CA 1
ATOM 3144 C C . GLN B 1 193 ? -21.703 6.32 -3.473 1 42.81 193 GLN B C 1
ATOM 3146 O O . GLN B 1 193 ? -22.828 6.152 -3.008 1 42.81 193 GLN B O 1
ATOM 3151 N N . PRO B 1 194 ? -20.922 7.109 -2.863 1 36.34 194 PRO B N 1
ATOM 3152 C CA . PRO B 1 194 ? -21.656 8.141 -2.129 1 36.34 194 PRO B CA 1
ATOM 3153 C C . PRO B 1 194 ? -22.812 8.734 -2.939 1 36.34 194 PRO B C 1
ATOM 3155 O O . PRO B 1 194 ? -22.656 8.984 -4.137 1 36.34 194 PRO B O 1
ATOM 3158 N N . LYS B 1 195 ? -24.031 8.414 -2.588 1 33.31 195 LYS B N 1
ATOM 3159 C CA . LYS B 1 195 ? -25.094 9.234 -3.145 1 33.31 195 LYS B CA 1
ATOM 3160 C C . LYS B 1 195 ? -24.734 10.719 -3.098 1 33.31 195 LYS B C 1
ATOM 3162 O O . LYS B 1 195 ? -24.469 11.266 -2.025 1 33.31 195 LYS B O 1
ATOM 3167 N N . LEU B 1 196 ? -24.25 11.297 -4.086 1 32.91 196 LEU B N 1
ATOM 3168 C CA . LEU B 1 196 ? -24.266 12.75 -4.234 1 32.91 196 LEU B CA 1
ATOM 3169 C C . LEU B 1 196 ? -25.609 13.328 -3.809 1 32.91 196 LEU B C 1
ATOM 3171 O O . LEU B 1 196 ? -26.641 13.031 -4.414 1 32.91 196 LEU B O 1
ATOM 3175 N N . VAL B 1 197 ? -25.844 13.57 -2.627 1 30.27 197 VAL B N 1
ATOM 3176 C CA . VAL B 1 197 ? -27.016 14.383 -2.328 1 30.27 197 VAL B CA 1
ATOM 3177 C C . VAL B 1 197 ? -27.141 15.508 -3.359 1 30.27 197 VAL B C 1
ATOM 3179 O O . VAL B 1 197 ? -26.234 16.328 -3.498 1 30.27 197 VAL B O 1
ATOM 3182 N N . ARG B 1 198 ? -27.922 15.336 -4.34 1 33.41 198 ARG B N 1
ATOM 3183 C CA . ARG B 1 198 ? -28.453 16.438 -5.148 1 33.41 198 ARG B CA 1
ATOM 3184 C C . ARG B 1 198 ? -28.984 17.547 -4.27 1 33.41 198 ARG B C 1
ATOM 3186 O O . ARG B 1 198 ? -29.875 17.328 -3.447 1 33.41 198 ARG B O 1
ATOM 3193 N N . GLY B 1 199 ? -28.188 18.594 -3.842 1 27.83 199 GLY B N 1
ATOM 3194 C CA . GLY B 1 199 ? -28.703 19.828 -3.287 1 27.83 199 GLY B CA 1
ATOM 3195 C C . GLY B 1 199 ? -29.953 20.312 -3.994 1 27.83 199 GLY B C 1
ATOM 3196 O O . GLY B 1 199 ? -29.922 20.641 -5.184 1 27.83 199 GLY B O 1
ATOM 3197 N N . GLU B 1 200 ? -31.156 19.844 -3.693 1 33.09 200 GLU B N 1
ATOM 3198 C CA . GLU B 1 200 ? -32.375 20.562 -4.023 1 33.09 200 GLU B CA 1
ATOM 3199 C C . GLU B 1 200 ? -32.281 22.031 -3.609 1 33.09 200 GLU B C 1
ATOM 3201 O O . GLU B 1 200 ? -31.984 22.344 -2.453 1 33.09 200 GLU B O 1
ATOM 3206 N N . ARG B 1 201 ? -32.031 23.016 -4.605 1 34.44 201 ARG B N 1
ATOM 3207 C CA . ARG B 1 201 ? -32.25 24.453 -4.598 1 34.44 201 ARG B CA 1
ATOM 3208 C C . ARG B 1 201 ? -33.594 24.797 -3.982 1 34.44 201 ARG B C 1
ATOM 3210 O O . ARG B 1 201 ? -34.625 24.438 -4.523 1 34.44 201 ARG B O 1
ATOM 3217 N N . CYS B 1 202 ? -33.625 24.844 -2.74 1 28 202 CYS B N 1
ATOM 3218 C CA . CYS B 1 202 ? -34.781 25.516 -2.197 1 28 202 CYS B CA 1
ATOM 3219 C C . CYS B 1 202 ? -35.031 26.859 -2.883 1 28 202 CYS B C 1
ATOM 3221 O O . CYS B 1 202 ? -34.188 27.766 -2.76 1 28 202 CYS B O 1
ATOM 3223 N N . ILE B 1 203 ? -35.625 26.844 -3.975 1 32.34 203 ILE B N 1
ATOM 3224 C CA . ILE B 1 203 ? -36.312 27.969 -4.617 1 32.34 203 ILE B CA 1
ATOM 3225 C C . ILE B 1 203 ? -37.188 28.703 -3.6 1 32.34 203 ILE B C 1
ATOM 3227 O O . ILE B 1 203 ? -38.125 28.141 -3.068 1 32.34 203 ILE B O 1
ATOM 3231 N N . ALA B 1 204 ? -36.531 29.531 -2.758 1 29.91 204 ALA B N 1
ATOM 3232 C CA . ALA B 1 204 ? -37.312 30.562 -2.07 1 29.91 204 ALA B CA 1
ATOM 3233 C C . ALA B 1 204 ? -38.188 31.312 -3.049 1 29.91 204 ALA B C 1
ATOM 3235 O O . ALA B 1 204 ? -37.75 31.781 -4.086 1 29.91 204 ALA B O 1
ATOM 3236 N N . LYS B 1 205 ? -39.562 31.188 -2.869 1 28.17 205 LYS B N 1
ATOM 3237 C CA . LYS B 1 205 ? -40.562 32.156 -3.268 1 28.17 205 LYS B CA 1
ATOM 3238 C C . LYS B 1 205 ? -40.375 33.5 -2.555 1 28.17 205 LYS B C 1
ATOM 3240 O O . LYS B 1 205 ? -40.094 33.531 -1.351 1 28.17 205 LYS B O 1
#

Foldseek 3Di:
DDPLLVVLVVVLVVCLPPDDLVVLVVVLVVSLVVLCVVVQQELVSVLLSLLPHQQVPHNSSLSNVLVNLVCSLLPAAPPPDPDRHGGQACPALLSQLSSLLSLLSSLVSDDDPVVLVVSLVSCQVRHDQDRD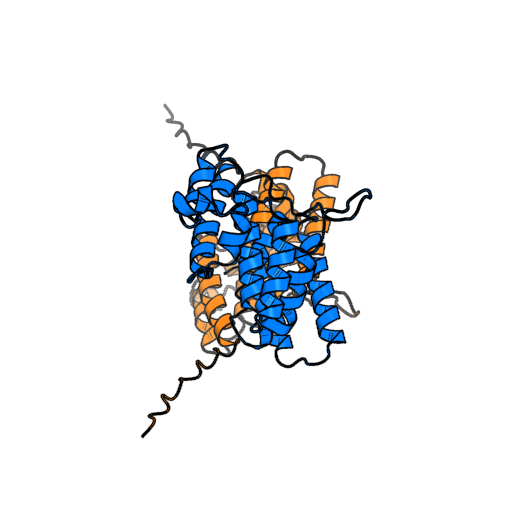DDDDPLNVLSVVLQPDCPPVCVVPVSRSSSVRSPDPPVCSPVSSVSSVVSVVVVVVVVPPDPPPPPPPPPPDD/DDPLLVVLVVVLVVCLPPDDLVVLVVVLVVSLVVLCVVVQQELVSVLLSLLPHQQVPHNSSLSNVLVNLVCSLLPAAPPDDPPGHGGQACPALLSQLSSLLSLLSSLVSDDDPVVLVVSLVSCPVRHQQDRDDDDDPLNVLSVVLQPDCPPVCVVPVRRSSSVRSPDPPVPSPVSSVSSVVSVVVVVVVVPPDPPPPPPPPPPDD

pLDDT: mean 78.84, std 19.65, range [22.73, 95.0]

Sequence (410 aa):
MDVLVDYIRYKCHLLAGERNPAVLLAECNQLVSSLYIIFDGDAEFVTLTLLKMDPVAGGGAVALMYPVFEQILTRQPPSTGPGPGPKVVATSIMDYVRLLLCYKKWKAMVPARRDKEAINALAIKILPVRCPPVRTKQDLPFVRMLPRLSSTAVKGHADETRFLLAKDLMEIEQLCAIFFREYEKRFQLQQPQPKLVRGERCIAKMDVLVDYIRYKCHLLAGERNPAVLLAECNQLVSSLYIIFDGDAEFVTLTLLKMDPVAGGGAVALMYPVFEQILTRQPPSTGPGPGPKVVATSIMDYVRLLLCYKKWKAMVPARRDKEAINALAIKILPVRCPPVRTKQDLPFVRMLPRLSSTAVKGHADETRFLLAKDLMEIEQLCAIFFREYEKRFQLQQPQPKLVRGERCIAK